Protein AF-A0A662R3I8-F1 (afdb_monomer_lite)

Radius of gyration: 35.74 Å; chains: 1; bounding box: 79×70×101 Å

Foldseek 3Di:
DFLLVQLVVVPAPLVVVQWDWDADPVRHTPFTHHVPGPDGPSVVSHQLLVQQPDDPALVSVCSRCVLLLVLQLLACLLPQWDAFCFAPPRHRHIDGQQQAADQQQGHCQQVLQVLLQLRQFQCSVVVDSHSRGGNPLLFFFPPWGDTSHGTDPVDRVSVRSSRGDHGFQLSNLSRVQCPSNGGQAPALLRGNQLRDPAHDLLQFVCSNVVDGPCVQFPADSNHTADDWQQGGDGSDPDYRACQPPVHQHLQNDPPPDVVSVLSQAAGPQNFFQQWGQAPHWYWQEAELVDALDPPRTDTDHGDGFAKEKALPHKHADTQPAWFDDDPQEGERMDHDDAPPRSSIHIATKGKHKHKAFDDNTGGQRFNPVCCNVPVDRQVRSCVRPVDGDPPTDITMYMYIITHDTSGHDPLRTDDLCVCQPVNVHPLVNRPFDFDADPVRHTPFTHRVPGPDTSNPPPPPPPFDPAQKAKDDDQEDAAQDKDKIKIFGHPQPQKKKKKKAFFPQKDWDFKPDDPVQWDDPPNRIIIGIDRPDRMIMTIMTDHNDFDKTFIWIWMQGPVRDIGIHHHDGIYTHDHQQQKEFPDKDFDQEDEAQDKGKIKTKMFGQDQAWAKKKKKKKWAAPPPRHMKIWIWMDIDGHGDIDITITIIHRHNPHDFAKIKIKIFMDGPVCPPPDDTSYIGDIDIHTYD

Sequence (686 aa):
MTCNDCHKDHKLDYEALGYDVTKDASGNLTSATKPGSTLNLLDFGGRHNLFIDEYKGAETCLVCHKEYGEDFATSIHNTWLGIATNITGKEGTATGKRVGVNEFCVAITSNEGMCGKCHAGYGLPEGNISVAKIDCLICHAPNYKKTATGPDPSINATAAAKNVTLPTREMCLRCHATAGGGDNRKRGDLELAMGASSVSEDLDVHMSADMTCQDCHTFEDHHVSGRGMDLRVDDTTTVVSCDDAECHGSEPHPEGSLYNLHADKLYCTACHITSYGKVEPVEVARNWELPFLPGMLTKESNPAPIHVWWNRTSEIMDLADPVVLDDGVVAMAKPGGGINDPESRIYAARLHRGRQPWNGTYMLPFNVPTAKATHNITQAILETTGVIYDPVQYVNATRYMGLFHGVSPKEDALTCIDCHKDHKLDYEALGYDVEKDASGNVISATKPGIAWNLATLAAGSGEEAEVAIRDLPTAVSETEIFTATISASGYGASAQVNETLPSGFTYITSSLDVSNVTSLGGNVVRFDLTGETSFTYTVEASGTPGIYDFSGTITDESGDVADIGGDTSITVGAAPNAEINDWTLPSKGTPGTPISATVTIENTGTETTWFAVSISGTQTTTGCPIVGVGTVRLNAGESTDVPVVITVPGSADTGSYTLTPAVYKQEDYPAGNPQAIGSGKSVTIS

Structure (mmCIF, N/CA/C/O backbone):
data_AF-A0A662R3I8-F1
#
_entry.id   AF-A0A662R3I8-F1
#
loop_
_atom_site.group_PDB
_atom_site.id
_atom_site.type_symbol
_atom_site.label_atom_id
_atom_site.label_alt_id
_atom_site.label_comp_id
_atom_site.label_asym_id
_atom_site.label_entity_id
_atom_site.label_seq_id
_atom_site.pdbx_PDB_ins_code
_atom_site.Cartn_x
_atom_site.Cartn_y
_atom_site.Cartn_z
_atom_site.occupancy
_atom_site.B_iso_or_equiv
_atom_site.auth_seq_id
_atom_site.auth_comp_id
_atom_site.auth_asym_id
_atom_site.auth_atom_id
_atom_site.pdbx_PDB_model_num
ATOM 1 N N . MET A 1 1 ? 21.064 -15.473 -3.950 1.00 43.03 1 MET A N 1
ATOM 2 C CA . MET A 1 1 ? 22.354 -16.156 -4.203 1.00 43.03 1 MET A CA 1
ATOM 3 C C . MET A 1 1 ? 23.497 -15.179 -4.067 1.00 43.03 1 MET A C 1
ATOM 5 O O . MET A 1 1 ? 23.363 -14.028 -4.474 1.00 43.03 1 MET A O 1
ATOM 9 N N . THR A 1 2 ? 24.596 -15.618 -3.463 1.00 45.00 2 THR A N 1
ATOM 10 C CA . THR A 1 2 ? 25.831 -14.830 -3.419 1.00 45.00 2 THR A CA 1
ATOM 11 C C . THR A 1 2 ? 26.634 -15.105 -4.682 1.00 45.00 2 THR A C 1
ATOM 13 O O . THR A 1 2 ? 26.499 -16.159 -5.300 1.00 45.00 2 THR A O 1
ATOM 16 N N . CYS A 1 3 ? 27.512 -14.186 -5.077 1.00 48.03 3 CYS A N 1
ATOM 17 C CA . CYS A 1 3 ? 28.339 -14.404 -6.262 1.00 48.03 3 CYS A CA 1
ATOM 18 C C . CYS A 1 3 ? 29.243 -15.656 -6.154 1.00 48.03 3 CYS A C 1
ATOM 20 O O . CYS A 1 3 ? 29.635 -16.240 -7.161 1.00 48.03 3 CYS A O 1
ATOM 22 N N . ASN A 1 4 ? 29.490 -16.147 -4.934 1.00 47.31 4 ASN A N 1
ATOM 23 C CA . ASN A 1 4 ? 30.217 -17.393 -4.694 1.00 47.31 4 ASN A CA 1
ATOM 24 C C . ASN A 1 4 ? 29.518 -18.643 -5.253 1.00 47.31 4 ASN A C 1
ATOM 26 O O . ASN A 1 4 ? 30.219 -19.593 -5.599 1.00 47.31 4 ASN A O 1
ATOM 30 N N . ASP A 1 5 ? 28.189 -18.638 -5.383 1.00 49.91 5 ASP A N 1
ATOM 31 C CA . ASP A 1 5 ? 27.411 -19.814 -5.802 1.00 49.91 5 ASP A CA 1
ATOM 32 C C . ASP A 1 5 ? 27.621 -20.119 -7.304 1.00 49.91 5 ASP A C 1
ATOM 34 O O . ASP A 1 5 ? 27.623 -21.269 -7.730 1.00 49.91 5 ASP A O 1
ATOM 38 N N . CYS A 1 6 ? 27.919 -19.097 -8.119 1.00 49.34 6 CYS A N 1
ATOM 39 C CA . CYS A 1 6 ? 28.188 -19.247 -9.556 1.00 49.34 6 CYS A CA 1
ATOM 40 C C . CYS A 1 6 ? 29.611 -19.769 -9.852 1.00 49.34 6 CYS A C 1
ATOM 42 O O . CYS A 1 6 ? 29.826 -20.539 -10.791 1.00 49.34 6 CYS A O 1
ATOM 44 N N . HIS A 1 7 ? 30.594 -19.372 -9.035 1.00 55.84 7 HIS A N 1
ATOM 45 C CA . HIS A 1 7 ? 32.005 -19.704 -9.258 1.00 55.84 7 HIS A CA 1
ATOM 46 C C . HIS A 1 7 ? 32.439 -21.020 -8.593 1.00 55.84 7 HIS A C 1
ATOM 48 O O . HIS A 1 7 ? 33.321 -21.689 -9.134 1.00 55.84 7 HIS A O 1
ATOM 54 N N . LYS A 1 8 ? 31.826 -21.416 -7.464 1.00 50.41 8 LYS A N 1
ATOM 55 C CA . LYS A 1 8 ? 32.142 -22.685 -6.780 1.00 50.41 8 LYS A CA 1
ATOM 56 C C . LYS A 1 8 ? 31.553 -23.918 -7.463 1.00 50.41 8 LYS A C 1
ATOM 58 O O . LYS A 1 8 ? 32.202 -24.956 -7.450 1.00 50.41 8 LYS A O 1
ATOM 63 N N . ASP A 1 9 ? 30.392 -23.794 -8.103 1.00 52.28 9 ASP A N 1
ATOM 64 C CA . ASP A 1 9 ? 29.689 -24.941 -8.697 1.00 52.28 9 ASP A CA 1
ATOM 65 C C . ASP A 1 9 ? 30.018 -25.162 -10.186 1.00 52.28 9 ASP A C 1
ATOM 67 O O . ASP A 1 9 ? 29.364 -25.953 -10.863 1.00 52.28 9 ASP A O 1
ATOM 71 N N . HIS A 1 10 ? 31.033 -24.465 -10.718 1.00 55.38 10 HIS A N 1
ATOM 72 C CA . HIS A 1 10 ? 31.553 -24.627 -12.085 1.00 55.38 10 HIS A CA 1
ATOM 73 C C . HIS A 1 10 ? 30.496 -24.552 -13.209 1.00 55.38 10 HIS A C 1
ATOM 75 O O . HIS A 1 10 ? 30.690 -25.123 -14.280 1.00 55.38 10 HIS A O 1
ATOM 81 N N . LYS A 1 11 ? 29.391 -23.821 -13.007 1.00 54.81 11 LYS A N 1
ATOM 82 C CA . LYS A 1 11 ? 28.293 -23.721 -13.990 1.00 54.81 11 LYS A CA 1
ATOM 83 C C . LYS A 1 11 ? 28.618 -22.864 -15.227 1.00 54.81 11 LYS A C 1
ATOM 85 O O . LYS A 1 11 ? 27.813 -22.804 -16.152 1.00 54.81 11 LYS A O 1
ATOM 90 N N . LEU A 1 12 ? 29.779 -22.206 -15.250 1.00 58.75 12 LEU A N 1
ATOM 91 C CA . LEU A 1 12 ? 30.251 -21.366 -16.354 1.00 58.75 12 LEU A CA 1
ATOM 92 C C . LEU A 1 12 ? 31.256 -22.107 -17.241 1.00 58.75 12 LEU A C 1
ATOM 94 O O . LEU A 1 12 ? 32.267 -22.617 -16.756 1.00 58.75 12 LEU A O 1
ATOM 98 N N . ASP A 1 13 ? 31.029 -22.075 -18.554 1.00 69.00 13 ASP A N 1
ATOM 99 C CA . ASP A 1 13 ? 32.013 -22.499 -19.552 1.00 69.00 13 ASP A CA 1
ATOM 100 C C . ASP A 1 13 ? 32.991 -21.347 -19.846 1.00 69.00 13 ASP A C 1
ATOM 102 O O . ASP A 1 13 ? 32.855 -20.595 -20.810 1.00 69.00 13 ASP A O 1
ATOM 106 N N . TYR A 1 14 ? 33.976 -21.174 -18.963 1.00 71.12 14 TYR A N 1
ATOM 107 C CA . TYR A 1 14 ? 35.011 -20.139 -19.094 1.00 71.12 14 TYR A CA 1
ATOM 108 C C . TYR A 1 14 ? 35.812 -20.255 -20.398 1.00 71.12 14 TYR A C 1
ATOM 110 O O . TYR A 1 14 ? 36.275 -19.247 -20.928 1.00 71.12 14 TYR A O 1
ATOM 118 N N . GLU A 1 15 ? 35.937 -21.469 -20.931 1.00 73.00 15 GLU A N 1
ATOM 119 C CA . GLU A 1 15 ? 36.597 -21.755 -22.204 1.00 73.00 15 GLU A CA 1
ATOM 120 C C . GLU A 1 15 ? 35.808 -21.121 -23.360 1.00 73.00 15 GLU A C 1
ATOM 122 O O . GLU A 1 15 ? 36.374 -20.383 -24.171 1.00 73.00 15 GLU A O 1
ATOM 127 N N . ALA A 1 16 ? 34.484 -21.308 -23.386 1.00 70.31 16 ALA A N 1
ATOM 128 C CA . ALA A 1 16 ? 33.595 -20.666 -24.360 1.00 70.31 16 ALA A CA 1
ATOM 129 C C . ALA A 1 16 ? 33.571 -19.131 -24.242 1.00 70.31 16 ALA A C 1
ATOM 131 O O . ALA A 1 16 ? 33.324 -18.434 -25.227 1.00 70.31 16 ALA A O 1
ATOM 132 N N . LEU A 1 17 ? 33.865 -18.599 -23.054 1.00 65.62 17 LEU A N 1
ATOM 133 C CA . LEU A 1 17 ? 33.976 -17.162 -22.791 1.00 65.62 17 LEU A CA 1
ATOM 134 C C . LEU A 1 17 ? 35.364 -16.582 -23.109 1.00 65.62 17 LEU A C 1
ATOM 136 O O . LEU A 1 17 ? 35.587 -15.387 -22.908 1.00 65.62 17 LEU A O 1
ATOM 140 N N . GLY A 1 18 ? 36.286 -17.397 -23.631 1.00 71.31 18 GLY A N 1
ATOM 141 C CA . GLY A 1 18 ? 37.610 -16.957 -24.070 1.00 71.31 18 GLY A CA 1
ATOM 142 C C . GLY A 1 18 ? 38.624 -16.776 -22.939 1.00 71.31 18 GLY A C 1
ATOM 143 O O . GLY A 1 18 ? 39.583 -16.022 -23.107 1.00 71.31 18 GLY A O 1
ATOM 144 N N . TYR A 1 19 ? 38.418 -17.430 -21.795 1.00 75.06 19 TYR A N 1
ATOM 145 C CA . TYR A 1 19 ? 39.386 -17.474 -20.701 1.00 75.06 19 TYR A CA 1
ATOM 146 C C . TYR A 1 19 ? 40.349 -18.652 -20.872 1.00 75.06 19 TYR A C 1
ATOM 148 O O . TYR A 1 19 ? 39.974 -19.724 -21.344 1.00 75.06 19 TYR A O 1
ATOM 156 N N . ASP A 1 20 ? 41.585 -18.462 -20.419 1.00 81.12 20 ASP A N 1
ATOM 157 C CA . ASP A 1 20 ? 42.553 -19.539 -20.266 1.00 81.12 20 ASP A CA 1
ATOM 158 C C . ASP A 1 20 ? 42.163 -20.362 -19.031 1.00 81.12 20 ASP A C 1
ATOM 160 O O . ASP A 1 20 ? 42.145 -19.849 -17.906 1.00 81.12 20 ASP A O 1
ATOM 164 N N . VAL A 1 21 ? 41.823 -21.636 -19.229 1.00 84.38 21 VAL A N 1
ATOM 165 C CA . VAL A 1 21 ? 41.373 -22.522 -18.150 1.00 84.38 21 VAL A CA 1
ATOM 166 C C . VAL A 1 21 ? 42.387 -23.615 -17.845 1.00 84.38 21 VAL A C 1
ATOM 168 O O . VAL A 1 21 ? 43.027 -24.162 -18.742 1.00 84.38 21 VAL A O 1
ATOM 171 N N . THR A 1 22 ? 42.479 -23.991 -16.572 1.00 83.69 22 THR A N 1
ATOM 172 C CA . THR A 1 22 ? 43.175 -25.210 -16.143 1.00 83.69 22 THR A CA 1
ATOM 173 C C . THR A 1 22 ? 42.168 -26.123 -15.465 1.00 83.69 22 THR A C 1
ATOM 175 O O . THR A 1 22 ? 41.338 -25.658 -14.683 1.00 83.69 22 THR A O 1
ATOM 178 N N . LYS A 1 23 ? 42.228 -27.422 -15.770 1.00 84.00 23 LYS A N 1
ATOM 179 C CA . LYS A 1 23 ? 41.403 -28.461 -15.144 1.00 84.00 23 LYS A CA 1
ATOM 180 C C . LYS A 1 23 ? 42.307 -29.480 -14.447 1.00 84.00 23 LYS A C 1
ATOM 182 O O . LYS A 1 23 ? 43.431 -29.716 -14.892 1.00 84.00 23 LYS A O 1
ATOM 187 N N . ASP A 1 24 ? 41.848 -30.059 -13.343 1.00 82.81 24 ASP A N 1
ATOM 188 C CA . ASP A 1 24 ? 42.528 -31.182 -12.698 1.00 82.81 24 ASP A CA 1
ATOM 189 C C . ASP A 1 24 ? 42.372 -32.484 -13.507 1.00 82.81 24 ASP A C 1
ATOM 191 O O . ASP A 1 24 ? 41.681 -32.549 -14.525 1.00 82.81 24 ASP A O 1
ATOM 195 N N . ALA A 1 25 ? 43.022 -33.553 -13.041 1.00 79.31 25 ALA A N 1
ATOM 196 C CA . ALA A 1 25 ? 42.972 -34.865 -13.688 1.00 79.31 25 ALA A CA 1
ATOM 197 C C . ALA A 1 25 ? 41.570 -35.511 -13.694 1.00 79.31 25 ALA A C 1
ATOM 199 O O . ALA A 1 25 ? 41.348 -36.459 -14.446 1.00 79.31 25 ALA A O 1
ATOM 200 N N . SER A 1 26 ? 40.640 -35.012 -12.875 1.00 77.25 26 SER A N 1
ATOM 201 C CA . SER A 1 26 ? 39.242 -35.452 -12.823 1.00 77.25 26 SER A CA 1
ATOM 202 C C . SER A 1 26 ? 38.335 -34.608 -13.728 1.00 77.25 26 SER A C 1
ATOM 204 O O . SER A 1 26 ? 37.147 -34.898 -13.837 1.00 77.25 26 SER A O 1
ATOM 206 N N . GLY A 1 27 ? 38.887 -33.587 -14.395 1.00 72.50 27 GLY A N 1
ATOM 207 C CA . GLY A 1 27 ? 38.161 -32.670 -15.269 1.00 72.50 27 GLY A CA 1
ATOM 208 C C . GLY A 1 27 ? 37.546 -31.466 -14.554 1.00 72.50 27 GLY A C 1
ATOM 209 O O . GLY A 1 27 ? 36.873 -30.674 -15.214 1.00 72.50 27 GLY A O 1
ATOM 210 N N . ASN A 1 28 ? 37.786 -31.284 -13.251 1.00 73.69 28 ASN A N 1
ATOM 211 C CA . ASN A 1 28 ? 37.262 -30.135 -12.513 1.00 73.69 28 ASN A CA 1
ATOM 212 C C . ASN A 1 28 ? 38.098 -28.894 -12.804 1.00 73.69 28 ASN A C 1
ATOM 214 O O . ASN A 1 28 ? 39.326 -28.959 -12.852 1.00 73.69 28 ASN A O 1
ATOM 218 N N . LEU A 1 29 ? 37.444 -27.750 -12.964 1.00 72.38 29 LEU A N 1
ATOM 219 C CA . LEU A 1 29 ? 38.114 -26.485 -13.232 1.00 72.38 29 LEU A CA 1
ATOM 220 C C . LEU A 1 29 ? 38.899 -26.008 -11.996 1.00 72.38 29 LEU A C 1
ATOM 222 O O . LEU A 1 29 ? 38.322 -25.774 -10.940 1.00 72.38 29 LEU A O 1
ATOM 226 N N . THR A 1 30 ? 40.211 -25.827 -12.135 1.00 77.56 30 THR A N 1
ATOM 227 C CA . THR A 1 30 ? 41.119 -25.379 -11.064 1.00 77.56 30 THR A CA 1
ATOM 228 C C . THR A 1 30 ? 41.660 -23.970 -11.270 1.00 77.56 30 THR A C 1
ATOM 230 O O . THR A 1 30 ? 42.090 -23.339 -10.305 1.00 77.56 30 THR A O 1
ATOM 233 N N . SER A 1 31 ? 41.603 -23.434 -12.492 1.00 77.62 31 SER A N 1
ATOM 234 C CA . SER A 1 31 ? 41.829 -22.010 -12.741 1.00 77.62 31 SER A CA 1
ATOM 235 C C . SER A 1 31 ? 41.024 -21.507 -13.931 1.00 77.62 31 SER A C 1
ATOM 237 O O . SER A 1 31 ? 40.828 -22.233 -14.904 1.00 77.62 31 SER A O 1
ATOM 239 N N . ALA A 1 32 ? 40.640 -20.237 -13.883 1.00 76.62 32 ALA A N 1
ATOM 240 C CA . ALA A 1 32 ? 40.164 -19.487 -15.039 1.00 76.62 32 ALA A CA 1
ATOM 241 C C . ALA A 1 32 ? 40.820 -18.103 -15.015 1.00 76.62 32 ALA A C 1
ATOM 243 O O . ALA A 1 32 ? 40.627 -17.336 -14.071 1.00 76.62 32 ALA A O 1
ATOM 244 N N . THR A 1 33 ? 41.626 -17.785 -16.023 1.00 74.88 33 THR A N 1
ATOM 245 C CA . THR A 1 33 ? 42.374 -16.525 -16.128 1.00 74.88 33 THR A CA 1
ATOM 246 C C . THR A 1 33 ? 42.055 -15.846 -17.447 1.00 74.88 33 THR A C 1
ATOM 248 O O . THR A 1 33 ? 41.975 -16.491 -18.487 1.00 74.88 33 THR A O 1
ATOM 251 N N . LYS A 1 34 ? 41.863 -14.527 -17.434 1.00 72.25 34 LYS A N 1
ATOM 252 C CA . LYS A 1 34 ? 41.698 -13.776 -18.684 1.00 72.25 34 LYS A CA 1
ATOM 253 C C . LYS A 1 34 ? 43.012 -13.826 -19.484 1.00 72.25 34 LYS A C 1
ATOM 255 O O . LYS A 1 34 ? 44.060 -13.693 -18.847 1.00 72.25 34 LYS A O 1
ATOM 260 N N . PRO A 1 35 ? 42.991 -13.920 -20.827 1.00 73.75 35 PRO A N 1
ATOM 261 C CA . PRO A 1 35 ? 44.213 -13.915 -21.622 1.00 73.75 35 PRO A CA 1
ATOM 262 C C . PRO A 1 35 ? 45.113 -12.721 -21.290 1.00 73.75 35 PRO A C 1
ATOM 264 O O . PRO A 1 35 ? 44.697 -11.563 -21.376 1.00 73.75 35 PRO A O 1
ATOM 267 N N . GLY A 1 36 ? 46.346 -13.009 -20.866 1.00 70.44 36 GLY A N 1
ATOM 268 C CA . GLY A 1 36 ? 47.329 -12.001 -20.444 1.00 70.44 36 GLY A CA 1
ATOM 269 C C . GLY A 1 36 ? 47.209 -11.515 -18.991 1.00 70.44 36 GLY A C 1
ATOM 270 O O . GLY A 1 36 ? 47.940 -10.606 -18.602 1.00 70.44 36 GLY A O 1
ATOM 271 N N . SER A 1 37 ? 46.329 -12.108 -18.180 1.00 69.19 37 SER A N 1
ATOM 272 C CA . SER A 1 37 ? 46.193 -11.841 -16.744 1.00 69.19 37 SER A CA 1
ATOM 273 C C . SER A 1 37 ? 46.742 -13.001 -15.914 1.00 69.19 37 SER A C 1
ATOM 275 O O . SER A 1 37 ? 46.528 -14.163 -16.240 1.00 69.19 37 SER A O 1
ATOM 277 N N . THR A 1 38 ? 47.400 -12.697 -14.795 1.00 70.31 38 THR A N 1
ATOM 278 C CA . THR A 1 38 ? 47.784 -13.698 -13.781 1.00 70.31 38 THR A CA 1
ATOM 279 C C . THR A 1 38 ? 46.713 -13.883 -12.701 1.00 70.31 38 THR A C 1
ATOM 281 O O . THR A 1 38 ? 46.906 -14.651 -11.761 1.00 70.31 38 THR A O 1
ATOM 284 N N . LEU A 1 39 ? 45.595 -13.159 -12.807 1.00 66.50 39 LEU A N 1
ATOM 285 C CA . LEU A 1 39 ? 44.512 -13.166 -11.833 1.00 66.50 39 LEU A CA 1
ATOM 286 C C . LEU A 1 39 ? 43.595 -14.372 -12.065 1.00 66.50 39 LEU A C 1
ATOM 288 O O . LEU A 1 39 ? 42.836 -14.387 -13.036 1.00 66.50 39 LEU A O 1
ATOM 292 N N . ASN A 1 40 ? 43.653 -15.363 -11.175 1.00 70.56 40 ASN A N 1
ATOM 293 C CA . ASN A 1 40 ? 42.763 -16.519 -11.216 1.00 70.56 40 ASN A CA 1
ATOM 294 C C . ASN A 1 40 ? 41.396 -16.164 -10.628 1.00 70.56 40 ASN A C 1
ATOM 296 O O . ASN A 1 40 ? 41.256 -15.892 -9.441 1.00 70.56 40 ASN A O 1
ATOM 300 N N . LEU A 1 41 ? 40.376 -16.177 -11.473 1.00 64.12 41 LEU A N 1
ATOM 301 C CA . LEU A 1 41 ? 39.038 -15.670 -11.178 1.00 64.12 41 LEU A CA 1
ATOM 302 C C . LEU A 1 41 ? 38.271 -16.537 -10.176 1.00 64.12 41 LEU A C 1
ATOM 304 O O . LEU A 1 41 ? 37.382 -16.031 -9.489 1.00 64.12 41 LEU A O 1
ATOM 308 N N . LEU A 1 42 ? 38.661 -17.806 -10.039 1.00 66.94 42 LEU A N 1
ATOM 309 C CA . LEU A 1 42 ? 38.113 -18.719 -9.034 1.00 66.94 42 LEU A CA 1
ATOM 310 C C . LEU A 1 42 ? 38.488 -18.305 -7.602 1.00 66.94 42 LEU A C 1
ATOM 312 O O . LEU A 1 42 ? 37.762 -18.631 -6.667 1.00 66.94 42 LEU A O 1
ATOM 316 N N . ASP A 1 43 ? 39.557 -17.519 -7.433 1.00 63.53 43 ASP A N 1
ATOM 317 C CA . ASP A 1 43 ? 40.050 -17.085 -6.121 1.00 63.53 43 ASP A CA 1
ATOM 318 C C . ASP A 1 43 ? 39.325 -15.831 -5.589 1.00 63.53 43 ASP A C 1
ATOM 320 O O . ASP A 1 43 ? 39.451 -15.491 -4.412 1.00 63.53 43 ASP A O 1
ATOM 324 N N . PHE A 1 44 ? 38.556 -15.126 -6.432 1.00 57.66 44 PHE A N 1
ATOM 325 C CA . PHE A 1 44 ? 37.977 -13.812 -6.097 1.00 57.66 44 PHE A CA 1
ATOM 326 C C . PHE A 1 44 ? 36.470 -13.812 -5.831 1.00 57.66 44 PHE A C 1
ATOM 328 O O . PHE A 1 44 ? 35.931 -12.752 -5.502 1.00 57.66 44 PHE A O 1
ATOM 335 N N . GLY A 1 45 ? 35.789 -14.956 -5.947 1.00 54.44 45 GLY A N 1
ATOM 336 C CA . GLY A 1 45 ? 34.376 -15.078 -5.569 1.00 54.44 45 GLY A CA 1
ATOM 337 C C . GLY A 1 45 ? 33.424 -14.155 -6.345 1.00 54.44 45 GLY A C 1
ATOM 338 O O . GLY A 1 45 ? 32.492 -13.612 -5.760 1.00 54.44 45 GLY A O 1
ATOM 339 N N . GLY A 1 46 ? 33.683 -13.929 -7.640 1.00 56.25 46 GLY A N 1
ATOM 340 C CA . GLY A 1 46 ? 32.732 -13.284 -8.556 1.00 56.25 46 GLY A CA 1
ATOM 341 C C . GLY A 1 46 ? 32.562 -11.761 -8.464 1.00 56.25 46 GLY A C 1
ATOM 342 O O . GLY A 1 46 ? 31.486 -11.205 -8.650 1.00 56.25 46 GLY A O 1
ATOM 343 N N . ARG A 1 47 ? 33.629 -11.002 -8.219 1.00 67.06 47 ARG A N 1
ATOM 344 C CA . ARG A 1 47 ? 33.506 -9.532 -8.232 1.00 67.06 47 ARG A CA 1
ATOM 345 C C . ARG A 1 47 ? 33.294 -8.987 -9.652 1.00 67.06 47 ARG A C 1
ATOM 347 O O . ARG A 1 47 ? 34.237 -8.965 -10.441 1.00 67.06 47 ARG A O 1
ATOM 354 N N . HIS A 1 48 ? 32.102 -8.462 -9.953 1.00 75.44 48 HIS A N 1
ATOM 355 C CA . HIS A 1 48 ? 31.738 -7.885 -11.263 1.00 75.44 48 HIS A CA 1
ATOM 356 C C . HIS A 1 48 ? 32.763 -6.882 -11.825 1.00 75.44 48 HIS A C 1
ATOM 358 O O . HIS A 1 48 ? 32.998 -6.836 -13.034 1.00 75.44 48 HIS A O 1
ATOM 364 N N . ASN A 1 49 ? 33.430 -6.112 -10.958 1.00 73.06 49 ASN A N 1
ATOM 365 C CA . ASN A 1 49 ? 34.447 -5.133 -11.347 1.00 73.06 49 ASN A CA 1
ATOM 366 C C . ASN A 1 49 ? 35.672 -5.718 -12.077 1.00 73.06 49 ASN A C 1
ATOM 368 O O . ASN A 1 49 ? 36.346 -4.966 -12.789 1.00 73.06 49 ASN A O 1
ATOM 372 N N . LEU A 1 50 ? 35.934 -7.021 -11.928 1.00 68.31 50 LEU A N 1
ATOM 373 C CA . LEU A 1 50 ? 37.036 -7.746 -12.568 1.00 68.31 50 LEU A CA 1
ATOM 374 C C . LEU A 1 50 ? 36.649 -8.405 -13.903 1.00 68.31 50 LEU A C 1
ATOM 376 O O . LEU A 1 50 ? 37.538 -8.677 -14.706 1.00 68.31 50 LEU A O 1
ATOM 380 N N . PHE A 1 51 ? 35.358 -8.662 -14.143 1.00 70.06 51 PHE A N 1
ATOM 381 C CA . PHE A 1 51 ? 34.885 -9.415 -15.317 1.00 70.06 51 PHE A CA 1
ATOM 382 C C . PHE A 1 51 ? 34.230 -8.540 -16.383 1.00 70.06 51 PHE A C 1
ATOM 384 O O . PHE A 1 51 ? 34.300 -8.855 -17.568 1.00 70.06 51 PHE A O 1
ATOM 391 N N . ILE A 1 52 ? 33.596 -7.437 -15.985 1.00 80.62 52 ILE A N 1
ATOM 392 C CA . ILE A 1 52 ? 32.890 -6.569 -16.926 1.00 80.62 52 ILE A CA 1
ATOM 393 C C . ILE A 1 52 ? 33.887 -5.566 -17.505 1.00 80.62 52 ILE A C 1
ATOM 395 O O . ILE A 1 52 ? 34.167 -4.545 -16.891 1.00 80.62 52 ILE A O 1
ATOM 399 N N . ASP A 1 53 ? 34.449 -5.811 -18.683 1.00 81.88 53 ASP A N 1
ATOM 400 C CA . ASP A 1 53 ? 35.274 -4.786 -19.345 1.00 81.88 53 ASP A CA 1
ATOM 401 C C . ASP A 1 53 ? 34.417 -3.653 -19.916 1.00 81.88 53 ASP A C 1
ATOM 403 O O . ASP A 1 53 ? 34.753 -2.476 -19.792 1.00 81.88 53 ASP A O 1
ATOM 407 N N . GLU A 1 54 ? 33.292 -4.031 -20.516 1.00 90.19 54 GLU A N 1
ATOM 408 C CA . GLU A 1 54 ? 32.344 -3.161 -21.196 1.00 90.19 54 GLU A CA 1
ATOM 409 C C . GLU A 1 54 ? 30.931 -3.702 -20.967 1.00 90.19 54 GLU A C 1
ATOM 411 O O . GLU A 1 54 ? 30.692 -4.903 -21.101 1.00 90.19 54 GLU A O 1
ATOM 416 N N . TYR A 1 55 ? 29.995 -2.817 -20.624 1.00 92.44 55 TYR A N 1
ATOM 417 C CA . TYR A 1 55 ? 28.581 -3.163 -20.551 1.00 92.44 55 TYR A CA 1
ATOM 418 C C . TYR A 1 55 ? 27.923 -3.038 -21.928 1.00 92.44 55 TYR A C 1
ATOM 420 O O . TYR A 1 55 ? 27.941 -1.966 -22.532 1.00 92.44 55 TYR A O 1
ATOM 428 N N . LYS A 1 56 ? 27.307 -4.125 -22.394 1.00 91.62 56 LYS A N 1
ATOM 429 C CA . LYS A 1 56 ? 26.662 -4.245 -23.712 1.00 91.62 56 LYS A CA 1
ATOM 430 C C . LYS A 1 56 ? 25.158 -4.530 -23.618 1.00 91.62 56 LYS A C 1
ATOM 432 O O . LYS A 1 56 ? 24.536 -4.961 -24.581 1.00 91.62 56 LYS A O 1
ATOM 437 N N . GLY A 1 57 ? 24.559 -4.267 -22.457 1.00 92.44 57 GLY A N 1
ATOM 438 C CA . GLY A 1 57 ? 23.172 -4.622 -22.157 1.00 92.44 57 GLY A CA 1
ATOM 439 C C . GLY A 1 57 ? 23.070 -5.959 -21.426 1.00 92.44 57 GLY A C 1
ATOM 440 O O . GLY A 1 57 ? 24.048 -6.430 -20.841 1.00 92.44 57 GLY A O 1
ATOM 441 N N . ALA A 1 58 ? 21.887 -6.579 -21.473 1.00 93.88 58 ALA A N 1
ATOM 442 C CA . ALA A 1 58 ? 21.607 -7.825 -20.761 1.00 93.88 58 ALA A CA 1
ATOM 443 C C . ALA A 1 58 ? 22.627 -8.931 -21.069 1.00 93.88 58 ALA A C 1
ATOM 445 O O . ALA A 1 58 ? 22.984 -9.685 -20.172 1.00 93.88 58 ALA A O 1
ATOM 446 N N . GLU A 1 59 ? 23.154 -9.002 -22.299 1.00 91.81 59 GLU A N 1
ATOM 447 C CA . GLU A 1 59 ? 24.142 -10.016 -22.697 1.00 91.81 59 GLU A CA 1
ATOM 448 C C . GLU A 1 59 ? 25.380 -10.051 -21.792 1.00 91.81 59 GLU A C 1
ATOM 450 O O . GLU A 1 59 ? 25.927 -11.123 -21.554 1.00 91.81 59 GLU A O 1
ATOM 455 N N . THR A 1 60 ? 25.780 -8.914 -21.214 1.00 88.75 60 THR A N 1
ATOM 456 C CA . THR A 1 60 ? 26.881 -8.858 -20.246 1.00 88.75 60 THR A CA 1
ATOM 457 C C . THR A 1 60 ? 26.571 -9.669 -18.986 1.00 88.75 60 THR A C 1
ATOM 459 O O . THR A 1 60 ? 27.466 -10.286 -18.417 1.00 88.75 60 THR A O 1
ATOM 462 N N . CYS A 1 61 ? 25.312 -9.676 -18.551 1.00 87.75 61 CYS A N 1
ATOM 463 C CA . CYS A 1 61 ? 24.851 -10.362 -17.346 1.00 87.75 61 CYS A CA 1
ATOM 464 C C . CYS A 1 61 ? 24.450 -11.815 -17.639 1.00 87.75 61 CYS A C 1
ATOM 466 O O . CYS A 1 61 ? 24.762 -12.717 -16.865 1.00 87.75 61 CYS A O 1
ATOM 468 N N . LEU A 1 62 ? 23.772 -12.046 -18.766 1.00 85.69 62 LEU A N 1
ATOM 469 C CA . LEU A 1 62 ? 23.171 -13.331 -19.142 1.00 85.69 62 LEU A CA 1
ATOM 470 C C . LEU A 1 62 ? 24.195 -14.435 -19.398 1.00 85.69 62 LEU A C 1
ATOM 472 O O . LEU A 1 62 ? 23.842 -15.606 -19.345 1.00 85.69 62 LEU A O 1
ATOM 476 N N . VAL A 1 63 ? 25.460 -14.084 -19.627 1.00 79.31 63 VAL A N 1
ATOM 477 C CA . VAL A 1 63 ? 26.565 -15.050 -19.649 1.00 79.31 63 VAL A CA 1
ATOM 478 C C . VAL A 1 63 ? 26.602 -15.894 -18.367 1.00 79.31 63 VAL A C 1
ATOM 480 O O . VAL A 1 63 ? 26.887 -17.086 -18.439 1.00 79.31 63 VAL A O 1
ATOM 483 N N . CYS A 1 64 ? 26.263 -15.294 -17.219 1.00 73.94 64 CYS A N 1
ATOM 484 C CA . CYS A 1 64 ? 26.236 -15.972 -15.920 1.00 73.94 64 CYS A CA 1
ATOM 485 C C . CYS A 1 64 ? 24.835 -16.103 -15.318 1.00 73.94 64 CYS A C 1
ATOM 487 O O . CYS A 1 64 ? 24.573 -17.035 -14.563 1.00 73.94 64 CYS A O 1
ATOM 489 N N . HIS A 1 65 ? 23.934 -15.181 -15.649 1.00 81.50 65 HIS A N 1
ATOM 490 C CA . HIS A 1 65 ? 22.605 -15.051 -15.052 1.00 81.50 65 HIS A CA 1
ATOM 491 C C . HIS A 1 65 ? 21.493 -15.386 -16.046 1.00 81.50 65 HIS A C 1
ATOM 493 O O . HIS A 1 65 ? 20.445 -14.747 -16.042 1.00 81.50 65 HIS A O 1
ATOM 499 N N . LYS A 1 66 ? 21.738 -16.355 -16.938 1.00 85.94 66 LYS A N 1
ATOM 500 C CA . LYS A 1 66 ? 20.781 -16.728 -17.982 1.00 85.94 66 LYS A CA 1
ATOM 501 C C . LYS A 1 66 ? 19.429 -17.144 -17.402 1.00 85.94 66 LYS A C 1
ATOM 503 O O . LYS A 1 66 ? 18.427 -16.604 -17.842 1.00 85.94 66 LYS A O 1
ATOM 508 N N . GLU A 1 67 ? 19.438 -18.040 -16.416 1.00 87.00 67 GLU A N 1
ATOM 509 C CA . GLU A 1 67 ? 18.234 -18.557 -15.745 1.00 87.00 67 GLU A CA 1
ATOM 510 C C . GLU A 1 67 ? 17.408 -17.411 -15.145 1.00 87.00 67 GLU A C 1
ATOM 512 O O . GLU A 1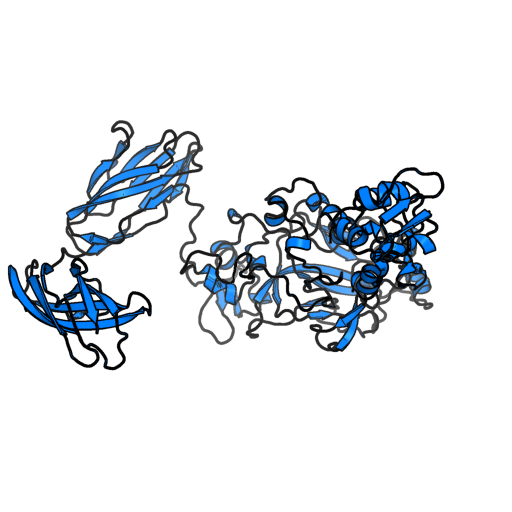 67 ? 16.289 -17.188 -15.575 1.00 87.00 67 GLU A O 1
ATOM 517 N N . TYR A 1 68 ? 18.018 -16.546 -14.327 1.00 88.75 68 TYR A N 1
ATOM 518 C CA . TYR A 1 68 ? 17.335 -15.361 -13.786 1.00 88.75 68 TYR A CA 1
ATOM 519 C C . TYR A 1 68 ? 16.798 -14.408 -14.853 1.00 88.75 68 TYR A C 1
ATOM 521 O O . TYR A 1 68 ? 15.773 -13.762 -14.657 1.00 88.75 68 TYR A O 1
ATOM 529 N N . GLY A 1 69 ? 17.513 -14.268 -15.971 1.00 93.88 69 GLY A N 1
ATOM 530 C CA . GLY A 1 69 ? 17.037 -13.484 -17.102 1.00 93.88 69 GLY A CA 1
ATOM 531 C C . GLY A 1 69 ? 15.829 -14.123 -17.786 1.00 93.88 69 GLY A C 1
ATOM 532 O O . GLY A 1 69 ? 14.954 -13.402 -18.258 1.00 93.88 69 GLY A O 1
ATOM 533 N N . GLU A 1 70 ? 15.777 -15.452 -17.847 1.00 94.56 70 GLU A N 1
ATOM 534 C CA . GLU A 1 70 ? 14.640 -16.219 -18.362 1.00 94.56 70 GLU A CA 1
ATOM 535 C C . GLU A 1 70 ? 13.441 -16.138 -17.406 1.00 94.56 70 GLU A C 1
ATOM 537 O O . GLU A 1 70 ? 12.341 -15.858 -17.883 1.00 94.56 70 GLU A O 1
ATOM 542 N N . ASP A 1 71 ? 13.658 -16.238 -16.092 1.00 94.81 71 ASP A N 1
ATOM 543 C CA . ASP A 1 71 ? 12.607 -16.076 -15.078 1.00 94.81 71 ASP A CA 1
ATOM 544 C C . ASP A 1 71 ? 12.042 -14.644 -15.086 1.00 94.81 71 ASP A C 1
ATOM 546 O O . ASP A 1 71 ? 10.840 -14.405 -15.226 1.00 94.81 71 ASP A O 1
ATOM 550 N N . PHE A 1 72 ? 12.920 -13.634 -15.065 1.00 97.06 72 PHE A N 1
ATOM 551 C CA . PHE A 1 72 ? 12.493 -12.238 -15.134 1.00 97.06 72 PHE A CA 1
ATOM 552 C C . PHE A 1 72 ? 11.742 -11.923 -16.433 1.00 97.06 72 PHE A C 1
ATOM 554 O O . PHE A 1 72 ? 10.841 -11.077 -16.438 1.00 97.06 72 PHE A O 1
ATOM 561 N N . ALA A 1 73 ? 12.081 -12.583 -17.544 1.00 96.31 73 ALA A N 1
ATOM 562 C CA . ALA A 1 73 ? 11.419 -12.336 -18.818 1.00 96.31 73 ALA A CA 1
ATOM 563 C C . ALA A 1 73 ? 9.921 -12.667 -18.792 1.00 96.31 73 ALA A C 1
ATOM 565 O O . ALA A 1 73 ? 9.179 -12.073 -19.586 1.00 96.31 73 ALA A O 1
ATOM 566 N N . THR A 1 74 ? 9.474 -13.549 -17.894 1.00 95.44 74 THR A N 1
ATOM 567 C CA . THR A 1 74 ? 8.058 -13.887 -17.705 1.00 95.44 74 THR A CA 1
ATOM 568 C C . THR A 1 74 ? 7.352 -13.034 -16.652 1.00 95.44 74 THR A C 1
ATOM 570 O O . THR A 1 74 ? 6.124 -12.969 -16.680 1.00 95.44 74 THR A O 1
ATOM 573 N N . SER A 1 75 ? 8.091 -12.325 -15.793 1.00 96.94 75 SER A N 1
ATOM 574 C CA . SER A 1 75 ? 7.531 -11.431 -14.767 1.00 96.94 75 SER A CA 1
ATOM 575 C C . SER A 1 75 ? 6.672 -10.304 -15.340 1.00 96.94 75 SER A C 1
ATOM 577 O O . SER A 1 75 ? 6.923 -9.788 -16.444 1.00 96.94 75 SER A O 1
ATOM 579 N N . ILE A 1 76 ? 5.706 -9.817 -14.552 1.00 95.75 76 ILE A N 1
ATOM 580 C CA . ILE A 1 76 ? 4.929 -8.629 -14.937 1.00 95.75 76 ILE A CA 1
ATOM 581 C C . ILE A 1 76 ? 5.805 -7.386 -15.091 1.00 95.75 76 ILE A C 1
ATOM 583 O O . ILE A 1 76 ? 5.418 -6.473 -15.819 1.00 95.75 76 ILE A O 1
ATOM 587 N N . HIS A 1 77 ? 6.977 -7.322 -14.452 1.00 96.12 77 HIS A N 1
ATOM 588 C CA . HIS A 1 77 ? 7.908 -6.200 -14.587 1.00 96.12 77 HIS A CA 1
ATOM 589 C C . HIS A 1 77 ? 8.517 -6.100 -15.992 1.00 96.12 77 HIS A C 1
ATOM 591 O O . HIS A 1 77 ? 8.729 -4.982 -16.480 1.00 96.12 77 HIS A O 1
ATOM 597 N N . ASN A 1 78 ? 8.736 -7.235 -16.666 1.00 96.56 78 ASN A N 1
ATOM 598 C CA . ASN A 1 78 ? 9.173 -7.265 -18.062 1.00 96.56 78 ASN A CA 1
ATOM 599 C C . ASN A 1 78 ? 7.997 -7.230 -19.045 1.00 96.56 78 ASN A C 1
ATOM 601 O O . ASN A 1 78 ? 7.998 -6.465 -20.011 1.00 96.56 78 ASN A O 1
ATOM 605 N N . THR A 1 79 ? 6.970 -8.046 -18.835 1.00 95.19 79 THR A N 1
ATOM 606 C CA . THR A 1 79 ? 5.894 -8.204 -19.826 1.00 95.19 79 THR A CA 1
ATOM 607 C C . THR A 1 79 ? 4.888 -7.053 -19.787 1.00 95.19 79 THR A C 1
ATOM 609 O O . THR A 1 79 ? 4.259 -6.745 -20.809 1.00 95.19 79 THR A O 1
ATOM 612 N N . TRP A 1 80 ? 4.726 -6.414 -18.618 1.00 95.94 80 TRP A N 1
ATOM 613 C CA . TRP A 1 80 ? 3.635 -5.486 -18.300 1.00 95.94 80 TRP A CA 1
ATOM 614 C C . TRP A 1 80 ? 2.243 -6.064 -18.610 1.00 95.94 80 TRP A C 1
ATOM 616 O O . TRP A 1 80 ? 1.291 -5.315 -18.872 1.00 95.94 80 TRP A O 1
ATOM 626 N N . LEU A 1 81 ? 2.146 -7.393 -18.594 1.00 95.00 81 LEU A N 1
ATOM 627 C CA . LEU A 1 81 ? 0.969 -8.191 -18.892 1.00 95.00 81 LEU A CA 1
ATOM 628 C C . LEU A 1 81 ? 0.955 -9.434 -18.005 1.00 95.00 81 LEU A C 1
ATOM 630 O O . LEU A 1 81 ? 1.990 -9.948 -17.610 1.00 95.00 81 LEU A O 1
ATOM 634 N N . GLY A 1 82 ? -0.225 -9.965 -17.764 1.00 94.94 82 GLY A N 1
ATOM 635 C CA . GLY A 1 82 ? -0.402 -11.278 -17.171 1.00 94.94 82 GLY A CA 1
ATOM 636 C C . GLY A 1 82 ? -1.876 -11.624 -17.130 1.00 94.94 82 GLY A C 1
ATOM 637 O O . GLY A 1 82 ? -2.700 -10.927 -17.727 1.00 94.94 82 GLY A O 1
ATOM 638 N N . ILE A 1 83 ? -2.203 -12.725 -16.472 1.00 95.06 83 ILE A N 1
ATOM 639 C CA . ILE A 1 83 ? -3.576 -13.210 -16.410 1.00 95.06 83 ILE A CA 1
ATOM 640 C C . ILE A 1 83 ? -4.283 -12.547 -15.230 1.00 95.06 83 ILE A C 1
ATOM 642 O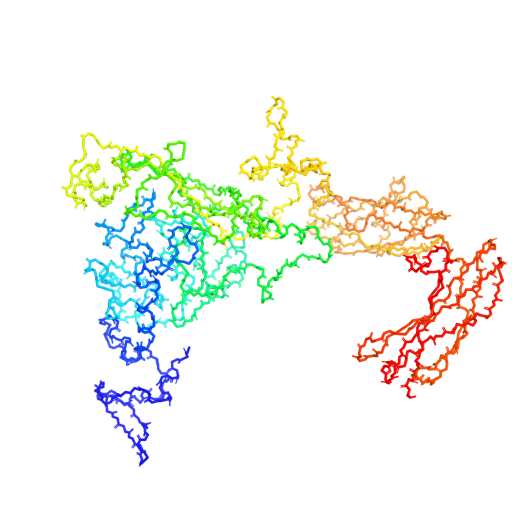 O . ILE A 1 83 ? -3.799 -12.609 -14.104 1.00 95.06 83 ILE A O 1
ATOM 646 N N . ALA A 1 84 ? -5.420 -11.904 -15.488 1.00 94.75 84 ALA A N 1
ATOM 647 C CA . ALA A 1 84 ? -6.267 -11.385 -14.425 1.00 94.75 84 ALA A CA 1
ATOM 648 C C . ALA A 1 84 ? -6.838 -12.540 -13.595 1.00 94.75 84 ALA A C 1
ATOM 650 O O . ALA A 1 84 ? -7.440 -13.476 -14.119 1.00 94.75 84 ALA A O 1
ATOM 651 N N . THR A 1 85 ? -6.664 -12.433 -12.289 1.00 91.50 85 THR A N 1
ATOM 652 C CA . THR A 1 85 ? -7.133 -13.368 -11.256 1.00 91.50 85 THR A CA 1
ATOM 653 C C . THR A 1 85 ? -8.310 -12.775 -10.492 1.00 91.50 85 THR A C 1
ATOM 655 O O . THR A 1 85 ? -9.318 -13.436 -10.290 1.00 91.50 85 THR A O 1
ATOM 658 N N . ASN A 1 86 ? -8.184 -11.500 -10.122 1.00 94.62 86 ASN A N 1
ATOM 659 C CA . ASN A 1 86 ? -9.066 -10.798 -9.194 1.00 94.62 86 ASN A CA 1
ATOM 660 C C . ASN A 1 86 ? -9.639 -9.511 -9.819 1.00 94.62 86 ASN A C 1
ATOM 662 O O . ASN A 1 86 ? -9.757 -8.476 -9.147 1.00 94.62 86 ASN A O 1
ATOM 666 N N . ILE A 1 87 ? -9.914 -9.557 -11.129 1.00 96.44 87 ILE A N 1
ATOM 667 C CA . ILE A 1 87 ? -10.545 -8.471 -11.886 1.00 96.44 87 ILE A CA 1
ATOM 668 C C . ILE A 1 87 ? -11.894 -8.939 -12.412 1.00 96.44 87 ILE A C 1
ATOM 670 O O . ILE A 1 87 ? -11.937 -9.744 -13.343 1.00 96.44 87 ILE A O 1
ATOM 674 N N . THR A 1 88 ? -12.963 -8.382 -11.847 1.00 94.75 88 THR A N 1
ATOM 675 C CA . THR A 1 88 ? -14.344 -8.785 -12.116 1.00 94.75 88 THR A CA 1
ATOM 676 C C . THR A 1 88 ? -14.659 -8.721 -13.607 1.00 94.75 88 THR A C 1
ATOM 678 O O . THR A 1 88 ? -14.548 -7.665 -14.236 1.00 94.75 88 THR A O 1
ATOM 681 N N . GLY A 1 89 ? -15.069 -9.854 -14.176 1.00 93.56 89 GLY A N 1
ATOM 682 C CA . GLY A 1 89 ? -15.455 -9.971 -15.585 1.00 93.56 89 GLY A CA 1
ATOM 683 C C . GLY A 1 89 ? -14.279 -10.143 -16.549 1.00 93.56 89 GLY A C 1
ATOM 684 O O . GLY A 1 89 ? -14.486 -10.148 -17.764 1.00 93.56 89 GLY A O 1
ATOM 685 N N . LYS A 1 90 ? -13.055 -10.286 -16.031 1.00 94.94 90 LYS A N 1
ATOM 686 C CA . LYS A 1 90 ? -11.818 -10.469 -16.806 1.00 94.94 90 LYS A CA 1
ATOM 687 C C . LYS A 1 90 ? -10.962 -11.627 -16.307 1.00 94.94 90 LYS A C 1
ATOM 689 O O . LYS A 1 90 ? -9.839 -11.799 -16.785 1.00 94.94 90 LYS A O 1
ATOM 694 N N . GLU A 1 91 ? -11.459 -12.426 -15.376 1.00 95.00 91 GLU A N 1
ATOM 695 C CA . GLU A 1 91 ? -10.745 -13.573 -14.836 1.00 95.00 91 GLU A CA 1
ATOM 696 C C . GLU A 1 91 ? -10.311 -14.525 -15.960 1.00 95.00 91 GLU A C 1
ATOM 698 O O . GLU A 1 91 ? -11.075 -14.855 -16.870 1.00 95.00 91 GLU A O 1
ATOM 703 N N . GLY A 1 92 ? -9.045 -14.938 -15.935 1.00 94.56 92 GLY A N 1
ATOM 704 C CA . GLY A 1 92 ? -8.459 -15.786 -16.972 1.00 94.56 92 GLY A CA 1
ATOM 705 C C . GLY A 1 92 ? -8.086 -15.058 -18.270 1.00 94.56 92 GLY A C 1
ATOM 706 O O . GLY A 1 92 ? -7.554 -15.693 -19.182 1.00 94.56 92 GLY A O 1
ATOM 707 N N . THR A 1 93 ? -8.316 -13.746 -18.380 1.00 94.69 93 THR A N 1
ATOM 708 C CA . THR A 1 93 ? -7.934 -12.958 -19.564 1.00 94.69 93 THR A CA 1
ATOM 709 C C . THR A 1 93 ? -6.606 -12.233 -19.364 1.00 94.69 93 THR A C 1
ATOM 711 O O . THR A 1 93 ? -6.236 -11.861 -18.251 1.00 94.69 93 THR A O 1
ATOM 714 N N . ALA A 1 94 ? -5.864 -12.033 -20.456 1.00 95.25 94 ALA A N 1
ATOM 715 C CA . ALA A 1 94 ? -4.611 -11.294 -20.413 1.00 95.25 94 ALA A CA 1
ATOM 716 C C . ALA A 1 94 ? -4.880 -9.788 -20.298 1.00 95.25 94 ALA A C 1
ATOM 718 O O . ALA A 1 94 ? -5.504 -9.191 -21.175 1.00 95.25 94 ALA A O 1
ATOM 719 N N . THR A 1 95 ? -4.361 -9.163 -19.249 1.00 95.81 95 THR A N 1
ATOM 720 C CA . THR A 1 95 ? -4.463 -7.722 -19.007 1.00 95.81 95 THR A CA 1
ATOM 721 C C . THR A 1 95 ? -3.164 -7.194 -18.394 1.00 95.81 95 THR A C 1
ATOM 723 O O . THR A 1 95 ? -2.210 -7.938 -18.181 1.00 95.81 95 THR A O 1
ATOM 726 N N . GLY A 1 96 ? -3.068 -5.891 -18.157 1.00 95.19 96 GLY A N 1
ATOM 727 C CA . GLY A 1 96 ? -1.896 -5.259 -17.560 1.00 95.19 96 GLY A CA 1
ATOM 728 C C . GLY A 1 96 ? -1.678 -3.847 -18.075 1.00 95.19 96 GLY A C 1
ATOM 729 O O . GLY A 1 96 ? -2.534 -3.249 -18.726 1.00 95.19 96 GLY A O 1
ATOM 730 N N . LYS A 1 97 ? -0.504 -3.282 -17.796 1.00 95.31 97 LYS A N 1
ATOM 731 C CA . LYS A 1 97 ? -0.198 -1.894 -18.163 1.00 95.31 97 LYS A CA 1
ATOM 732 C C . LYS A 1 97 ? -0.203 -1.679 -19.682 1.00 95.31 97 LYS A C 1
ATOM 734 O O . LYS A 1 97 ? -0.565 -0.589 -20.111 1.00 95.31 97 LYS A O 1
ATOM 739 N N . ARG A 1 98 ? 0.164 -2.690 -20.491 1.00 93.50 98 ARG A N 1
ATOM 740 C CA . ARG A 1 98 ? 0.218 -2.582 -21.970 1.00 93.50 98 ARG A CA 1
ATOM 741 C C . ARG A 1 98 ? -1.136 -2.363 -22.635 1.00 93.50 98 ARG A C 1
ATOM 743 O O . ARG A 1 98 ? -1.177 -1.700 -23.665 1.00 93.50 98 ARG A O 1
ATOM 750 N N . VAL A 1 99 ? -2.201 -2.921 -22.068 1.00 94.62 99 VAL A N 1
ATOM 751 C CA . VAL A 1 99 ? -3.572 -2.794 -22.596 1.00 94.62 99 VAL A CA 1
ATOM 752 C C . VAL A 1 99 ? -4.440 -1.862 -21.753 1.00 94.62 99 VAL A C 1
ATOM 754 O O . VAL A 1 99 ? -5.519 -1.467 -22.180 1.00 94.62 99 VAL A O 1
ATOM 757 N N . GLY A 1 100 ? -3.964 -1.492 -20.564 1.00 94.75 100 GLY A N 1
ATOM 758 C CA . GLY A 1 100 ? -4.692 -0.662 -19.625 1.00 94.75 100 GLY A CA 1
ATOM 759 C C . GLY A 1 100 ? -4.864 0.784 -20.078 1.00 94.75 100 GLY A C 1
ATOM 760 O O . GLY A 1 100 ? -3.991 1.373 -20.719 1.00 94.75 100 GLY A O 1
ATOM 761 N N . VAL A 1 101 ? -5.976 1.372 -19.643 1.00 95.56 101 VAL A N 1
ATOM 762 C CA . VAL A 1 101 ? -6.224 2.812 -19.682 1.00 95.56 101 VAL A CA 1
ATOM 763 C C . VAL A 1 101 ? -6.208 3.388 -18.261 1.00 95.56 101 VAL A C 1
ATOM 765 O O . VAL A 1 101 ? -6.461 2.687 -17.272 1.00 95.56 101 VAL A O 1
ATOM 768 N N . ASN A 1 102 ? -5.821 4.654 -18.141 1.00 94.69 102 ASN A N 1
ATOM 769 C CA . ASN A 1 102 ? -5.971 5.451 -16.930 1.00 94.69 102 ASN A CA 1
ATOM 770 C C . ASN A 1 102 ? -6.289 6.908 -17.274 1.00 94.69 102 ASN A C 1
ATOM 772 O O . ASN A 1 102 ? -6.431 7.298 -18.427 1.00 94.69 102 ASN A O 1
ATOM 776 N N . GLU A 1 103 ? -6.387 7.710 -16.240 1.00 94.62 103 GLU A N 1
ATOM 777 C CA . GLU A 1 103 ? -6.789 9.105 -16.258 1.00 94.62 103 GLU A CA 1
ATOM 778 C C . GLU A 1 103 ? -5.621 10.072 -15.994 1.00 94.62 103 GLU A C 1
ATOM 780 O O . GLU A 1 103 ? -5.787 11.289 -15.929 1.00 94.62 103 GLU A O 1
ATOM 785 N N . PHE A 1 104 ? -4.403 9.523 -15.944 1.00 94.94 104 PHE A N 1
ATOM 786 C CA . PHE A 1 104 ? -3.148 10.262 -15.919 1.00 94.94 104 PHE A CA 1
ATOM 787 C C . PHE A 1 104 ? -2.642 10.483 -17.347 1.00 94.94 104 PHE A C 1
ATOM 789 O O . PHE A 1 104 ? -2.937 11.500 -17.969 1.00 94.94 104 PHE A O 1
ATOM 796 N N . CYS A 1 105 ? -1.838 9.556 -17.871 1.00 92.75 105 CYS A N 1
ATOM 797 C CA . CYS A 1 105 ? -1.234 9.637 -19.207 1.00 92.75 105 CYS A CA 1
ATOM 798 C C . CYS A 1 105 ? -2.007 8.807 -20.246 1.00 92.75 105 CYS A C 1
ATOM 800 O O . CYS A 1 105 ? -1.508 8.574 -21.341 1.00 92.75 105 CYS A O 1
ATOM 802 N N . VAL A 1 106 ? -3.210 8.356 -19.888 1.00 94.19 106 VAL A N 1
ATOM 803 C CA . VAL A 1 106 ? -4.137 7.587 -20.720 1.00 94.19 106 VAL A CA 1
ATOM 804 C C . VAL A 1 106 ? -3.664 6.184 -21.055 1.00 94.19 106 VAL A C 1
ATOM 806 O O . VAL A 1 106 ? -4.118 5.245 -20.408 1.00 94.19 106 VAL A O 1
ATOM 809 N N . ALA A 1 107 ? -2.757 6.012 -22.011 1.00 95.25 107 ALA A N 1
ATOM 810 C CA . ALA A 1 107 ? -2.350 4.693 -22.490 1.00 95.25 107 ALA A CA 1
ATOM 811 C C . ALA A 1 107 ? -0.881 4.663 -22.924 1.00 95.25 107 ALA A C 1
ATOM 813 O O . ALA A 1 107 ? -0.292 5.694 -23.255 1.00 95.25 107 ALA A O 1
ATOM 814 N N . ILE A 1 108 ? -0.298 3.460 -22.960 1.00 95.56 108 ILE A N 1
ATOM 815 C CA . ILE A 1 108 ? 1.061 3.255 -23.487 1.00 95.56 108 ILE A CA 1
ATOM 816 C C . ILE A 1 108 ? 1.116 3.469 -24.995 1.00 95.56 108 ILE A C 1
ATOM 818 O O . ILE A 1 108 ? 2.133 3.952 -25.474 1.00 95.56 108 ILE A O 1
ATOM 822 N N . THR A 1 109 ? 0.053 3.125 -25.723 1.00 93.81 109 THR A N 1
ATOM 823 C CA . THR A 1 109 ? -0.016 3.245 -27.182 1.00 93.81 109 THR A CA 1
ATOM 824 C C . THR A 1 109 ? 0.413 4.641 -27.629 1.00 93.81 109 THR A C 1
ATOM 826 O O . THR A 1 109 ? -0.181 5.630 -27.196 1.00 93.81 109 THR A O 1
ATOM 829 N N . SER A 1 110 ? 1.435 4.720 -28.490 1.00 93.88 110 SER A N 1
ATOM 830 C CA . SER A 1 110 ? 2.106 5.947 -28.976 1.00 93.88 110 SER A CA 1
ATOM 831 C C . SER A 1 110 ? 2.933 6.730 -27.946 1.00 93.88 110 SER A C 1
ATOM 833 O O . SER A 1 110 ? 3.503 7.771 -28.270 1.00 93.88 110 SER A O 1
ATOM 835 N N . ASN A 1 111 ? 3.022 6.243 -26.712 1.00 95.75 111 ASN A N 1
ATOM 836 C CA . ASN A 1 111 ? 3.757 6.836 -25.597 1.00 95.75 111 ASN A CA 1
ATOM 837 C C . ASN A 1 111 ? 4.893 5.922 -25.095 1.00 95.75 111 ASN A C 1
ATOM 839 O O . ASN A 1 111 ? 5.457 6.169 -24.026 1.00 95.75 111 ASN A O 1
ATOM 843 N N . GLU A 1 112 ? 5.284 4.892 -25.850 1.00 95.12 112 GLU A N 1
ATOM 844 C CA . GLU A 1 112 ? 6.257 3.867 -25.452 1.00 95.12 112 GLU A CA 1
ATOM 845 C C . GLU A 1 112 ? 7.608 4.477 -25.051 1.00 95.12 112 GLU A C 1
ATOM 847 O O . GLU A 1 112 ? 8.205 4.063 -24.059 1.00 95.12 112 GLU A O 1
ATOM 852 N N . GLY A 1 113 ? 8.066 5.519 -25.753 1.00 92.44 113 GLY A N 1
ATOM 853 C CA . GLY A 1 113 ? 9.307 6.232 -25.425 1.00 92.44 113 GLY A CA 1
ATOM 854 C C . GLY A 1 113 ? 9.247 7.053 -24.127 1.00 92.44 113 GLY A C 1
ATOM 855 O O . GLY A 1 113 ? 10.276 7.316 -23.504 1.00 92.44 113 GLY A O 1
ATOM 856 N N . MET A 1 114 ? 8.054 7.456 -23.683 1.00 92.00 114 MET A N 1
ATOM 857 C CA . MET A 1 114 ? 7.869 8.110 -22.384 1.00 92.00 114 MET A CA 1
ATOM 858 C C . MET A 1 114 ? 7.712 7.067 -21.282 1.00 92.00 114 MET A C 1
ATOM 860 O O . MET A 1 114 ? 8.421 7.117 -20.278 1.00 92.00 114 MET A O 1
ATOM 864 N N . CYS A 1 115 ? 6.797 6.117 -21.475 1.00 93.06 115 CYS A N 1
ATOM 865 C CA . CYS A 1 115 ? 6.476 5.089 -20.493 1.00 93.06 115 CYS A CA 1
ATOM 866 C C . CYS A 1 115 ? 7.660 4.144 -20.256 1.00 93.06 115 CYS A C 1
ATOM 868 O O . CYS A 1 115 ? 7.900 3.741 -19.119 1.00 93.06 115 CYS A O 1
ATOM 870 N N . GLY A 1 116 ? 8.427 3.837 -21.306 1.00 93.56 116 GLY A N 1
ATOM 871 C CA . GLY A 1 116 ? 9.570 2.923 -21.292 1.00 93.56 116 GLY A CA 1
ATOM 872 C C . GLY A 1 116 ? 10.722 3.361 -20.392 1.00 93.56 116 GLY A C 1
ATOM 873 O O . GLY A 1 116 ? 11.531 2.530 -19.997 1.00 93.56 116 GLY A O 1
ATOM 874 N N . LYS A 1 117 ? 10.763 4.631 -19.970 1.00 92.81 117 LYS A N 1
ATOM 875 C CA . LYS A 1 117 ? 11.704 5.090 -18.934 1.00 92.81 117 LYS A CA 1
ATOM 876 C C . LYS A 1 117 ? 11.516 4.366 -17.598 1.00 92.81 117 LYS A C 1
ATOM 878 O O . LYS A 1 117 ? 12.469 4.271 -16.839 1.00 92.81 117 LYS A O 1
ATOM 883 N N . CYS A 1 118 ? 10.313 3.849 -17.340 1.00 94.62 118 CYS A N 1
ATOM 884 C CA . CYS A 1 118 ? 9.989 3.055 -16.156 1.00 94.62 118 CYS A CA 1
ATOM 885 C C . CYS A 1 118 ? 9.791 1.562 -16.473 1.00 94.62 118 CYS A C 1
ATOM 887 O O . CYS A 1 118 ? 9.330 0.814 -15.617 1.00 94.62 118 CYS A O 1
ATOM 889 N N . HIS A 1 119 ? 10.023 1.132 -17.718 1.00 96.44 119 HIS A N 1
ATOM 890 C CA . HIS A 1 119 ? 10.010 -0.287 -18.082 1.00 96.44 119 HIS A CA 1
ATOM 891 C C . HIS A 1 119 ? 11.353 -0.902 -17.701 1.00 96.44 119 HIS A C 1
ATOM 893 O O . HIS A 1 119 ? 12.387 -0.251 -17.852 1.00 96.44 119 HIS A O 1
ATOM 899 N N . ALA A 1 120 ? 11.364 -2.144 -17.230 1.00 96.38 120 ALA A N 1
ATOM 900 C CA . ALA A 1 120 ? 12.587 -2.836 -16.822 1.00 96.38 120 ALA A CA 1
ATOM 901 C C . ALA A 1 120 ? 13.313 -3.520 -18.001 1.00 96.38 120 ALA A C 1
ATOM 903 O O . ALA A 1 120 ? 13.959 -4.557 -17.879 1.00 96.38 120 ALA A O 1
ATOM 904 N N . GLY A 1 121 ? 13.221 -2.890 -19.169 1.00 95.62 121 GLY A N 1
ATOM 905 C CA . GLY A 1 121 ? 13.909 -3.239 -20.398 1.00 95.62 121 GLY A CA 1
ATOM 906 C C . GLY A 1 121 ? 14.074 -2.016 -21.298 1.00 95.62 121 GLY A C 1
ATOM 907 O O . GLY A 1 121 ? 13.667 -0.900 -20.956 1.00 95.62 121 GLY A O 1
ATOM 908 N N . TYR A 1 122 ? 14.711 -2.215 -22.446 1.00 94.62 122 TYR A N 1
ATOM 909 C CA . TYR A 1 122 ? 14.979 -1.161 -23.436 1.00 94.62 122 TYR A CA 1
ATOM 910 C C . TYR A 1 122 ? 14.194 -1.331 -24.738 1.00 94.62 122 TYR A C 1
ATOM 912 O O . TYR A 1 122 ? 14.247 -0.473 -25.616 1.00 94.62 122 TYR A O 1
ATOM 920 N N . GLY A 1 123 ? 13.505 -2.459 -24.905 1.00 91.00 123 GLY A N 1
ATOM 921 C CA . GLY A 1 123 ? 12.865 -2.805 -26.171 1.00 91.00 123 GLY A CA 1
ATOM 922 C C . GLY A 1 123 ? 11.385 -2.435 -26.262 1.00 91.00 123 GLY A C 1
ATOM 923 O O . GLY A 1 123 ? 10.779 -2.693 -27.298 1.00 91.00 123 GLY A O 1
ATOM 924 N N . LEU A 1 124 ? 10.792 -1.799 -25.240 1.00 92.75 124 LEU A N 1
ATOM 925 C CA . LEU A 1 124 ? 9.379 -1.396 -25.274 1.00 92.75 124 LEU A CA 1
ATOM 926 C C . LEU A 1 124 ? 9.026 -0.531 -26.506 1.00 92.75 124 LEU A C 1
ATOM 928 O O . LEU A 1 124 ? 8.035 -0.860 -27.157 1.00 92.75 124 LEU A O 1
ATOM 932 N N . PRO A 1 125 ? 9.810 0.501 -26.897 1.00 90.25 125 PRO A N 1
ATOM 933 C CA . PRO A 1 125 ? 9.523 1.285 -28.107 1.00 90.25 125 PRO A CA 1
ATOM 934 C C . PRO A 1 125 ? 9.579 0.476 -29.410 1.00 90.25 125 PRO A C 1
ATOM 936 O O . PRO A 1 125 ? 8.964 0.858 -30.399 1.00 90.25 125 PRO A O 1
ATOM 939 N N . GLU A 1 126 ? 10.305 -0.642 -29.410 1.00 89.56 126 GLU A N 1
ATOM 940 C CA . GLU A 1 126 ? 10.436 -1.569 -30.541 1.00 89.56 126 GLU A CA 1
ATOM 941 C C . GLU A 1 126 ? 9.416 -2.723 -30.466 1.00 89.56 126 GLU A C 1
ATOM 943 O O . GLU A 1 126 ? 9.411 -3.601 -31.327 1.00 89.56 126 GLU A O 1
ATOM 948 N N . GLY A 1 127 ? 8.584 -2.776 -29.418 1.00 89.31 127 GLY A N 1
ATOM 949 C CA . GLY A 1 127 ? 7.704 -3.913 -29.137 1.00 89.31 127 GLY A CA 1
ATOM 950 C C . GLY A 1 127 ? 8.447 -5.209 -28.782 1.00 89.31 127 GLY A C 1
ATOM 951 O O . GLY A 1 127 ? 7.862 -6.288 -28.861 1.00 89.31 127 GLY A O 1
ATOM 952 N N . ASN A 1 128 ? 9.723 -5.125 -28.396 1.00 92.62 128 ASN A N 1
ATOM 953 C CA . ASN A 1 128 ? 10.592 -6.266 -28.127 1.00 92.62 128 ASN A CA 1
ATOM 954 C C . ASN A 1 128 ? 10.870 -6.413 -26.622 1.00 92.62 128 ASN A C 1
ATOM 956 O O . ASN A 1 128 ? 11.700 -5.706 -26.060 1.00 92.62 128 ASN A O 1
ATOM 960 N N . ILE A 1 129 ? 10.207 -7.372 -25.979 1.00 92.56 129 ILE A N 1
ATOM 961 C CA . ILE A 1 129 ? 10.368 -7.688 -24.546 1.00 92.56 129 ILE A CA 1
ATOM 962 C C . ILE A 1 129 ? 11.197 -8.962 -24.312 1.00 92.56 129 ILE A C 1
ATOM 964 O O . ILE A 1 129 ? 11.040 -9.638 -23.300 1.00 92.56 129 ILE A O 1
ATOM 968 N N . SER A 1 130 ? 12.042 -9.339 -25.276 1.00 94.50 130 SER A N 1
ATOM 969 C CA . SER A 1 130 ? 12.899 -10.524 -25.151 1.00 94.50 130 SER A CA 1
ATOM 970 C C . SER A 1 130 ? 13.945 -10.375 -24.043 1.00 94.50 130 SER A C 1
ATOM 972 O O . SER A 1 130 ? 14.342 -9.265 -23.691 1.00 94.50 130 SER A O 1
ATOM 974 N N . VAL A 1 131 ? 14.461 -11.513 -23.567 1.00 95.31 131 VAL A N 1
ATOM 975 C CA . VAL A 1 131 ? 15.516 -11.604 -22.540 1.00 95.31 131 VAL A CA 1
ATOM 976 C C . VAL A 1 131 ? 16.721 -10.698 -22.862 1.00 95.31 131 VAL A C 1
ATOM 978 O O . VAL A 1 131 ? 17.264 -10.027 -21.991 1.00 95.31 131 VAL A O 1
ATOM 981 N N . ALA A 1 132 ? 17.101 -10.585 -24.140 1.00 93.50 132 ALA A N 1
ATOM 982 C CA . ALA A 1 132 ? 18.220 -9.745 -24.584 1.00 93.50 132 ALA A CA 1
ATOM 983 C C . ALA A 1 132 ? 17.991 -8.229 -24.396 1.00 93.50 132 ALA A C 1
ATOM 985 O O . ALA A 1 132 ? 18.937 -7.445 -24.480 1.00 93.50 132 ALA A O 1
ATOM 986 N N . LYS A 1 133 ? 16.742 -7.802 -24.177 1.00 96.06 133 LYS A N 1
ATOM 987 C CA . LYS A 1 133 ? 16.346 -6.399 -23.992 1.00 96.06 133 LYS A CA 1
ATOM 988 C C . LYS A 1 133 ? 16.092 -6.032 -22.527 1.00 96.06 133 LYS A C 1
ATOM 990 O O . LYS A 1 133 ? 15.717 -4.884 -22.283 1.00 96.06 133 LYS A O 1
ATOM 995 N N . ILE A 1 134 ? 16.297 -6.954 -21.583 1.00 97.25 134 ILE A N 1
ATOM 996 C CA . ILE A 1 134 ? 16.169 -6.701 -20.141 1.00 97.25 134 ILE A CA 1
ATOM 997 C C . ILE A 1 134 ? 17.167 -5.620 -19.697 1.00 97.25 134 ILE A C 1
ATOM 999 O O . ILE A 1 134 ? 18.298 -5.549 -20.177 1.00 97.25 134 ILE A O 1
ATOM 1003 N N . ASP A 1 135 ? 16.744 -4.767 -18.768 1.00 97.56 135 ASP A N 1
ATOM 1004 C CA . ASP A 1 135 ? 17.600 -3.790 -18.099 1.00 97.56 135 ASP A CA 1
ATOM 1005 C C . ASP A 1 135 ? 17.879 -4.258 -16.670 1.00 97.56 135 ASP A C 1
ATOM 1007 O O . ASP A 1 135 ? 17.175 -3.880 -15.739 1.00 97.56 135 ASP A O 1
ATOM 1011 N N . CYS A 1 136 ? 18.919 -5.073 -16.482 1.00 96.81 136 CYS A N 1
ATOM 1012 C CA . CYS A 1 136 ? 19.292 -5.576 -15.155 1.00 96.81 136 CYS A CA 1
ATOM 1013 C C . CYS A 1 136 ? 19.703 -4.442 -14.196 1.00 96.81 136 CYS A C 1
ATOM 1015 O O . CYS A 1 136 ? 19.611 -4.576 -12.977 1.00 96.81 136 CYS A O 1
ATOM 1017 N N . LEU A 1 137 ? 20.182 -3.314 -14.729 1.00 97.31 137 LEU A N 1
ATOM 1018 C CA . LEU A 1 137 ? 20.763 -2.237 -13.930 1.00 97.31 137 LEU A CA 1
ATOM 1019 C C . LEU A 1 137 ? 19.700 -1.368 -13.257 1.00 97.31 137 LEU A C 1
ATOM 1021 O O . LEU A 1 137 ? 19.999 -0.742 -12.241 1.00 97.31 137 LEU A O 1
ATOM 1025 N N . ILE A 1 138 ? 18.467 -1.337 -13.771 1.00 96.94 138 ILE A N 1
ATOM 1026 C CA . ILE A 1 138 ? 17.416 -0.486 -13.198 1.00 96.94 138 ILE A CA 1
ATOM 1027 C C . ILE A 1 138 ? 17.126 -0.820 -11.730 1.00 96.94 138 ILE A C 1
ATOM 1029 O O . ILE A 1 138 ? 16.953 0.101 -10.932 1.00 96.94 138 ILE A O 1
ATOM 1033 N N . CYS A 1 139 ? 17.168 -2.111 -11.385 1.00 97.00 139 CYS A N 1
ATOM 1034 C CA . CYS A 1 139 ? 16.922 -2.628 -10.040 1.00 97.00 139 CYS A CA 1
ATOM 1035 C C . CYS A 1 139 ? 18.202 -2.905 -9.249 1.00 97.00 139 CYS A C 1
ATOM 1037 O O . CYS A 1 139 ? 18.144 -2.917 -8.027 1.00 97.00 139 CYS A O 1
ATOM 1039 N N . HIS A 1 140 ? 19.337 -3.146 -9.915 1.00 95.69 140 HIS A N 1
ATOM 1040 C CA . HIS A 1 140 ? 20.556 -3.597 -9.238 1.00 95.69 140 HIS A CA 1
ATOM 1041 C C . HIS A 1 140 ? 21.676 -2.560 -9.180 1.00 95.69 140 HIS A C 1
ATOM 1043 O O . HIS A 1 140 ? 22.615 -2.742 -8.413 1.00 95.69 140 HIS A O 1
ATOM 1049 N N . ALA A 1 141 ? 21.637 -1.487 -9.974 1.00 95.56 141 ALA A N 1
ATOM 1050 C CA . ALA A 1 141 ? 22.727 -0.517 -10.018 1.00 95.56 141 ALA A CA 1
ATOM 1051 C C . ALA A 1 141 ? 22.408 0.770 -9.226 1.00 95.56 141 ALA A C 1
ATOM 1053 O O . ALA A 1 141 ? 21.425 1.474 -9.521 1.00 95.56 141 ALA A O 1
ATOM 1054 N N . PRO A 1 142 ? 23.263 1.150 -8.257 1.00 92.00 142 PRO A N 1
ATOM 1055 C CA . PRO A 1 142 ? 23.141 2.425 -7.560 1.00 92.00 142 PRO A CA 1
ATOM 1056 C C . PRO A 1 142 ? 23.349 3.605 -8.516 1.00 92.00 142 PRO A C 1
ATOM 1058 O O . PRO A 1 142 ? 24.197 3.551 -9.408 1.00 92.00 142 PRO A O 1
ATOM 1061 N N . ASN A 1 143 ? 22.602 4.692 -8.310 1.00 86.19 143 ASN A N 1
ATOM 1062 C CA . ASN A 1 143 ? 22.650 5.926 -9.109 1.00 86.19 143 ASN A CA 1
ATOM 1063 C C . ASN A 1 143 ? 22.468 5.741 -10.632 1.00 86.19 143 ASN A C 1
ATOM 1065 O O . ASN A 1 143 ? 22.912 6.579 -11.423 1.00 86.19 143 ASN A O 1
ATOM 1069 N N . TYR A 1 144 ? 21.839 4.648 -11.064 1.00 95.06 144 TYR A N 1
ATOM 1070 C CA . TYR A 1 144 ? 21.639 4.356 -12.476 1.00 95.06 144 TYR A CA 1
ATOM 1071 C C . TYR A 1 144 ? 20.487 5.178 -13.066 1.00 95.06 144 TYR A C 1
ATOM 1073 O O . TYR A 1 144 ? 19.429 5.352 -12.462 1.00 95.06 144 TYR A O 1
ATOM 1081 N N . LYS A 1 145 ? 20.709 5.686 -14.279 1.00 94.38 145 LYS A N 1
ATOM 1082 C CA . LYS A 1 145 ? 19.751 6.477 -15.053 1.00 94.38 145 LYS A CA 1
ATOM 1083 C C . LYS A 1 145 ? 19.568 5.837 -16.416 1.00 94.38 145 LYS A C 1
ATOM 1085 O O . LYS A 1 145 ? 20.541 5.403 -17.035 1.00 94.38 145 LYS A O 1
ATOM 1090 N N . LYS A 1 146 ? 18.332 5.842 -16.908 1.00 94.38 146 LYS A N 1
ATOM 1091 C CA . LYS A 1 146 ? 17.986 5.298 -18.220 1.00 94.38 146 LYS A CA 1
ATOM 1092 C C . LYS A 1 146 ? 17.135 6.247 -19.049 1.00 94.38 146 LYS A C 1
ATOM 1094 O O . LYS A 1 146 ? 16.367 7.061 -18.535 1.00 94.38 146 LYS A O 1
ATOM 1099 N N . THR A 1 147 ? 17.228 6.056 -20.354 1.00 93.94 147 THR A N 1
ATOM 1100 C CA . THR A 1 147 ? 16.206 6.445 -21.325 1.00 93.94 147 THR A CA 1
ATOM 1101 C C . THR A 1 147 ? 15.297 5.243 -21.609 1.00 93.94 147 THR A C 1
ATOM 1103 O O . THR A 1 147 ? 15.489 4.161 -21.056 1.00 93.94 147 THR A O 1
ATOM 1106 N N . ALA A 1 148 ? 14.308 5.394 -22.491 1.00 91.75 148 ALA A N 1
ATOM 1107 C CA . ALA A 1 148 ? 13.465 4.264 -22.883 1.00 91.75 148 ALA A CA 1
ATOM 1108 C C . ALA A 1 148 ? 14.190 3.200 -23.727 1.00 91.75 148 ALA A C 1
ATOM 1110 O O . ALA A 1 148 ? 13.672 2.098 -23.854 1.00 91.75 148 ALA A O 1
ATOM 1111 N N . THR A 1 149 ? 15.359 3.514 -24.296 1.00 93.12 149 THR A N 1
ATOM 1112 C CA . THR A 1 149 ? 16.075 2.644 -25.248 1.00 93.12 149 THR A CA 1
ATOM 1113 C C . THR A 1 149 ? 17.478 2.248 -24.784 1.00 93.12 149 THR A C 1
ATOM 1115 O O . THR A 1 149 ? 18.219 1.634 -25.546 1.00 93.12 149 THR A O 1
ATOM 1118 N N . GLY A 1 150 ? 17.879 2.604 -23.563 1.00 94.81 150 GLY A N 1
ATOM 1119 C CA . GLY A 1 150 ? 19.211 2.287 -23.045 1.00 94.81 150 GLY A CA 1
ATOM 1120 C C . GLY A 1 150 ? 19.592 3.105 -21.810 1.00 94.81 150 GLY A C 1
ATOM 1121 O O . GLY A 1 150 ? 18.822 3.986 -21.404 1.00 94.81 150 GLY A O 1
ATOM 1122 N N . PRO A 1 151 ? 20.787 2.867 -21.241 1.00 96.38 151 PRO A N 1
ATOM 1123 C CA . PRO A 1 151 ? 21.375 3.740 -20.230 1.00 96.38 151 PRO A CA 1
ATOM 1124 C C . PRO A 1 151 ? 21.401 5.199 -20.693 1.00 96.38 151 PRO A C 1
ATOM 1126 O O . PRO A 1 151 ? 21.566 5.487 -21.880 1.00 96.38 151 PRO A O 1
ATOM 1129 N N . ASP A 1 152 ? 21.229 6.129 -19.759 1.00 95.56 152 ASP A N 1
ATOM 1130 C CA . ASP A 1 152 ? 21.325 7.549 -20.076 1.00 95.56 152 ASP A CA 1
ATOM 1131 C C . ASP A 1 152 ? 22.766 7.902 -20.503 1.00 95.56 152 ASP A C 1
ATOM 1133 O O . ASP A 1 152 ? 23.709 7.522 -19.805 1.00 95.56 152 ASP A O 1
ATOM 1137 N N . PRO A 1 153 ? 22.982 8.642 -21.610 1.00 94.94 153 PRO A N 1
ATOM 1138 C CA . PRO A 1 153 ? 24.328 9.005 -22.062 1.00 94.94 153 PRO A CA 1
ATOM 1139 C C . PRO A 1 153 ? 25.152 9.804 -21.042 1.00 94.94 153 PRO A C 1
ATOM 1141 O O . PRO A 1 153 ? 26.371 9.898 -21.179 1.00 94.94 153 PRO A O 1
ATOM 1144 N N . SER A 1 154 ? 24.509 10.402 -20.034 1.00 96.12 154 SER A N 1
ATOM 1145 C CA . SER A 1 154 ? 25.183 11.137 -18.959 1.00 96.12 154 SER A CA 1
ATOM 1146 C C . SER A 1 154 ? 25.866 10.247 -17.915 1.00 96.12 154 SER A C 1
ATOM 1148 O O . SER A 1 154 ? 26.617 10.771 -17.090 1.00 96.12 154 SER A O 1
ATOM 1150 N N . ILE A 1 155 ? 25.636 8.929 -17.923 1.00 95.69 155 ILE A N 1
ATOM 1151 C CA . ILE A 1 155 ? 26.222 8.002 -16.948 1.00 95.69 155 ILE A CA 1
ATOM 1152 C C . ILE A 1 155 ? 27.248 7.055 -17.578 1.00 95.69 155 ILE A C 1
ATOM 1154 O O . ILE A 1 155 ? 27.192 6.716 -18.757 1.00 95.69 155 ILE A O 1
ATOM 1158 N N . ASN A 1 156 ? 28.173 6.557 -16.756 1.00 95.69 156 ASN A N 1
ATOM 1159 C CA . ASN A 1 156 ? 29.048 5.453 -17.138 1.00 95.69 156 ASN A CA 1
ATOM 1160 C C . ASN A 1 156 ? 28.357 4.115 -16.820 1.00 95.69 156 ASN A C 1
ATOM 1162 O O . ASN A 1 156 ? 28.445 3.612 -15.699 1.00 95.69 156 ASN A O 1
ATOM 1166 N N . ALA A 1 157 ? 27.671 3.543 -17.812 1.00 95.25 157 ALA A N 1
ATOM 1167 C CA . ALA A 1 157 ? 26.923 2.293 -17.655 1.00 95.25 157 ALA A CA 1
ATOM 1168 C C . ALA A 1 157 ? 27.814 1.096 -17.274 1.00 95.25 157 ALA A C 1
ATOM 1170 O O . ALA A 1 157 ? 27.413 0.266 -16.464 1.00 95.25 157 ALA A O 1
ATOM 1171 N N . THR A 1 158 ? 29.050 1.037 -17.779 1.00 95.12 158 THR A N 1
ATOM 1172 C CA . THR A 1 158 ? 30.021 0.004 -17.386 1.00 95.12 158 THR A CA 1
ATOM 1173 C C . THR A 1 158 ? 30.373 0.114 -15.905 1.00 95.12 158 THR A C 1
ATOM 1175 O O . THR A 1 158 ? 30.403 -0.891 -15.204 1.00 95.12 158 THR A O 1
ATOM 1178 N N . ALA A 1 159 ? 30.602 1.326 -15.394 1.00 94.06 159 ALA A N 1
ATOM 1179 C CA . ALA A 1 159 ? 30.857 1.524 -13.968 1.00 94.06 159 ALA A CA 1
ATOM 1180 C C . ALA A 1 159 ? 29.641 1.143 -13.107 1.00 94.06 159 ALA A C 1
ATOM 1182 O O . ALA A 1 159 ? 29.818 0.544 -12.049 1.00 94.06 159 ALA A O 1
ATOM 1183 N N . ALA A 1 160 ? 28.423 1.432 -13.575 1.00 94.94 160 ALA A N 1
ATOM 1184 C CA . ALA A 1 160 ? 27.192 1.008 -12.912 1.00 94.94 160 ALA A CA 1
ATOM 1185 C C . ALA A 1 160 ? 27.079 -0.528 -12.856 1.00 94.94 160 ALA A C 1
ATOM 1187 O O . ALA A 1 160 ? 26.858 -1.086 -11.784 1.00 94.94 160 ALA A O 1
ATOM 1188 N N . ALA A 1 161 ? 27.334 -1.215 -13.974 1.00 92.94 161 ALA A N 1
ATOM 1189 C CA . ALA A 1 161 ? 27.316 -2.677 -14.053 1.00 92.94 161 ALA A CA 1
ATOM 1190 C C . ALA A 1 161 ? 28.358 -3.347 -13.138 1.00 92.94 161 ALA A C 1
ATOM 1192 O O . ALA A 1 161 ? 28.102 -4.398 -12.559 1.00 92.94 161 ALA A O 1
ATOM 1193 N N . LYS A 1 162 ? 29.526 -2.724 -12.948 1.00 89.00 162 LYS A N 1
ATOM 1194 C CA . LYS A 1 162 ? 30.560 -3.213 -12.018 1.00 89.00 162 LYS A CA 1
ATOM 1195 C C . LYS A 1 162 ? 30.170 -3.112 -10.542 1.00 89.00 162 LYS A C 1
ATOM 1197 O O . LYS A 1 162 ? 30.759 -3.820 -9.728 1.00 89.00 162 LYS A O 1
ATOM 1202 N N . ASN A 1 163 ? 29.222 -2.237 -10.216 1.00 89.81 163 ASN A N 1
ATOM 1203 C CA . ASN A 1 163 ? 28.845 -1.870 -8.852 1.00 89.81 163 ASN A CA 1
ATOM 1204 C C . ASN A 1 163 ? 27.417 -2.314 -8.502 1.00 89.81 163 ASN A C 1
ATOM 1206 O O . ASN A 1 163 ? 26.783 -1.701 -7.647 1.00 89.81 163 ASN A O 1
ATOM 1210 N N . VAL A 1 164 ? 26.897 -3.342 -9.178 1.00 90.31 164 VAL A N 1
ATOM 1211 C CA . VAL A 1 164 ? 25.565 -3.873 -8.878 1.00 90.31 164 VAL A CA 1
ATOM 1212 C C . VAL A 1 164 ? 25.490 -4.465 -7.470 1.00 90.31 164 VAL A C 1
ATOM 1214 O O . VAL A 1 164 ? 26.452 -5.058 -6.973 1.00 90.31 164 VAL A O 1
ATOM 1217 N N . THR A 1 165 ? 24.330 -4.316 -6.842 1.00 89.06 165 THR A N 1
ATOM 1218 C CA . THR A 1 165 ? 24.015 -4.766 -5.485 1.00 89.06 165 THR A CA 1
ATOM 1219 C C . THR A 1 165 ? 22.629 -5.412 -5.441 1.00 89.06 165 THR A C 1
ATOM 1221 O O . THR A 1 165 ? 21.927 -5.503 -6.452 1.00 89.06 165 THR A O 1
ATOM 1224 N N . LEU A 1 166 ? 22.210 -5.851 -4.251 1.00 89.88 166 LEU A N 1
ATOM 1225 C CA . LEU A 1 166 ? 20.789 -6.079 -4.002 1.00 89.88 166 LEU A CA 1
ATOM 1226 C C . LEU A 1 166 ? 20.005 -4.763 -4.175 1.00 89.88 166 LEU A C 1
ATOM 1228 O O . LEU A 1 166 ? 20.584 -3.694 -3.926 1.00 89.88 166 LEU A O 1
ATOM 1232 N N . PRO A 1 167 ? 18.732 -4.831 -4.607 1.00 94.62 167 PRO A N 1
ATOM 1233 C CA . PRO A 1 167 ? 17.894 -3.650 -4.749 1.00 94.62 167 PRO A CA 1
ATOM 1234 C C . PRO A 1 167 ? 17.760 -2.870 -3.440 1.00 94.62 167 PRO A C 1
ATOM 1236 O O . PRO A 1 167 ? 17.621 -3.441 -2.357 1.00 94.62 167 PRO A O 1
ATOM 1239 N N . THR A 1 168 ? 17.790 -1.546 -3.551 1.00 95.69 168 THR A N 1
ATOM 1240 C CA . THR A 1 168 ? 17.488 -0.621 -2.453 1.00 95.69 168 THR A CA 1
ATOM 1241 C C . THR A 1 168 ? 16.143 0.061 -2.696 1.00 95.69 168 THR A C 1
ATOM 1243 O O . THR A 1 168 ? 15.653 0.097 -3.827 1.00 95.69 168 THR A O 1
ATOM 1246 N N . ARG A 1 169 ? 15.575 0.684 -1.653 1.00 97.25 169 ARG A N 1
ATOM 1247 C CA . ARG A 1 169 ? 14.352 1.502 -1.760 1.00 97.25 169 ARG A CA 1
ATOM 1248 C C . ARG A 1 169 ? 14.437 2.527 -2.892 1.00 97.25 169 ARG A C 1
ATOM 1250 O O . ARG A 1 169 ? 13.539 2.615 -3.724 1.00 97.25 169 ARG A O 1
ATOM 1257 N N . GLU A 1 170 ? 15.552 3.255 -2.970 1.00 95.94 170 GLU A N 1
ATOM 1258 C CA . GLU A 1 170 ? 15.792 4.255 -4.016 1.00 95.94 170 GLU A CA 1
ATOM 1259 C C . GLU A 1 170 ? 15.657 3.670 -5.426 1.00 95.94 170 GLU A C 1
ATOM 1261 O O . GLU A 1 170 ? 14.998 4.274 -6.272 1.00 95.94 170 GLU A O 1
ATOM 1266 N N . MET A 1 171 ? 16.205 2.477 -5.676 1.00 97.12 171 MET A N 1
ATOM 1267 C CA . MET A 1 171 ? 16.165 1.844 -6.999 1.00 97.12 171 MET A CA 1
ATOM 1268 C C . MET A 1 171 ? 14.732 1.511 -7.431 1.00 97.12 171 MET A C 1
ATOM 1270 O O . MET A 1 171 ? 14.362 1.786 -8.575 1.00 97.12 171 MET A O 1
ATOM 1274 N N . CYS A 1 172 ? 13.906 1.002 -6.514 1.00 97.19 172 CYS A N 1
ATOM 1275 C CA . CYS A 1 172 ? 12.482 0.747 -6.751 1.00 97.19 172 CYS A CA 1
ATOM 1276 C C . CYS A 1 172 ? 11.721 2.062 -7.016 1.00 97.19 172 CYS A C 1
ATOM 1278 O O . CYS A 1 172 ? 10.950 2.196 -7.977 1.00 97.19 172 CYS A O 1
ATOM 1280 N N . LEU A 1 173 ? 11.975 3.080 -6.190 1.00 97.06 173 LEU A N 1
ATOM 1281 C CA . LEU A 1 173 ? 11.237 4.345 -6.200 1.00 97.06 173 LEU A CA 1
ATOM 1282 C C . LEU A 1 173 ? 11.510 5.208 -7.438 1.00 97.06 173 LEU A C 1
ATOM 1284 O O . LEU A 1 173 ? 10.627 5.976 -7.828 1.00 97.06 173 LEU A O 1
ATOM 1288 N N . ARG A 1 174 ? 12.633 5.014 -8.148 1.00 93.88 174 ARG A N 1
ATOM 1289 C CA . ARG A 1 174 ? 12.899 5.655 -9.459 1.00 93.88 174 ARG A CA 1
ATOM 1290 C C . ARG A 1 174 ? 11.732 5.526 -10.435 1.00 93.88 174 ARG A C 1
ATOM 1292 O O . ARG A 1 174 ? 11.505 6.435 -11.234 1.00 93.88 174 ARG A O 1
ATOM 1299 N N . CYS A 1 175 ? 11.004 4.410 -10.377 1.00 95.75 175 CYS A N 1
ATOM 1300 C CA . CYS A 1 175 ? 9.833 4.154 -11.214 1.00 95.75 175 CYS A CA 1
ATOM 1301 C C . CYS A 1 175 ? 8.520 4.233 -10.429 1.00 95.75 175 CYS A C 1
ATOM 1303 O O . CYS A 1 175 ? 7.529 4.747 -10.950 1.00 95.75 175 CYS A O 1
ATOM 1305 N N . HIS A 1 176 ? 8.495 3.710 -9.200 1.00 96.62 176 HIS A N 1
ATOM 1306 C CA . HIS A 1 176 ? 7.255 3.578 -8.435 1.00 96.62 176 HIS A CA 1
ATOM 1307 C C . HIS A 1 176 ? 6.747 4.920 -7.890 1.00 96.62 176 HIS A C 1
ATOM 1309 O O . HIS A 1 176 ? 5.558 5.205 -8.051 1.00 96.62 176 HIS A O 1
ATOM 1315 N N . ALA A 1 177 ? 7.632 5.772 -7.358 1.00 96.69 177 ALA A N 1
ATOM 1316 C CA . ALA A 1 177 ? 7.265 7.108 -6.878 1.00 96.69 177 ALA A CA 1
ATOM 1317 C C . ALA A 1 177 ? 7.001 8.088 -8.032 1.00 96.69 177 ALA A C 1
ATOM 1319 O O . ALA A 1 177 ? 6.160 8.975 -7.936 1.00 96.69 177 ALA A O 1
ATOM 1320 N N . THR A 1 178 ? 7.673 7.904 -9.175 1.00 94.56 178 THR A N 1
ATOM 1321 C CA . THR A 1 178 ? 7.571 8.823 -10.325 1.00 94.56 178 THR A CA 1
ATOM 1322 C C . THR A 1 178 ? 6.444 8.479 -11.308 1.00 94.56 178 THR A C 1
ATOM 1324 O O . THR A 1 178 ? 6.257 9.145 -12.341 1.00 94.56 178 THR A O 1
ATOM 1327 N N . ALA A 1 179 ? 5.667 7.436 -11.004 1.00 90.31 179 ALA A N 1
ATOM 1328 C CA . ALA A 1 179 ? 4.532 7.014 -11.808 1.00 90.31 179 ALA A CA 1
ATOM 1329 C C . ALA A 1 179 ? 3.538 8.175 -12.003 1.00 90.31 179 ALA A C 1
ATOM 1331 O O . ALA A 1 179 ? 3.179 8.884 -11.068 1.00 90.31 179 ALA A O 1
ATOM 1332 N N . GLY A 1 180 ? 3.072 8.372 -13.241 1.00 86.94 180 GLY A N 1
ATOM 1333 C CA . GLY A 1 180 ? 2.199 9.503 -13.593 1.00 86.94 180 GLY A CA 1
ATOM 1334 C C . GLY A 1 180 ? 2.939 10.771 -14.043 1.00 86.94 180 GLY A C 1
ATOM 1335 O O . GLY A 1 180 ? 2.281 11.756 -14.388 1.00 86.94 180 GLY A O 1
ATOM 1336 N N . GLY A 1 181 ? 4.277 10.729 -14.124 1.00 87.19 181 GLY A N 1
ATOM 1337 C CA . GLY A 1 181 ? 5.104 11.763 -14.761 1.00 87.19 181 GLY A CA 1
ATOM 1338 C C . GLY A 1 181 ? 5.815 12.713 -13.795 1.00 87.19 181 GLY A C 1
ATOM 1339 O O . GLY A 1 181 ? 6.263 13.780 -14.217 1.00 87.19 181 GLY A O 1
ATOM 1340 N N . GLY A 1 182 ? 5.914 12.354 -12.519 1.00 91.75 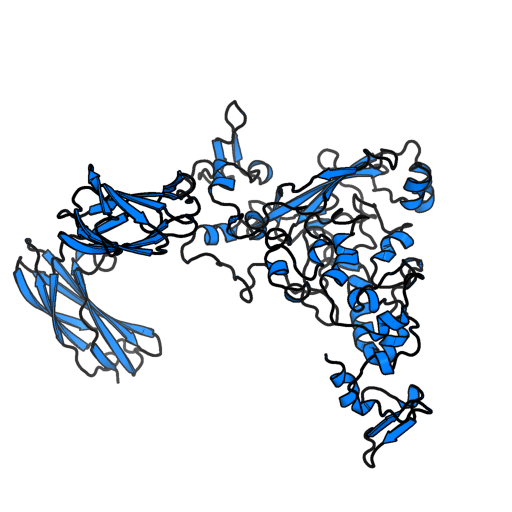182 GLY A N 1
ATOM 1341 C CA . GLY A 1 182 ? 6.607 13.128 -11.493 1.00 91.75 182 GLY A CA 1
ATOM 1342 C C . GLY A 1 182 ? 6.510 12.449 -10.135 1.00 91.75 182 GLY A C 1
ATOM 1343 O O . GLY A 1 182 ? 5.709 11.528 -9.980 1.00 91.75 182 GLY A O 1
ATOM 1344 N N . ASP A 1 183 ? 7.321 12.916 -9.187 1.00 96.25 183 ASP A N 1
ATOM 1345 C CA . ASP A 1 183 ? 7.314 12.411 -7.814 1.00 96.25 183 ASP A CA 1
ATOM 1346 C C . ASP A 1 183 ? 5.921 12.523 -7.188 1.00 96.25 183 ASP A C 1
ATOM 1348 O O . ASP A 1 183 ? 5.195 13.499 -7.418 1.00 96.25 183 ASP A O 1
ATOM 1352 N N . ASN A 1 184 ? 5.550 11.447 -6.505 1.00 94.25 184 ASN A N 1
ATOM 1353 C CA . ASN A 1 184 ? 4.285 11.184 -5.852 1.00 94.25 184 ASN A CA 1
ATOM 1354 C C . ASN A 1 184 ? 3.024 11.596 -6.638 1.00 94.25 184 ASN A C 1
ATOM 1356 O O . ASN A 1 184 ? 1.996 11.946 -6.064 1.00 94.25 184 ASN A O 1
ATOM 1360 N N . ARG A 1 185 ? 3.049 11.588 -7.980 1.00 93.19 185 ARG A N 1
ATOM 1361 C CA . ARG A 1 185 ? 1.876 12.019 -8.771 1.00 93.19 185 ARG A CA 1
ATOM 1362 C C . ARG A 1 185 ? 0.747 11.004 -8.688 1.00 93.19 185 ARG A C 1
ATOM 1364 O O . ARG A 1 185 ? -0.395 11.369 -8.414 1.00 93.19 185 ARG A O 1
ATOM 1371 N N . LYS A 1 186 ? 1.058 9.735 -8.960 1.00 95.00 186 LYS A N 1
ATOM 1372 C CA . LYS A 1 186 ? 0.041 8.688 -9.085 1.00 95.00 186 LYS A CA 1
ATOM 1373 C C . LYS A 1 186 ? -0.301 8.007 -7.764 1.00 95.00 186 LYS A C 1
ATOM 1375 O O . LYS A 1 186 ? -1.479 7.875 -7.462 1.00 95.00 186 LYS A O 1
ATOM 1380 N N . ARG A 1 187 ? 0.691 7.513 -7.025 1.00 94.62 187 ARG A N 1
ATOM 1381 C CA . ARG A 1 187 ? 0.450 6.609 -5.888 1.00 94.62 187 ARG A CA 1
ATOM 1382 C C . ARG A 1 187 ? -0.110 7.343 -4.678 1.00 94.62 187 ARG A C 1
ATOM 1384 O O . ARG A 1 187 ? -1.164 6.964 -4.192 1.00 94.62 187 ARG A O 1
ATOM 1391 N N . GLY A 1 188 ? 0.490 8.470 -4.316 1.00 93.62 188 GLY A N 1
ATOM 1392 C CA . GLY A 1 188 ? 0.092 9.253 -3.151 1.00 93.62 188 GLY A CA 1
ATOM 1393 C C . GLY A 1 188 ? 0.792 8.798 -1.875 1.00 93.62 188 GLY A C 1
ATOM 1394 O O . GLY A 1 188 ? 1.089 9.642 -1.043 1.00 93.62 188 GLY A O 1
ATOM 1395 N N . ASP A 1 189 ? 1.119 7.513 -1.762 1.00 96.75 189 ASP A N 1
ATOM 1396 C CA . ASP A 1 189 ? 1.813 6.891 -0.632 1.00 96.75 189 ASP A CA 1
ATOM 1397 C C . ASP A 1 189 ? 3.252 6.449 -0.954 1.00 96.75 189 ASP A C 1
ATOM 1399 O O . ASP A 1 189 ? 3.893 5.816 -0.129 1.00 96.75 189 ASP A O 1
ATOM 1403 N N . LEU A 1 190 ? 3.786 6.759 -2.140 1.00 97.44 190 LEU A N 1
ATOM 1404 C CA . LEU A 1 190 ? 5.158 6.404 -2.522 1.00 97.44 190 LEU A CA 1
ATOM 1405 C C . LEU A 1 190 ? 5.892 7.626 -3.060 1.00 97.44 190 LEU A C 1
ATOM 1407 O O . LEU A 1 190 ? 5.562 8.145 -4.130 1.00 97.44 190 LEU A O 1
ATOM 1411 N N . GLU A 1 191 ? 6.925 8.038 -2.333 1.00 97.06 191 GLU A N 1
ATOM 1412 C CA . GLU A 1 191 ? 7.644 9.294 -2.554 1.00 97.06 191 GLU A CA 1
ATOM 1413 C C . GLU A 1 191 ? 9.142 9.039 -2.707 1.00 97.06 191 GLU A C 1
ATOM 1415 O O . GLU A 1 191 ? 9.690 8.139 -2.069 1.00 97.06 191 GLU A O 1
ATOM 1420 N N . LEU A 1 192 ? 9.853 9.839 -3.507 1.00 97.44 192 LEU A N 1
ATOM 1421 C CA . LEU A 1 192 ? 11.310 9.679 -3.642 1.00 97.44 192 LEU A CA 1
ATOM 1422 C C . LEU A 1 192 ? 12.048 9.849 -2.305 1.00 97.44 192 LEU A C 1
ATOM 1424 O O . LEU A 1 192 ? 13.099 9.237 -2.112 1.00 97.44 192 LEU A O 1
ATOM 1428 N N . ALA A 1 193 ? 11.488 10.628 -1.373 1.00 97.56 193 ALA A N 1
ATOM 1429 C CA . ALA A 1 193 ? 12.015 10.803 -0.018 1.00 97.56 193 ALA A CA 1
ATOM 1430 C C . ALA A 1 193 ? 12.141 9.476 0.755 1.00 97.56 193 ALA A C 1
ATOM 1432 O O . ALA A 1 193 ? 13.066 9.317 1.549 1.00 97.56 193 ALA A O 1
ATOM 1433 N N . MET A 1 194 ? 11.289 8.490 0.458 1.00 98.19 194 MET A N 1
ATOM 1434 C CA . MET A 1 194 ? 11.343 7.152 1.057 1.00 98.19 194 MET A CA 1
ATOM 1435 C C . MET A 1 194 ? 12.568 6.335 0.605 1.00 98.19 194 MET A C 1
ATOM 1437 O O . MET A 1 194 ? 12.876 5.294 1.178 1.00 98.19 194 MET A O 1
ATOM 1441 N N . GLY A 1 195 ? 13.285 6.794 -0.427 1.00 96.69 195 GLY A N 1
ATOM 1442 C CA . GLY A 1 195 ? 14.522 6.180 -0.909 1.00 96.69 195 GLY A CA 1
ATOM 1443 C C . GLY A 1 195 ? 15.779 6.651 -0.178 1.00 96.69 195 GLY A C 1
ATOM 1444 O O . GLY A 1 195 ? 16.871 6.171 -0.487 1.00 96.69 195 GLY A O 1
ATOM 1445 N N . ALA A 1 196 ? 15.658 7.605 0.748 1.00 95.31 196 ALA A N 1
ATOM 1446 C CA . ALA A 1 196 ? 16.785 8.103 1.523 1.00 95.31 196 ALA A CA 1
ATOM 1447 C C . ALA A 1 196 ? 17.384 7.011 2.427 1.00 95.31 196 ALA A C 1
ATOM 1449 O O . ALA A 1 196 ? 16.718 6.052 2.806 1.00 95.31 196 ALA A O 1
ATOM 1450 N N . SER A 1 197 ? 18.657 7.177 2.804 1.00 91.00 197 SER A N 1
ATOM 1451 C CA . SER A 1 197 ? 19.326 6.275 3.754 1.00 91.00 197 SER A CA 1
ATOM 1452 C C . SER A 1 197 ? 18.731 6.328 5.161 1.00 91.00 197 SER A C 1
ATOM 1454 O O . SER A 1 197 ? 18.969 5.423 5.943 1.00 91.00 197 SER A O 1
ATOM 1456 N N . SER A 1 198 ? 18.010 7.400 5.484 1.00 94.44 198 SER A N 1
ATOM 1457 C CA . SER A 1 198 ? 17.251 7.572 6.719 1.00 94.44 198 SER A CA 1
ATOM 1458 C C . SER A 1 198 ? 15.897 8.163 6.351 1.00 94.44 198 SER A C 1
ATOM 1460 O O . SER A 1 198 ? 15.849 9.204 5.687 1.00 94.44 198 SER A O 1
ATOM 1462 N N . VAL A 1 199 ? 14.820 7.516 6.777 1.00 97.56 199 VAL A N 1
ATOM 1463 C CA . VAL A 1 199 ? 13.443 7.954 6.532 1.00 97.56 199 VAL A CA 1
ATOM 1464 C C . VAL A 1 199 ? 12.824 8.384 7.857 1.00 97.56 199 VAL A C 1
ATOM 1466 O O . VAL A 1 199 ? 13.069 7.755 8.881 1.00 97.56 199 VAL A O 1
ATOM 1469 N N . SER A 1 200 ? 12.076 9.490 7.838 1.00 97.12 200 SER A N 1
ATOM 1470 C CA . SER A 1 200 ? 11.344 9.963 9.018 1.00 97.12 200 SER A CA 1
ATOM 1471 C C . SER A 1 200 ? 10.256 8.966 9.392 1.00 97.12 200 SER A C 1
ATOM 1473 O O . SER A 1 200 ? 9.568 8.468 8.503 1.00 97.12 200 SER A O 1
ATOM 1475 N N . GLU A 1 201 ? 10.057 8.733 10.684 1.00 96.31 201 GLU A N 1
ATOM 1476 C CA . GLU A 1 201 ? 8.969 7.889 11.186 1.00 96.31 201 GLU A CA 1
ATOM 1477 C C . GLU A 1 201 ? 7.593 8.432 10.770 1.00 96.31 201 GLU A C 1
ATOM 1479 O O . GLU A 1 201 ? 6.763 7.678 10.273 1.00 96.31 201 GLU A O 1
ATOM 1484 N N . ASP A 1 202 ? 7.420 9.759 10.798 1.00 96.12 202 ASP A N 1
ATOM 1485 C CA . ASP A 1 202 ? 6.224 10.438 10.280 1.00 96.12 202 ASP A CA 1
ATOM 1486 C C . ASP A 1 202 ? 5.933 10.115 8.806 1.00 96.12 202 ASP A C 1
ATOM 1488 O O . ASP A 1 202 ? 4.773 10.127 8.388 1.00 96.12 202 ASP A O 1
ATOM 1492 N N . LEU A 1 203 ? 6.971 9.854 7.996 1.00 97.81 203 LEU A N 1
ATOM 1493 C CA . LEU A 1 203 ? 6.800 9.517 6.584 1.00 97.81 203 LEU A CA 1
ATOM 1494 C C . LEU A 1 203 ? 6.331 8.072 6.436 1.00 97.81 203 LEU A C 1
ATOM 1496 O O . LEU A 1 203 ? 5.326 7.858 5.768 1.00 97.81 203 LEU A O 1
ATOM 1500 N N . ASP A 1 204 ? 7.039 7.113 7.032 1.00 98.62 204 ASP A N 1
ATOM 1501 C CA . ASP A 1 204 ? 6.641 5.703 7.083 1.00 98.62 204 ASP A CA 1
ATOM 1502 C C . ASP A 1 204 ? 7.421 4.965 8.187 1.00 98.62 204 ASP A C 1
ATOM 1504 O O . ASP A 1 204 ? 8.655 4.924 8.150 1.00 98.62 204 ASP A O 1
ATOM 1508 N N . VAL A 1 205 ? 6.706 4.353 9.138 1.00 98.44 205 VAL A N 1
ATOM 1509 C CA . VAL A 1 205 ? 7.297 3.657 10.302 1.00 98.44 205 VAL A CA 1
ATOM 1510 C C . VAL A 1 205 ? 8.115 2.410 9.945 1.00 98.44 205 VAL A C 1
ATOM 1512 O O . VAL A 1 205 ? 9.068 2.065 10.639 1.00 98.44 205 VAL A O 1
ATOM 1515 N N . HIS A 1 206 ? 7.781 1.716 8.857 1.00 98.19 206 HIS A N 1
ATOM 1516 C CA . HIS A 1 206 ? 8.496 0.500 8.458 1.00 98.19 206 HIS A CA 1
ATOM 1517 C C . HIS A 1 206 ? 9.810 0.875 7.781 1.00 98.19 206 HIS A C 1
ATOM 1519 O O . HIS A 1 206 ? 10.878 0.332 8.068 1.00 98.19 206 HIS A O 1
ATOM 1525 N N . MET A 1 207 ? 9.749 1.861 6.890 1.00 98.12 207 MET A N 1
ATOM 1526 C CA . MET A 1 207 ? 10.925 2.363 6.192 1.00 98.12 207 MET A CA 1
ATOM 1527 C C . MET A 1 207 ? 11.846 3.182 7.110 1.00 98.12 207 MET A C 1
ATOM 1529 O O . MET A 1 207 ? 13.050 3.244 6.839 1.00 98.12 207 MET A O 1
ATOM 1533 N N . SER A 1 208 ? 11.339 3.808 8.177 1.00 97.94 208 SER A N 1
ATOM 1534 C CA . SER A 1 208 ? 12.186 4.428 9.210 1.00 97.94 208 SER A CA 1
ATOM 1535 C C . SER A 1 208 ? 12.954 3.381 10.024 1.00 97.94 208 SER A C 1
ATOM 1537 O O . SER A 1 208 ? 14.102 3.624 10.389 1.00 97.94 208 SER A O 1
ATOM 1539 N N . ALA A 1 209 ? 12.385 2.183 10.196 1.00 96.88 209 ALA A N 1
ATOM 1540 C CA . ALA A 1 209 ? 13.033 1.003 10.774 1.00 96.88 209 ALA A CA 1
ATOM 1541 C C . ALA A 1 209 ? 13.959 0.253 9.786 1.00 96.88 209 ALA A C 1
ATOM 1543 O O . ALA A 1 209 ? 14.224 -0.937 9.945 1.00 96.88 209 ALA A O 1
ATOM 1544 N N . ASP A 1 210 ? 14.455 0.949 8.758 1.00 95.06 210 ASP A N 1
ATOM 1545 C CA . ASP A 1 210 ? 15.373 0.451 7.727 1.00 95.06 210 ASP A CA 1
ATOM 1546 C C . ASP A 1 210 ? 14.856 -0.700 6.844 1.00 95.06 210 ASP A C 1
ATOM 1548 O O . ASP A 1 210 ? 15.629 -1.252 6.052 1.00 95.06 210 ASP A O 1
ATOM 1552 N N . MET A 1 211 ? 13.552 -1.003 6.875 1.00 96.31 211 MET A N 1
ATOM 1553 C CA . MET A 1 211 ? 12.972 -1.992 5.965 1.00 96.31 211 MET A CA 1
ATOM 1554 C C . MET A 1 211 ? 13.107 -1.553 4.504 1.00 96.31 211 MET A C 1
ATOM 1556 O O . MET A 1 211 ? 12.976 -0.383 4.126 1.00 96.31 211 MET A O 1
ATOM 1560 N N . THR A 1 212 ? 13.367 -2.530 3.654 1.00 96.12 212 THR A N 1
ATOM 1561 C CA . THR A 1 212 ? 13.424 -2.437 2.202 1.00 96.12 212 THR A CA 1
ATOM 1562 C C . THR A 1 212 ? 12.142 -2.977 1.578 1.00 96.12 212 THR A C 1
ATOM 1564 O O . THR A 1 212 ? 11.373 -3.693 2.209 1.00 96.12 212 THR A O 1
ATOM 1567 N N . CYS A 1 213 ? 11.891 -2.646 0.308 1.00 97.25 213 CYS A N 1
ATOM 1568 C CA . CYS A 1 213 ? 10.663 -3.067 -0.372 1.00 97.25 213 CYS A CA 1
ATOM 1569 C C . CYS A 1 213 ? 10.493 -4.592 -0.341 1.00 97.25 213 CYS A C 1
ATOM 1571 O O . CYS A 1 213 ? 9.385 -5.079 -0.144 1.00 97.25 213 CYS A O 1
ATOM 1573 N N . GLN A 1 214 ? 11.596 -5.322 -0.522 1.00 95.38 214 GLN A N 1
ATOM 1574 C CA . GLN A 1 214 ? 11.633 -6.779 -0.573 1.00 95.38 214 GLN A CA 1
ATOM 1575 C C . GLN A 1 214 ? 11.408 -7.480 0.772 1.00 95.38 214 GLN A C 1
ATOM 1577 O O . GLN A 1 214 ? 11.201 -8.689 0.769 1.00 95.38 214 GLN A O 1
ATOM 1582 N N . ASP A 1 215 ? 11.439 -6.750 1.891 1.00 95.38 215 ASP A N 1
ATOM 1583 C CA . ASP A 1 215 ? 11.131 -7.331 3.202 1.00 95.38 215 ASP A CA 1
ATOM 1584 C C . ASP A 1 215 ? 9.628 -7.630 3.335 1.00 95.38 215 ASP A C 1
ATOM 1586 O O . ASP A 1 215 ? 9.256 -8.560 4.038 1.00 95.38 215 ASP A O 1
ATOM 1590 N N . CYS A 1 216 ? 8.777 -6.909 2.588 1.00 95.88 216 CYS A N 1
ATOM 1591 C CA . CYS A 1 216 ? 7.348 -7.220 2.448 1.00 95.88 216 CYS A CA 1
ATOM 1592 C C . CYS A 1 216 ? 7.026 -7.832 1.075 1.00 95.88 216 CYS A C 1
ATOM 1594 O O . CYS A 1 216 ? 6.303 -8.818 0.967 1.00 95.88 216 CYS A O 1
ATOM 1596 N N . HIS A 1 217 ? 7.558 -7.243 -0.001 1.00 96.44 217 HIS A N 1
ATOM 1597 C CA . HIS A 1 217 ? 7.369 -7.720 -1.369 1.00 96.44 217 HIS A CA 1
ATOM 1598 C C . HIS A 1 217 ? 8.362 -8.833 -1.690 1.00 96.44 217 HIS A C 1
ATOM 1600 O O . HIS A 1 217 ? 9.401 -8.603 -2.309 1.00 96.44 217 HIS A O 1
ATOM 1606 N N . THR A 1 218 ? 8.035 -10.048 -1.271 1.00 93.62 218 THR A N 1
ATOM 1607 C CA . THR A 1 218 ? 8.818 -11.246 -1.578 1.00 93.62 218 THR A CA 1
ATOM 1608 C C . THR A 1 218 ? 8.977 -11.461 -3.086 1.00 93.62 218 THR A C 1
ATOM 1610 O O . THR A 1 218 ? 8.055 -11.232 -3.874 1.00 93.62 218 THR A O 1
ATOM 1613 N N . PHE A 1 219 ? 10.171 -11.901 -3.488 1.00 93.81 219 PHE A N 1
ATOM 1614 C CA . PHE A 1 219 ? 10.487 -12.244 -4.871 1.00 93.81 219 PHE A CA 1
ATOM 1615 C C . PHE A 1 219 ? 10.772 -13.740 -4.993 1.00 93.81 219 PHE A C 1
ATOM 1617 O O . PHE A 1 219 ? 11.668 -14.257 -4.325 1.00 93.81 219 PHE A O 1
ATOM 1624 N N . GLU A 1 220 ? 10.065 -14.404 -5.900 1.00 93.00 220 GLU A N 1
ATOM 1625 C CA . GLU A 1 220 ? 10.263 -15.808 -6.270 1.00 93.00 220 GLU A CA 1
ATOM 1626 C C . GLU A 1 220 ? 10.567 -15.844 -7.764 1.00 93.00 220 GLU A C 1
ATOM 1628 O O . GLU A 1 220 ? 9.768 -15.361 -8.560 1.00 93.00 220 GLU A O 1
ATOM 1633 N N . ASP A 1 221 ? 11.755 -16.313 -8.153 1.00 93.88 221 ASP A N 1
ATOM 1634 C CA . ASP A 1 221 ? 12.181 -16.350 -9.559 1.00 93.88 221 ASP A CA 1
ATOM 1635 C C . ASP A 1 221 ? 11.977 -14.993 -10.281 1.00 93.88 221 ASP A C 1
ATOM 1637 O O . ASP A 1 221 ? 11.512 -14.894 -11.408 1.00 93.88 221 ASP A O 1
ATOM 1641 N N . HIS A 1 222 ? 12.302 -13.890 -9.593 1.00 95.50 222 HIS A N 1
ATOM 1642 C CA . HIS A 1 222 ? 12.086 -12.502 -10.045 1.00 95.50 222 HIS A CA 1
ATOM 1643 C C . HIS A 1 222 ? 10.625 -12.075 -10.299 1.00 95.50 222 HIS A C 1
ATOM 1645 O O . HIS A 1 222 ? 10.394 -10.944 -10.745 1.00 95.50 222 HIS A O 1
ATOM 1651 N N . HIS A 1 223 ? 9.646 -12.908 -9.961 1.00 96.50 223 HIS A N 1
ATOM 1652 C CA . HIS A 1 223 ? 8.250 -12.512 -9.827 1.00 96.50 223 HIS A CA 1
ATOM 1653 C C . HIS A 1 223 ? 8.007 -11.918 -8.435 1.00 96.50 223 HIS A C 1
ATOM 1655 O O . HIS A 1 223 ? 8.541 -12.421 -7.449 1.00 96.50 223 HIS A O 1
ATOM 1661 N N . VAL A 1 224 ? 7.230 -10.836 -8.347 1.00 96.12 224 VAL A N 1
ATOM 1662 C CA . VAL A 1 224 ? 7.030 -10.079 -7.095 1.00 96.12 224 VAL A CA 1
ATOM 1663 C C . VAL A 1 224 ? 5.654 -10.311 -6.469 1.00 96.12 224 VAL A C 1
ATOM 1665 O O . VAL A 1 224 ? 4.630 -10.287 -7.148 1.00 96.12 224 VAL A O 1
ATOM 1668 N N . SER A 1 225 ? 5.593 -10.468 -5.153 1.00 95.94 225 SER A N 1
ATOM 1669 C CA . SER A 1 225 ? 4.320 -10.538 -4.438 1.00 95.94 225 SER A CA 1
ATOM 1670 C C . SER A 1 225 ? 3.637 -9.180 -4.271 1.00 95.94 225 SER A C 1
ATOM 1672 O O . SER A 1 225 ? 4.250 -8.107 -4.306 1.00 95.94 225 SER A O 1
ATOM 1674 N N . GLY A 1 226 ? 2.324 -9.235 -4.050 1.00 92.69 226 GLY A N 1
ATOM 1675 C CA . GLY A 1 226 ? 1.503 -8.072 -3.735 1.00 92.69 226 GLY A CA 1
ATOM 1676 C C . GLY A 1 226 ? 0.793 -7.447 -4.936 1.00 92.69 226 GLY A C 1
ATOM 1677 O O . GLY A 1 226 ? 1.354 -7.214 -6.007 1.00 92.69 226 GLY A O 1
ATOM 1678 N N . ARG A 1 227 ? -0.475 -7.094 -4.710 1.00 92.56 227 ARG A N 1
ATOM 1679 C CA . ARG A 1 227 ? -1.330 -6.401 -5.674 1.00 92.56 227 ARG A CA 1
ATOM 1680 C C . ARG A 1 227 ? -2.161 -5.339 -4.974 1.00 92.56 227 ARG A C 1
ATOM 1682 O O . ARG A 1 227 ? -2.920 -5.625 -4.054 1.00 92.56 227 ARG A O 1
ATOM 1689 N N . GLY A 1 228 ? -2.035 -4.105 -5.450 1.00 92.38 228 GLY A N 1
ATOM 1690 C CA . GLY A 1 228 ? -2.866 -2.992 -5.008 1.00 92.38 228 GLY A CA 1
ATOM 1691 C C . GLY A 1 228 ? -4.250 -2.994 -5.658 1.00 92.38 228 GLY A C 1
ATOM 1692 O O . GLY A 1 228 ? -4.463 -3.576 -6.721 1.00 92.38 228 GLY A O 1
ATOM 1693 N N . MET A 1 229 ? -5.171 -2.248 -5.054 1.00 95.06 229 MET A N 1
ATOM 1694 C CA . MET A 1 229 ? -6.567 -2.095 -5.487 1.00 95.06 229 MET A CA 1
ATOM 1695 C C . MET A 1 229 ? -6.742 -1.694 -6.964 1.00 95.06 229 MET A C 1
ATOM 1697 O O . MET A 1 229 ? -7.685 -2.141 -7.614 1.00 95.06 229 MET A O 1
ATOM 1701 N N . ASP A 1 230 ? -5.832 -0.883 -7.519 1.00 94.31 230 ASP A N 1
ATOM 1702 C CA . ASP A 1 230 ? -5.886 -0.396 -8.909 1.00 94.31 230 ASP A CA 1
ATOM 1703 C C . ASP A 1 230 ? -5.009 -1.200 -9.892 1.00 94.31 230 ASP A C 1
ATOM 1705 O O . ASP A 1 230 ? -4.825 -0.787 -11.050 1.00 94.31 230 ASP A O 1
ATOM 1709 N N . LEU A 1 231 ? -4.436 -2.321 -9.437 1.00 94.12 231 LEU A N 1
ATOM 1710 C CA . LEU A 1 231 ? -3.549 -3.186 -10.215 1.00 94.12 231 LEU A CA 1
ATOM 1711 C C . LEU A 1 231 ? -4.292 -4.405 -10.771 1.00 94.12 231 LEU A C 1
ATOM 1713 O O . LEU A 1 231 ? -5.201 -4.958 -10.160 1.00 94.12 231 LEU A O 1
ATOM 1717 N N . ARG A 1 232 ? -3.886 -4.819 -11.973 1.00 93.19 232 ARG A N 1
ATOM 1718 C CA . ARG A 1 232 ? -4.637 -5.762 -12.816 1.00 93.19 232 ARG A CA 1
ATOM 1719 C C . ARG A 1 232 ? -4.255 -7.229 -12.628 1.00 93.19 232 ARG A C 1
ATOM 1721 O O . ARG A 1 232 ? -5.068 -8.098 -12.904 1.00 93.19 232 ARG A O 1
ATOM 1728 N N . VAL A 1 233 ? -3.016 -7.487 -12.228 1.00 94.12 233 VAL A N 1
ATOM 1729 C CA . VAL A 1 233 ? -2.398 -8.815 -12.260 1.00 94.12 233 VAL A CA 1
ATOM 1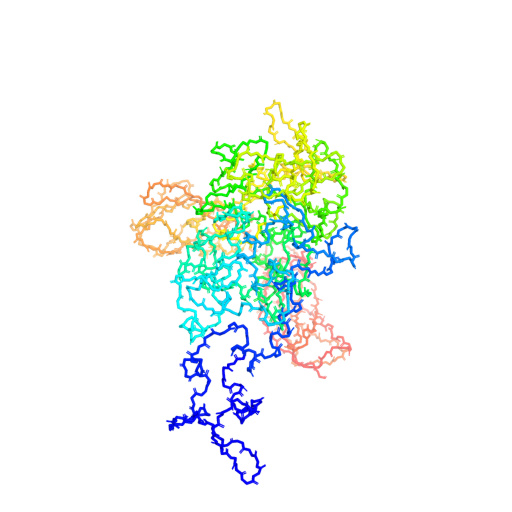730 C C . VAL A 1 233 ? -1.631 -9.019 -10.961 1.00 94.12 233 VAL A C 1
ATOM 1732 O O . VAL A 1 233 ? -0.975 -8.083 -10.501 1.00 94.12 233 VAL A O 1
ATOM 1735 N N . ASP A 1 234 ? -1.735 -10.221 -10.407 1.00 93.81 234 ASP A N 1
ATOM 1736 C CA . ASP A 1 234 ? -0.851 -10.750 -9.371 1.00 93.81 234 ASP A CA 1
ATOM 1737 C C . ASP A 1 234 ? 0.333 -11.453 -10.069 1.00 93.81 234 ASP A C 1
ATOM 1739 O O . ASP A 1 234 ? 0.107 -12.312 -10.923 1.00 93.81 234 ASP A O 1
ATOM 1743 N N . ASP A 1 235 ? 1.582 -11.071 -9.775 1.00 95.38 235 ASP A N 1
ATOM 1744 C CA . ASP A 1 235 ? 2.765 -11.738 -10.365 1.00 95.38 235 ASP A CA 1
ATOM 1745 C C . ASP A 1 235 ? 3.043 -13.089 -9.687 1.00 95.38 235 ASP A C 1
ATOM 1747 O O . ASP A 1 235 ? 3.535 -14.019 -10.321 1.00 95.38 235 ASP A O 1
ATOM 1751 N N . THR A 1 236 ? 2.697 -13.193 -8.400 1.00 94.75 236 THR A N 1
ATOM 1752 C CA . THR A 1 236 ? 2.740 -14.415 -7.591 1.00 94.75 236 THR A CA 1
ATOM 1753 C C . THR A 1 236 ? 1.428 -14.579 -6.824 1.00 94.75 236 THR A C 1
ATOM 1755 O O . THR A 1 236 ? 0.622 -13.655 -6.737 1.00 94.75 236 THR A O 1
ATOM 1758 N N . THR A 1 237 ? 1.193 -15.754 -6.239 1.00 91.19 237 THR A N 1
ATOM 1759 C CA . THR A 1 237 ? 0.019 -15.991 -5.379 1.00 91.19 237 THR A CA 1
ATOM 1760 C C . THR A 1 237 ? 0.179 -15.436 -3.964 1.00 91.19 237 THR A C 1
ATOM 1762 O O . THR A 1 237 ? -0.778 -15.454 -3.193 1.00 91.19 237 THR A O 1
ATOM 1765 N N . THR A 1 238 ? 1.379 -14.978 -3.605 1.00 92.50 238 THR A N 1
ATOM 1766 C CA . THR A 1 238 ? 1.691 -14.494 -2.261 1.00 92.50 238 THR A CA 1
ATOM 1767 C C . THR A 1 238 ? 1.070 -13.121 -2.045 1.00 92.50 238 THR A C 1
ATOM 1769 O O . THR A 1 238 ? 1.271 -12.176 -2.815 1.00 92.50 238 THR A O 1
ATOM 1772 N N . VAL A 1 239 ? 0.291 -13.016 -0.974 1.00 91.38 239 VAL A N 1
ATOM 1773 C CA . VAL A 1 239 ? -0.403 -11.793 -0.596 1.00 91.38 239 VAL A CA 1
ATOM 1774 C C . VAL A 1 239 ? 0.452 -11.031 0.402 1.00 91.38 239 VAL A C 1
ATOM 1776 O O . VAL A 1 239 ? 0.781 -11.554 1.454 1.00 91.38 239 VAL A O 1
ATOM 1779 N N . VAL A 1 240 ? 0.748 -9.770 0.095 1.00 94.38 240 VAL A N 1
ATOM 1780 C CA . VAL A 1 240 ? 1.328 -8.845 1.073 1.00 94.38 240 VAL A CA 1
ATOM 1781 C C . VAL A 1 240 ? 0.196 -8.304 1.946 1.00 94.38 240 VAL A C 1
ATOM 1783 O O . VAL A 1 240 ? -0.780 -7.735 1.426 1.00 94.38 240 VAL A O 1
ATOM 1786 N N . SER A 1 241 ? 0.292 -8.506 3.258 1.00 93.44 241 SER A N 1
ATOM 1787 C CA . SER A 1 241 ? -0.669 -7.982 4.226 1.00 93.44 241 SER A CA 1
ATOM 1788 C C . SER A 1 241 ? -0.022 -7.606 5.559 1.00 93.44 241 SER A C 1
ATOM 1790 O O . SER A 1 241 ? 1.076 -8.037 5.882 1.00 93.44 241 SER A O 1
ATOM 1792 N N . CYS A 1 242 ? -0.707 -6.745 6.312 1.00 94.81 242 CYS A N 1
ATOM 1793 C CA . CYS A 1 242 ? -0.280 -6.298 7.633 1.00 94.81 242 CYS A CA 1
ATOM 1794 C C . CYS A 1 242 ? -0.544 -7.378 8.684 1.00 94.81 242 CYS A C 1
ATOM 1796 O O . CYS A 1 242 ? 0.204 -7.481 9.642 1.00 94.81 242 CYS A O 1
ATOM 1798 N N . ASP A 1 243 ? -1.596 -8.177 8.494 1.00 93.56 243 ASP A N 1
ATOM 1799 C CA . ASP A 1 243 ? -2.046 -9.226 9.411 1.00 93.56 243 ASP A CA 1
ATOM 1800 C C . ASP A 1 243 ? -1.303 -10.563 9.236 1.00 93.56 243 ASP A C 1
ATOM 1802 O O . ASP A 1 243 ? -1.747 -11.594 9.741 1.00 93.56 243 ASP A O 1
ATOM 1806 N N . ASP A 1 244 ? -0.156 -10.548 8.548 1.00 91.56 244 ASP A N 1
ATOM 1807 C CA . ASP A 1 244 ? 0.768 -11.678 8.509 1.00 91.56 244 ASP A CA 1
ATOM 1808 C C . ASP A 1 244 ? 1.325 -11.943 9.918 1.00 91.56 244 ASP A C 1
ATOM 1810 O O . ASP A 1 244 ? 1.827 -11.035 10.589 1.00 91.56 244 ASP A O 1
ATOM 1814 N N . ALA A 1 245 ? 1.225 -13.193 10.376 1.00 89.81 245 ALA A N 1
ATOM 1815 C CA . ALA A 1 245 ? 1.693 -13.628 11.689 1.00 89.81 245 ALA A CA 1
ATOM 1816 C C . ALA A 1 245 ? 3.222 -13.571 11.837 1.00 89.81 245 ALA A C 1
ATOM 1818 O O . ALA A 1 245 ? 3.718 -13.564 12.963 1.00 89.81 245 ALA A O 1
ATOM 1819 N N . GLU A 1 246 ? 3.968 -13.508 10.731 1.00 90.38 246 GLU A N 1
ATOM 1820 C CA . GLU A 1 246 ? 5.411 -13.253 10.751 1.00 90.38 246 GLU A CA 1
ATOM 1821 C C . GLU A 1 246 ? 5.746 -11.800 11.138 1.00 90.38 246 GLU A C 1
ATOM 1823 O O . GLU A 1 246 ? 6.884 -11.517 11.514 1.00 90.38 246 GLU A O 1
ATOM 1828 N N . CYS A 1 247 ? 4.767 -10.885 11.088 1.00 92.31 247 CYS A N 1
ATOM 1829 C CA . CYS A 1 247 ? 4.918 -9.483 11.483 1.00 92.31 247 CYS A CA 1
ATOM 1830 C C . CYS A 1 247 ? 3.987 -9.094 12.644 1.00 92.31 247 CYS A C 1
ATOM 1832 O O . CYS A 1 247 ? 4.449 -8.979 13.777 1.00 92.31 247 CYS A O 1
ATOM 1834 N N . HIS A 1 248 ? 2.692 -8.881 12.382 1.00 94.81 248 HIS A N 1
ATOM 1835 C CA . HIS A 1 248 ? 1.739 -8.361 13.377 1.00 94.81 248 HIS A CA 1
ATOM 1836 C C . HIS A 1 248 ? 0.638 -9.357 13.766 1.00 94.81 248 HIS A C 1
ATOM 1838 O O . HIS A 1 248 ? 0.111 -9.279 14.875 1.00 94.81 248 HIS A O 1
ATOM 1844 N N . GLY A 1 249 ? 0.284 -10.292 12.880 1.00 93.19 249 GLY A N 1
ATOM 1845 C CA . GLY A 1 249 ? -0.866 -11.179 13.050 1.00 93.19 249 GLY A CA 1
ATOM 1846 C C . GLY A 1 249 ? -2.218 -10.457 12.983 1.00 93.19 249 GLY A C 1
ATOM 1847 O O . GLY A 1 249 ? -2.307 -9.257 12.725 1.00 93.19 249 GLY A O 1
ATOM 1848 N N . SER A 1 250 ? -3.301 -11.203 13.213 1.00 89.50 250 SER A N 1
ATOM 1849 C CA . SER A 1 250 ? -4.673 -10.687 13.096 1.00 89.50 250 SER A CA 1
ATOM 1850 C C . SER A 1 250 ? -5.144 -9.847 14.288 1.00 89.50 250 SER A C 1
ATOM 1852 O O . SER A 1 250 ? -6.104 -9.096 14.148 1.00 89.50 250 SER A O 1
ATOM 1854 N N . GLU A 1 251 ? -4.487 -9.967 15.444 1.00 92.00 251 GLU A N 1
ATOM 1855 C CA . GLU A 1 251 ? -4.859 -9.290 16.695 1.00 92.00 251 GLU A CA 1
ATOM 1856 C C . GLU A 1 251 ? -3.638 -8.598 17.332 1.00 92.00 251 GLU A C 1
ATOM 1858 O O . GLU A 1 251 ? -3.156 -9.023 18.380 1.00 92.00 251 GLU A O 1
ATOM 1863 N N . PRO A 1 252 ? -3.080 -7.551 16.695 1.00 90.19 252 PRO A N 1
ATOM 1864 C CA . PRO A 1 252 ? -1.836 -6.930 17.153 1.00 90.19 252 PRO A CA 1
ATOM 1865 C C . PRO A 1 252 ? -1.989 -6.038 18.393 1.00 90.19 252 PRO A C 1
ATOM 1867 O O . PRO A 1 252 ? -0.988 -5.595 18.957 1.00 90.19 252 PRO A O 1
ATOM 1870 N N . HIS A 1 253 ? -3.220 -5.736 18.813 1.00 88.69 253 HIS A N 1
ATOM 1871 C CA . HIS A 1 253 ? -3.495 -4.937 20.010 1.00 88.69 253 HIS A CA 1
ATOM 1872 C C . HIS A 1 253 ? -3.602 -5.841 21.249 1.00 88.69 253 HIS A C 1
ATOM 1874 O O . HIS A 1 253 ? -3.842 -7.041 21.095 1.00 88.69 253 HIS A O 1
ATOM 1880 N N . PRO A 1 254 ? -3.480 -5.295 22.478 1.00 84.81 254 PRO A N 1
ATOM 1881 C CA . PRO A 1 254 ? -3.607 -6.075 23.708 1.00 84.81 254 PRO A CA 1
ATOM 1882 C C . PRO A 1 254 ? -4.858 -6.960 23.741 1.00 84.81 254 PRO A C 1
ATOM 1884 O O . PRO A 1 254 ? -5.905 -6.601 23.194 1.00 84.81 254 PRO A O 1
ATOM 1887 N N . GLU A 1 255 ? -4.749 -8.116 24.395 1.00 79.50 255 GLU A N 1
ATOM 1888 C CA . GLU A 1 255 ? -5.849 -9.076 24.511 1.00 79.50 255 GLU A CA 1
ATOM 1889 C C . GLU A 1 255 ? -7.115 -8.399 25.066 1.00 79.50 255 GLU A C 1
ATOM 1891 O O . GLU A 1 255 ? -7.061 -7.624 26.019 1.00 79.50 255 GLU A O 1
ATOM 1896 N N . GLY A 1 256 ? -8.262 -8.656 24.431 1.00 73.56 256 GLY A N 1
ATOM 1897 C CA . GLY A 1 256 ? -9.538 -8.021 24.781 1.00 73.56 256 GLY A CA 1
ATOM 1898 C C . GLY A 1 256 ? -9.754 -6.614 24.206 1.00 73.56 256 GLY A C 1
ATOM 1899 O O . GLY A 1 256 ? -10.835 -6.054 24.388 1.00 73.56 256 GLY A O 1
ATOM 1900 N N . SER A 1 257 ? -8.786 -6.044 23.477 1.00 80.00 257 SER A N 1
ATOM 1901 C CA . SER A 1 257 ? -8.948 -4.738 22.832 1.00 80.00 257 SER A CA 1
ATOM 1902 C C . SER A 1 257 ? -10.078 -4.735 21.797 1.00 80.00 257 SER A C 1
ATOM 1904 O O . SER A 1 257 ? -10.131 -5.576 20.897 1.00 80.00 257 SER A O 1
ATOM 1906 N N . LEU A 1 258 ? -10.937 -3.712 21.849 1.00 80.38 258 LEU A N 1
ATOM 1907 C CA . LEU A 1 258 ? -11.966 -3.488 20.830 1.00 80.38 258 LEU A CA 1
ATOM 1908 C C . LEU A 1 258 ? -11.365 -3.243 19.438 1.00 80.38 258 LEU A C 1
ATOM 1910 O O . LEU A 1 258 ? -12.041 -3.500 18.444 1.00 80.38 258 LEU A O 1
ATOM 1914 N N . TYR A 1 259 ? -10.116 -2.779 19.330 1.00 85.19 259 TYR A N 1
ATOM 1915 C CA . TYR A 1 259 ? -9.456 -2.601 18.033 1.00 85.19 259 TYR A CA 1
ATOM 1916 C C . TYR A 1 259 ? -9.238 -3.935 17.309 1.00 85.19 259 TYR A C 1
ATOM 1918 O O . TYR A 1 259 ? -9.373 -3.990 16.087 1.00 85.19 259 TYR A O 1
ATOM 1926 N N . ASN A 1 260 ? -9.008 -5.027 18.047 1.00 87.12 260 ASN A N 1
ATOM 1927 C CA . ASN A 1 260 ? -8.934 -6.365 17.458 1.00 87.12 260 ASN A CA 1
ATOM 1928 C C . ASN A 1 260 ? -10.294 -6.795 16.880 1.00 87.12 260 ASN A C 1
ATOM 1930 O O . ASN A 1 260 ? -10.341 -7.342 15.786 1.00 87.12 260 ASN A O 1
ATOM 1934 N N . LEU A 1 261 ? -11.414 -6.438 17.526 1.00 86.12 261 LEU A N 1
ATOM 1935 C CA . LEU A 1 261 ? -12.755 -6.670 16.963 1.00 86.12 261 LEU A CA 1
ATOM 1936 C C . LEU A 1 261 ? -13.023 -5.817 15.715 1.00 86.12 261 LEU A C 1
ATOM 1938 O O . LEU A 1 261 ? -13.712 -6.249 14.793 1.00 86.12 261 LEU A O 1
ATOM 1942 N N . HIS A 1 262 ? -12.481 -4.599 15.658 1.00 89.06 262 HIS A N 1
ATOM 1943 C CA . HIS A 1 262 ? -12.602 -3.753 14.472 1.00 89.06 262 HIS A CA 1
ATOM 1944 C C . HIS A 1 262 ? -11.855 -4.336 13.270 1.00 89.06 262 HIS A C 1
ATOM 1946 O O . HIS A 1 262 ? -12.313 -4.128 12.146 1.00 89.06 262 HIS A O 1
ATOM 1952 N N . ALA A 1 263 ? -10.775 -5.098 13.480 1.00 89.25 263 ALA A N 1
ATOM 1953 C CA . ALA A 1 263 ? -9.988 -5.711 12.407 1.00 89.25 263 ALA A CA 1
ATOM 1954 C C . ALA A 1 263 ? -10.812 -6.657 11.501 1.00 89.25 263 ALA A C 1
ATOM 1956 O O . ALA A 1 263 ? -10.455 -6.881 10.340 1.00 89.25 263 ALA A O 1
ATOM 1957 N N . ASP A 1 264 ? -11.971 -7.134 11.972 1.00 88.06 264 ASP A N 1
ATOM 1958 C CA . ASP A 1 264 ? -12.932 -7.907 11.175 1.00 88.06 264 ASP A CA 1
ATOM 1959 C C . ASP A 1 264 ? -13.520 -7.118 9.997 1.00 88.06 264 ASP A C 1
ATOM 1961 O O . ASP A 1 264 ? -13.905 -7.701 8.975 1.00 88.06 264 ASP A O 1
ATOM 1965 N N . LYS A 1 265 ? -13.641 -5.791 10.138 1.00 91.62 265 LYS A N 1
ATOM 1966 C CA . LYS A 1 265 ? -14.285 -4.915 9.145 1.00 91.62 265 LYS A CA 1
ATOM 1967 C C . LYS A 1 265 ? -13.466 -3.704 8.741 1.00 91.62 265 LYS A C 1
ATOM 1969 O O . LYS A 1 265 ? -13.701 -3.196 7.652 1.00 91.62 265 LYS A O 1
ATOM 1974 N N . LEU A 1 266 ? -12.495 -3.276 9.532 1.00 95.38 266 LEU A N 1
ATOM 1975 C CA . LEU A 1 266 ? -11.503 -2.262 9.192 1.00 95.38 266 LEU A CA 1
ATOM 1976 C C . LEU A 1 266 ? -10.170 -2.962 8.961 1.00 95.38 266 LEU A C 1
ATOM 1978 O O . LEU A 1 266 ? -9.625 -3.589 9.859 1.00 95.38 266 LEU A O 1
ATOM 1982 N N . TYR A 1 267 ? -9.628 -2.859 7.754 1.00 97.75 267 TYR A N 1
ATOM 1983 C CA . TYR A 1 267 ? -8.261 -3.302 7.522 1.00 97.75 267 TYR A CA 1
ATOM 1984 C C . TYR A 1 267 ? -7.278 -2.287 8.116 1.00 97.75 267 TYR A C 1
ATOM 1986 O O . TYR A 1 267 ? -7.556 -1.090 8.108 1.00 97.75 267 TYR A O 1
ATOM 1994 N N . CYS A 1 268 ? -6.103 -2.742 8.557 1.00 97.88 268 CYS A N 1
ATOM 1995 C CA . CYS A 1 268 ? -5.113 -1.955 9.308 1.00 97.88 268 CYS A CA 1
ATOM 1996 C C . CYS A 1 268 ? -4.832 -0.569 8.694 1.00 97.88 268 CYS A C 1
ATOM 1998 O O . CYS A 1 268 ? -4.775 0.433 9.402 1.00 97.88 268 CYS A O 1
ATOM 2000 N N . THR A 1 269 ? -4.742 -0.487 7.359 1.00 98.00 269 THR A N 1
ATOM 2001 C CA . THR A 1 269 ? -4.507 0.778 6.632 1.00 98.00 269 THR A CA 1
ATOM 2002 C C . THR A 1 269 ? -5.555 1.855 6.908 1.00 98.00 269 THR A C 1
ATOM 2004 O O . THR A 1 269 ? -5.223 3.030 6.859 1.00 98.00 269 THR A O 1
ATOM 2007 N N . ALA A 1 270 ? -6.807 1.478 7.196 1.00 98.06 270 ALA A N 1
ATOM 2008 C CA . ALA A 1 270 ? -7.888 2.424 7.455 1.00 98.06 270 ALA A CA 1
ATOM 2009 C C . ALA A 1 270 ? -7.619 3.283 8.697 1.00 98.06 270 ALA A C 1
ATOM 2011 O O . ALA A 1 270 ? -8.005 4.450 8.700 1.00 98.06 270 ALA A O 1
ATOM 2012 N N . CYS A 1 271 ? -6.948 2.712 9.704 1.00 97.50 271 CYS A N 1
ATOM 2013 C CA . CYS A 1 271 ? -6.593 3.399 10.945 1.00 97.50 271 CYS A CA 1
ATOM 2014 C C . CYS A 1 271 ? -5.159 3.939 10.920 1.00 97.50 271 CYS A C 1
ATOM 2016 O O . CYS A 1 271 ? -4.912 5.026 11.430 1.00 97.50 271 CYS A O 1
ATOM 2018 N N . HIS A 1 272 ? -4.220 3.195 10.328 1.00 98.31 272 HIS A N 1
ATOM 2019 C CA . HIS A 1 272 ? -2.788 3.496 10.430 1.00 98.31 272 HIS A CA 1
ATOM 2020 C C . HIS A 1 272 ? -2.212 4.323 9.273 1.00 98.31 272 HIS A C 1
ATOM 2022 O O . HIS A 1 272 ? -1.059 4.735 9.339 1.00 98.31 272 HIS A O 1
ATOM 2028 N N . ILE A 1 273 ? -2.978 4.598 8.215 1.00 98.50 273 ILE A N 1
ATOM 2029 C CA . ILE A 1 273 ? -2.603 5.595 7.205 1.00 98.50 273 ILE A CA 1
ATOM 2030 C C . ILE A 1 273 ? -3.544 6.776 7.391 1.00 98.50 273 ILE A C 1
ATOM 2032 O O . ILE A 1 273 ? -4.694 6.731 6.966 1.00 98.50 273 ILE A O 1
ATOM 2036 N N . THR A 1 274 ? -3.071 7.823 8.060 1.00 96.88 274 THR A N 1
ATOM 2037 C CA . THR A 1 274 ? -3.905 8.981 8.429 1.00 96.88 274 THR A CA 1
ATOM 2038 C C . THR A 1 274 ? -3.815 10.140 7.445 1.00 96.88 274 THR A C 1
ATOM 2040 O O . THR A 1 274 ? -4.720 10.972 7.369 1.00 96.88 274 THR A O 1
ATOM 2043 N N . SER A 1 275 ? -2.770 10.152 6.623 1.00 97.81 275 SER A N 1
ATOM 2044 C CA . SER A 1 275 ? -2.595 11.065 5.501 1.00 97.81 275 SER A CA 1
ATOM 2045 C C . SER A 1 275 ? -1.684 10.448 4.440 1.00 97.81 275 SER A C 1
ATOM 2047 O O . SER A 1 275 ? -0.962 9.484 4.694 1.00 97.81 275 SER A O 1
ATOM 2049 N N . TYR A 1 276 ? -1.719 11.002 3.232 1.00 98.31 276 TYR A N 1
ATOM 2050 C CA . TYR A 1 276 ? -0.817 10.643 2.135 1.00 98.31 276 TYR A CA 1
ATOM 2051 C C . TYR A 1 276 ? -0.292 11.912 1.457 1.00 98.31 276 TYR A C 1
ATOM 2053 O O . TYR A 1 276 ? -0.831 12.991 1.673 1.00 98.31 276 TYR A O 1
ATOM 2061 N N . GLY A 1 277 ? 0.764 11.830 0.646 1.00 97.38 277 GLY A N 1
ATOM 2062 C CA . GLY A 1 277 ? 1.439 13.028 0.129 1.00 97.38 277 GLY A CA 1
ATOM 2063 C C . GLY A 1 277 ? 2.083 13.850 1.236 1.00 97.38 277 GLY A C 1
ATOM 2064 O O . GLY A 1 277 ? 1.887 15.067 1.295 1.00 97.38 277 GLY A O 1
ATOM 2065 N N . LYS A 1 278 ? 2.798 13.156 2.126 1.00 97.25 278 LYS A N 1
ATOM 2066 C CA . LYS A 1 278 ? 3.366 13.692 3.364 1.00 97.25 278 LYS A CA 1
ATOM 2067 C C . LYS A 1 278 ? 4.567 14.604 3.092 1.00 97.25 278 LYS A C 1
ATOM 2069 O O . LYS A 1 278 ? 4.764 15.563 3.834 1.00 97.25 278 LYS A O 1
ATOM 2074 N N . VAL A 1 279 ? 5.337 14.364 2.021 1.00 97.06 279 VAL A N 1
ATOM 2075 C CA . VAL A 1 279 ? 6.482 15.219 1.635 1.00 97.06 279 VAL A CA 1
ATOM 2076 C C . VAL A 1 279 ? 6.228 15.980 0.325 1.00 97.06 279 VAL A C 1
ATOM 2078 O O . VAL A 1 279 ? 6.350 17.206 0.292 1.00 97.06 279 VAL A O 1
ATOM 2081 N N . GLU A 1 280 ? 5.858 15.294 -0.754 1.00 97.06 280 GLU A N 1
ATOM 2082 C CA . GLU A 1 280 ? 5.570 15.851 -2.078 1.00 97.06 280 GLU A CA 1
ATOM 2083 C C . GLU A 1 280 ? 4.051 15.892 -2.334 1.00 97.06 280 GLU A C 1
ATOM 2085 O O . GLU A 1 280 ? 3.366 14.869 -2.198 1.00 97.06 280 GLU A O 1
ATOM 2090 N N . PRO A 1 281 ? 3.513 17.041 -2.799 1.00 96.12 281 PRO A N 1
ATOM 2091 C CA . PRO A 1 281 ? 2.103 17.167 -3.133 1.00 96.12 281 PRO A CA 1
ATOM 2092 C C . PRO A 1 281 ? 1.660 16.184 -4.219 1.00 96.12 281 PRO A C 1
ATOM 2094 O O . PRO A 1 281 ? 2.194 16.138 -5.338 1.00 96.12 281 PRO A O 1
ATOM 2097 N N . VAL A 1 282 ? 0.592 15.465 -3.916 1.00 97.12 282 VAL A N 1
ATOM 2098 C CA . VAL A 1 282 ? 0.017 14.426 -4.761 1.00 97.12 282 VAL A CA 1
ATOM 2099 C C . VAL A 1 282 ? -0.969 15.019 -5.764 1.00 97.12 282 VAL A C 1
ATOM 2101 O O . VAL A 1 282 ? -1.726 15.934 -5.456 1.00 97.12 282 VAL A O 1
ATOM 2104 N N . GLU A 1 283 ? -0.981 14.513 -6.999 1.00 97.06 283 GLU A N 1
ATOM 2105 C CA . GLU A 1 283 ? -1.960 14.935 -8.007 1.00 97.06 283 GLU A CA 1
ATOM 2106 C C . GLU A 1 283 ? -3.308 14.266 -7.752 1.00 97.06 283 GLU A C 1
ATOM 2108 O O . GLU A 1 283 ? -3.403 13.049 -7.866 1.00 97.06 283 GLU A O 1
ATOM 2113 N N . VAL A 1 284 ? -4.348 15.043 -7.450 1.00 97.38 284 VAL A N 1
ATOM 2114 C CA . VAL A 1 284 ? -5.713 14.555 -7.166 1.00 97.38 284 VAL A CA 1
ATOM 2115 C C . VAL A 1 284 ? -6.659 14.692 -8.356 1.00 97.38 284 VAL A C 1
ATOM 2117 O O . VAL A 1 284 ? -7.672 13.993 -8.423 1.00 97.38 284 VAL A O 1
ATOM 2120 N N . ALA A 1 285 ? -6.333 15.569 -9.311 1.00 97.31 285 ALA A N 1
ATOM 2121 C CA . ALA A 1 285 ? -7.100 15.688 -10.539 1.00 97.31 285 ALA A CA 1
ATOM 2122 C C . ALA A 1 285 ? -6.271 16.138 -11.745 1.00 97.31 285 ALA A C 1
ATOM 2124 O O . ALA A 1 285 ? -5.303 16.892 -11.608 1.00 97.31 285 ALA A O 1
ATOM 2125 N N . ARG A 1 286 ? -6.700 15.717 -12.939 1.00 96.62 286 ARG A N 1
ATOM 2126 C CA . ARG A 1 286 ? -6.109 16.103 -14.228 1.00 96.62 286 ARG A CA 1
ATOM 2127 C C . ARG A 1 286 ? -7.180 16.332 -15.287 1.00 96.62 286 ARG A C 1
ATOM 2129 O O . ARG A 1 286 ? -7.990 15.450 -15.550 1.00 96.62 286 ARG A O 1
ATOM 2136 N N . ASN A 1 287 ? -7.149 17.491 -15.940 1.00 97.00 287 ASN A N 1
ATOM 2137 C CA . ASN A 1 287 ? -8.114 17.864 -16.972 1.00 97.00 287 ASN A CA 1
ATOM 2138 C C . ASN A 1 287 ? -7.451 18.100 -18.338 1.00 97.00 287 ASN A C 1
ATOM 2140 O O . ASN A 1 287 ? -6.982 19.197 -18.617 1.00 97.00 287 ASN A O 1
ATOM 2144 N N . TRP A 1 288 ? -7.484 17.097 -19.215 1.00 95.50 288 TRP A N 1
ATOM 2145 C CA . TRP A 1 288 ? -6.950 17.155 -20.583 1.00 95.50 288 TRP A CA 1
ATOM 2146 C C . TRP A 1 288 ? -7.784 17.989 -21.569 1.00 95.50 288 TRP A C 1
ATOM 2148 O O . TRP A 1 288 ? -7.394 18.125 -22.730 1.00 95.50 288 TRP A O 1
ATOM 2158 N N . GLU A 1 289 ? -8.928 18.535 -21.148 1.00 95.06 289 GLU A N 1
ATOM 2159 C CA . GLU A 1 289 ? -9.636 19.573 -21.914 1.00 95.06 289 GLU A CA 1
ATOM 2160 C C . GLU A 1 289 ? -8.909 20.919 -21.831 1.00 95.06 289 GLU A C 1
ATOM 2162 O O . GLU A 1 289 ? -9.034 21.758 -22.722 1.00 95.06 289 GLU A O 1
ATOM 2167 N N . LEU A 1 290 ? -8.105 21.121 -20.784 1.00 94.19 290 LEU A N 1
ATOM 2168 C CA . LEU A 1 290 ? -7.274 22.305 -20.640 1.00 94.19 290 LEU A CA 1
ATOM 2169 C C . LEU A 1 290 ? -5.937 22.125 -21.377 1.00 94.19 290 LEU A C 1
ATOM 2171 O O . LEU A 1 290 ? -5.396 21.017 -21.437 1.00 94.19 290 LEU A O 1
ATOM 2175 N N . PRO A 1 291 ? -5.356 23.215 -21.914 1.00 86.00 291 PRO A N 1
ATOM 2176 C CA . PRO A 1 291 ? -4.013 23.170 -22.481 1.00 86.00 291 PRO A CA 1
ATOM 2177 C C . PRO A 1 291 ? -2.993 22.754 -21.415 1.00 86.00 291 PRO A C 1
ATOM 2179 O O . PRO A 1 291 ? -3.195 22.995 -20.226 1.00 86.00 291 PRO A O 1
ATOM 2182 N N . PHE A 1 292 ? -1.864 22.182 -21.852 1.00 85.19 292 PHE A N 1
ATOM 2183 C CA . PHE A 1 292 ? -0.745 21.784 -20.984 1.00 85.19 292 PHE A CA 1
ATOM 2184 C C . PHE A 1 292 ? -0.046 23.002 -20.341 1.00 85.19 292 PHE A C 1
ATOM 2186 O O . PHE A 1 292 ? 1.062 23.390 -20.708 1.00 85.19 292 PHE A O 1
ATOM 2193 N N . LEU A 1 293 ? -0.731 23.632 -19.395 1.00 83.44 293 LEU A N 1
ATOM 2194 C CA . LEU A 1 293 ? -0.382 24.853 -18.682 1.00 83.44 293 LEU A CA 1
ATOM 2195 C C . LEU A 1 293 ? -0.782 24.695 -17.203 1.00 83.44 293 LEU A C 1
ATOM 2197 O O . LEU A 1 293 ? -1.539 23.777 -16.858 1.00 83.44 293 LEU A O 1
ATOM 2201 N N . PRO A 1 294 ? -0.290 25.571 -16.304 1.00 84.62 294 PRO A N 1
ATOM 2202 C CA . PRO A 1 294 ? -0.801 25.636 -14.938 1.00 84.62 294 PRO A CA 1
ATOM 2203 C C . PRO A 1 294 ? -2.337 25.711 -14.924 1.00 84.62 294 PRO A C 1
ATOM 2205 O O . PRO A 1 294 ? -2.923 26.478 -15.683 1.00 84.62 294 PRO A O 1
ATOM 2208 N N . GLY A 1 295 ? -2.978 24.892 -14.086 1.00 85.62 295 GLY A N 1
ATOM 2209 C CA . GLY A 1 295 ? -4.440 24.735 -14.035 1.00 85.62 295 GLY A CA 1
ATOM 2210 C C . GLY A 1 295 ? -4.965 23.420 -14.624 1.00 85.62 295 GLY A C 1
ATOM 2211 O O . GLY A 1 295 ? -6.065 23.009 -14.279 1.00 85.62 295 GLY A O 1
ATOM 2212 N N . MET A 1 296 ? -4.173 22.711 -15.441 1.00 93.19 296 MET A N 1
ATOM 2213 C CA . MET A 1 296 ? -4.523 21.363 -15.925 1.00 93.19 296 MET A CA 1
ATOM 2214 C C . MET A 1 296 ? -4.498 20.303 -14.807 1.00 93.19 296 MET A C 1
ATOM 2216 O O . MET A 1 296 ? -5.222 19.314 -14.880 1.00 93.19 296 MET A O 1
ATOM 2220 N N . LEU A 1 297 ? -3.638 20.488 -13.799 1.00 94.06 297 LEU A N 1
ATOM 2221 C CA . LEU A 1 297 ? -3.437 19.561 -12.683 1.00 94.06 297 LEU A CA 1
ATOM 2222 C C . LEU A 1 297 ? -3.852 20.220 -11.370 1.00 94.06 297 LEU A C 1
ATOM 2224 O O . LEU A 1 297 ? -3.402 21.332 -11.085 1.00 94.06 297 LEU A O 1
ATOM 2228 N N . THR A 1 298 ? -4.602 19.492 -10.549 1.00 96.06 298 THR A N 1
ATOM 2229 C CA . THR A 1 298 ? -4.846 19.836 -9.144 1.00 96.06 298 THR A CA 1
ATOM 2230 C C . THR A 1 298 ? -3.989 18.940 -8.268 1.00 96.06 298 THR A C 1
ATOM 2232 O O . THR A 1 298 ? -3.942 17.723 -8.474 1.00 96.06 298 THR A O 1
ATOM 2235 N N . LYS A 1 299 ? -3.307 19.542 -7.296 1.00 95.69 299 LYS A N 1
ATOM 2236 C CA . LYS A 1 299 ? -2.493 18.826 -6.318 1.00 95.69 299 LYS A CA 1
ATOM 2237 C C . LYS A 1 299 ? -2.863 19.244 -4.913 1.00 95.69 299 LYS A C 1
ATOM 2239 O O . LYS A 1 299 ? -3.233 20.397 -4.704 1.00 95.69 299 LYS A O 1
ATOM 2244 N N . GLU A 1 300 ? -2.687 18.323 -3.985 1.00 96.94 300 GLU A N 1
ATOM 2245 C CA . GLU A 1 300 ? -2.930 18.531 -2.564 1.00 96.94 300 GLU A CA 1
ATOM 2246 C C . GLU A 1 300 ? -1.710 18.069 -1.770 1.00 96.94 300 GLU A C 1
ATOM 2248 O O . GLU A 1 300 ? -0.992 17.162 -2.192 1.00 96.94 300 GLU A O 1
ATOM 2253 N N . SER A 1 301 ? -1.453 18.726 -0.644 1.00 96.69 301 SER A N 1
ATOM 2254 C CA . SER A 1 301 ? -0.396 18.345 0.294 1.00 96.69 301 SER A CA 1
ATOM 2255 C C . SER A 1 301 ? -1.035 17.712 1.512 1.00 96.69 301 SER A C 1
ATOM 2257 O O . SER A 1 301 ? -1.990 18.276 2.047 1.00 96.69 301 SER A O 1
ATOM 2259 N N . ASN A 1 302 ? -0.496 16.578 1.947 1.00 96.56 302 ASN A N 1
ATOM 2260 C CA . ASN A 1 302 ? -0.957 15.847 3.119 1.00 96.56 302 ASN A CA 1
ATOM 2261 C C . ASN A 1 302 ? -2.488 15.588 3.194 1.00 96.56 302 ASN A C 1
ATOM 2263 O O . ASN A 1 302 ? -3.057 15.741 4.279 1.00 96.56 302 ASN A O 1
ATOM 2267 N N . PRO A 1 303 ? -3.207 15.269 2.091 1.00 97.81 303 PRO A N 1
ATOM 2268 C CA . PRO A 1 303 ? -4.633 14.950 2.167 1.00 97.81 303 PRO A CA 1
ATOM 2269 C C . PRO A 1 303 ? -4.931 13.741 3.064 1.00 97.81 303 PRO A C 1
ATOM 2271 O O . PRO A 1 303 ? -4.169 12.773 3.116 1.00 97.81 303 PRO A O 1
ATOM 2274 N N . ALA A 1 304 ? -6.102 13.775 3.704 1.00 96.88 304 ALA A N 1
ATOM 2275 C CA . ALA A 1 304 ? -6.668 12.620 4.390 1.00 96.88 304 ALA A CA 1
ATOM 2276 C C . ALA A 1 304 ? -7.139 11.558 3.372 1.00 96.88 304 ALA A C 1
ATOM 2278 O O . ALA A 1 304 ? -7.634 11.918 2.293 1.00 96.88 304 ALA A O 1
ATOM 2279 N N . PRO A 1 305 ? -7.014 10.255 3.680 1.00 97.81 305 PRO A N 1
ATOM 2280 C CA . PRO A 1 305 ? -7.587 9.196 2.862 1.00 97.81 305 PRO A CA 1
ATOM 2281 C C . PRO A 1 305 ? -9.110 9.248 2.820 1.00 97.81 305 PRO A C 1
ATOM 2283 O O . PRO A 1 305 ? -9.764 9.755 3.727 1.00 97.81 305 PRO A O 1
ATOM 2286 N N . ILE A 1 306 ? -9.666 8.638 1.780 1.00 97.81 306 ILE A N 1
ATOM 2287 C CA . ILE A 1 306 ? -11.038 8.137 1.819 1.00 97.81 306 ILE A CA 1
ATOM 2288 C C . ILE A 1 306 ? -11.029 6.687 2.304 1.00 97.81 306 ILE A C 1
ATOM 2290 O O . ILE A 1 306 ? -10.035 5.975 2.144 1.00 97.81 306 ILE A O 1
ATOM 2294 N N . HIS A 1 307 ? -12.162 6.221 2.815 1.00 97.94 307 HIS A N 1
ATOM 2295 C CA . HIS A 1 307 ? -12.341 4.843 3.262 1.00 97.94 307 HIS A CA 1
ATOM 2296 C C . HIS A 1 307 ? -13.320 4.116 2.351 1.00 97.94 307 HIS A C 1
ATOM 2298 O O . HIS A 1 307 ? -14.410 4.616 2.076 1.00 97.94 307 HIS A O 1
ATOM 2304 N N . VAL A 1 308 ? -12.929 2.943 1.854 1.00 98.00 308 VAL A N 1
ATOM 2305 C CA . VAL A 1 308 ? -13.743 2.160 0.910 1.00 98.00 308 VAL A CA 1
ATOM 2306 C C . VAL A 1 308 ? -13.732 0.682 1.264 1.00 98.00 308 VAL A C 1
ATOM 2308 O O . VAL A 1 308 ? -12.711 0.150 1.696 1.00 98.00 308 VAL A O 1
ATOM 2311 N N . TRP A 1 309 ? -14.856 0.004 1.040 1.00 98.25 309 TRP A N 1
ATOM 2312 C CA . TRP A 1 309 ? -14.902 -1.455 1.083 1.00 98.25 309 TRP A CA 1
ATOM 2313 C C . TRP A 1 309 ? -14.044 -2.051 -0.029 1.00 98.25 309 TRP A C 1
ATOM 2315 O O . TRP A 1 309 ? -14.111 -1.602 -1.173 1.00 98.25 309 TRP A O 1
ATOM 2325 N N . TRP A 1 310 ? -13.269 -3.078 0.307 1.00 98.00 310 TRP A N 1
ATOM 2326 C CA . TRP A 1 310 ? -12.531 -3.877 -0.656 1.00 98.00 310 TRP A CA 1
ATOM 2327 C C . TRP A 1 310 ? -12.460 -5.336 -0.200 1.00 98.00 310 TRP A C 1
ATOM 2329 O O . TRP A 1 310 ? -12.013 -5.629 0.906 1.00 98.00 310 TRP A O 1
ATOM 2339 N N . ASN A 1 311 ? -12.875 -6.259 -1.066 1.00 96.62 311 ASN A N 1
ATOM 2340 C CA . ASN A 1 311 ? -12.752 -7.713 -0.864 1.00 96.62 311 ASN A CA 1
ATOM 2341 C C . ASN A 1 311 ? -11.568 -8.313 -1.637 1.00 96.62 311 ASN A C 1
ATOM 2343 O O . ASN A 1 311 ? -11.599 -9.470 -2.051 1.00 96.62 311 ASN A O 1
ATOM 2347 N N . ARG A 1 312 ? -10.552 -7.494 -1.931 1.00 94.88 312 ARG A N 1
ATOM 2348 C CA . ARG A 1 312 ? -9.423 -7.856 -2.797 1.00 94.88 312 ARG A CA 1
ATOM 2349 C C . ARG A 1 312 ? -9.796 -8.200 -4.242 1.00 94.88 312 ARG A C 1
ATOM 2351 O O . ARG A 1 312 ? -8.927 -8.687 -4.954 1.00 94.88 312 ARG A O 1
ATOM 2358 N N . THR A 1 313 ? -10.997 -7.878 -4.729 1.00 96.81 313 THR A N 1
ATOM 2359 C CA . THR A 1 313 ? -11.342 -7.866 -6.168 1.00 96.81 313 THR A CA 1
ATOM 2360 C C . THR A 1 313 ? -11.506 -6.436 -6.680 1.00 96.81 313 THR A C 1
ATOM 2362 O O . THR A 1 313 ? -11.711 -5.512 -5.892 1.00 96.81 313 THR A O 1
ATOM 2365 N N . SER A 1 314 ? -11.377 -6.214 -7.989 1.00 96.81 314 SER A N 1
ATOM 2366 C CA . SER A 1 314 ? -11.523 -4.874 -8.575 1.00 96.81 314 SER A CA 1
ATOM 2367 C C . SER A 1 314 ? -12.206 -4.920 -9.936 1.00 96.81 314 SER A C 1
ATOM 2369 O O . SER A 1 314 ? -11.997 -5.842 -10.715 1.00 96.81 314 SER A O 1
ATOM 2371 N N . GLU A 1 315 ? -12.940 -3.872 -10.282 1.00 95.81 315 GLU A N 1
ATOM 2372 C CA . GLU A 1 315 ? -13.367 -3.608 -11.656 1.00 95.81 315 GLU A CA 1
ATOM 2373 C C . GLU A 1 315 ? -12.359 -2.650 -12.290 1.00 95.81 315 GLU A C 1
ATOM 2375 O O . GLU A 1 315 ? -12.112 -1.568 -11.753 1.00 95.81 315 GLU A O 1
ATOM 2380 N N . ILE A 1 316 ? -11.729 -3.039 -13.404 1.00 96.06 316 ILE A N 1
ATOM 2381 C CA . ILE A 1 316 ? -10.702 -2.219 -14.062 1.00 96.06 316 ILE A CA 1
ATOM 2382 C C . ILE A 1 316 ? -10.902 -2.201 -15.574 1.00 96.06 316 ILE A C 1
ATOM 2384 O O . ILE A 1 316 ? -10.888 -3.241 -16.238 1.00 96.06 316 ILE A O 1
ATOM 2388 N N . MET A 1 317 ? -10.986 -0.991 -16.124 1.00 94.81 317 MET A N 1
ATOM 2389 C CA . MET A 1 317 ? -11.117 -0.753 -17.556 1.00 94.81 317 MET A CA 1
ATOM 2390 C C . MET A 1 317 ? -9.773 -0.919 -18.283 1.00 94.81 317 MET A C 1
ATOM 2392 O O . MET A 1 317 ? -8.733 -0.398 -17.858 1.00 94.81 317 MET A O 1
ATOM 2396 N N . ASP A 1 318 ? -9.792 -1.606 -19.419 1.00 96.00 318 ASP A N 1
ATOM 2397 C CA . ASP A 1 318 ? -8.721 -1.605 -20.415 1.00 96.00 318 ASP A CA 1
ATOM 2398 C C . ASP A 1 318 ? -9.118 -0.751 -21.618 1.00 96.00 318 ASP A C 1
ATOM 2400 O O . ASP A 1 318 ? -10.285 -0.443 -21.838 1.00 96.00 318 ASP A O 1
ATOM 2404 N N . LEU A 1 319 ? -8.132 -0.334 -22.409 1.00 96.38 319 LEU A N 1
ATOM 2405 C CA . LEU A 1 319 ? -8.338 0.615 -23.504 1.00 96.38 319 LEU A CA 1
ATOM 2406 C C . LEU A 1 319 ? -9.342 0.117 -24.557 1.00 96.38 319 LEU A C 1
ATOM 2408 O O . LEU A 1 319 ? -10.019 0.921 -25.190 1.00 96.38 319 LEU A O 1
ATOM 2412 N N . ALA A 1 320 ? -9.412 -1.201 -24.752 1.00 95.75 320 ALA A N 1
ATOM 2413 C CA . ALA A 1 320 ? -10.300 -1.838 -25.718 1.00 95.75 320 ALA A CA 1
ATOM 2414 C C . ALA A 1 320 ? -11.732 -2.042 -25.195 1.00 95.75 320 ALA A C 1
ATOM 2416 O O . ALA A 1 320 ? -12.603 -2.423 -25.978 1.00 95.75 320 ALA A O 1
ATOM 2417 N N . ASP A 1 321 ? -11.982 -1.811 -23.905 1.00 96.12 321 ASP A N 1
ATOM 2418 C CA . ASP A 1 321 ? -13.312 -1.987 -23.336 1.00 96.12 321 ASP A CA 1
ATOM 2419 C C . ASP A 1 321 ? -14.212 -0.806 -23.701 1.00 96.12 321 ASP A C 1
ATOM 2421 O O . ASP A 1 321 ? -13.754 0.343 -23.714 1.00 96.12 321 ASP A O 1
ATOM 2425 N N . PRO A 1 322 ? -15.507 -1.045 -23.961 1.00 96.38 322 PRO A N 1
ATOM 2426 C CA . PRO A 1 322 ? -16.461 0.043 -24.027 1.00 96.38 322 PRO A CA 1
ATOM 2427 C C . PRO A 1 322 ? -16.585 0.716 -22.655 1.00 96.38 322 PRO A C 1
ATOM 2429 O O . PRO A 1 322 ? -16.589 0.067 -21.609 1.00 96.38 322 PRO A O 1
ATOM 2432 N N . VAL A 1 323 ? -16.716 2.036 -22.674 1.00 95.19 323 VAL A N 1
ATOM 2433 C CA . VAL A 1 323 ? -16.977 2.856 -21.497 1.00 95.19 323 VAL A CA 1
ATOM 2434 C C . VAL A 1 323 ? -18.323 2.477 -20.886 1.00 95.19 323 VAL A C 1
ATOM 2436 O O . VAL A 1 323 ? -19.344 2.446 -21.574 1.00 95.19 323 VAL A O 1
ATOM 2439 N N . VAL A 1 324 ? -18.326 2.284 -19.570 1.00 92.00 324 VAL A N 1
ATOM 2440 C CA . VAL A 1 324 ? -19.535 2.224 -18.748 1.00 92.00 324 VAL A CA 1
ATOM 2441 C C . VAL A 1 324 ? -19.598 3.507 -17.927 1.00 92.00 324 VAL A C 1
ATOM 2443 O O . VAL A 1 324 ? -18.629 3.863 -17.258 1.00 92.00 324 VAL A O 1
ATOM 2446 N N . LEU A 1 325 ? -20.718 4.224 -18.032 1.00 93.06 325 LEU A N 1
ATOM 2447 C CA . LEU A 1 325 ? -20.954 5.459 -17.288 1.00 93.06 325 LEU A CA 1
ATOM 2448 C C . LEU A 1 325 ? -21.759 5.164 -16.028 1.00 93.06 325 LEU A C 1
ATOM 2450 O O . LEU A 1 325 ? -22.814 4.535 -16.107 1.00 93.06 325 LEU A O 1
ATOM 2454 N N . ASP A 1 326 ? -21.296 5.706 -14.911 1.00 88.94 326 ASP A N 1
ATOM 2455 C CA . ASP A 1 326 ? -22.026 5.809 -13.652 1.00 88.94 326 ASP A CA 1
ATOM 2456 C C . ASP A 1 326 ? -22.165 7.299 -13.320 1.00 88.94 326 ASP A C 1
ATOM 2458 O O . ASP A 1 326 ? -21.164 8.006 -13.216 1.00 88.94 326 ASP A O 1
ATOM 2462 N N . ASP A 1 327 ? -23.398 7.808 -13.317 1.00 90.81 327 ASP A N 1
ATOM 2463 C CA . ASP A 1 327 ? -23.721 9.244 -13.217 1.00 90.81 327 ASP A CA 1
ATOM 2464 C C . ASP A 1 327 ? -22.865 10.159 -14.132 1.00 90.81 327 ASP A C 1
ATOM 2466 O O . ASP A 1 327 ? -22.372 11.224 -13.761 1.00 90.81 327 ASP A O 1
ATOM 2470 N N . GLY A 1 328 ? -22.629 9.709 -15.371 1.00 93.19 328 GLY A N 1
ATOM 2471 C CA . GLY A 1 328 ? -21.834 10.447 -16.363 1.00 93.19 328 GLY A CA 1
ATOM 2472 C C . GLY A 1 328 ? -20.313 10.406 -16.149 1.00 93.19 328 GLY A C 1
ATOM 2473 O O . GLY A 1 328 ? -19.585 11.120 -16.846 1.00 93.19 328 GLY A O 1
ATOM 2474 N N . VAL A 1 329 ? -19.824 9.570 -15.230 1.00 96.75 329 VAL A N 1
ATOM 2475 C CA . VAL A 1 329 ? -18.402 9.373 -14.920 1.00 96.75 329 VAL A CA 1
ATOM 2476 C C . VAL A 1 329 ? -17.963 7.957 -15.300 1.00 96.75 329 VAL A C 1
ATOM 2478 O O . VAL A 1 329 ? -18.689 6.989 -15.097 1.00 96.75 329 VAL A O 1
ATOM 2481 N N . VAL A 1 330 ? -16.755 7.826 -15.850 1.00 96.50 330 VAL A N 1
ATOM 2482 C CA . VAL A 1 330 ? -16.123 6.531 -16.143 1.00 96.50 330 VAL A CA 1
ATOM 2483 C C . VAL A 1 330 ? -15.282 6.076 -14.955 1.00 96.50 330 VAL A C 1
ATOM 2485 O O . VAL A 1 330 ? -14.306 6.739 -14.602 1.00 96.50 330 VAL A O 1
ATOM 2488 N N . ALA A 1 331 ? -15.580 4.912 -14.386 1.00 94.38 331 ALA A N 1
ATOM 2489 C CA . ALA A 1 331 ? -14.701 4.290 -13.401 1.00 94.38 331 ALA A CA 1
ATOM 2490 C C . ALA A 1 331 ? -13.538 3.562 -14.103 1.00 94.38 331 ALA A C 1
ATOM 2492 O O . ALA A 1 331 ? -13.720 2.528 -14.741 1.00 94.38 331 ALA A O 1
ATOM 2493 N N . MET A 1 332 ? -12.321 4.093 -13.986 1.00 95.75 332 MET A N 1
ATOM 2494 C CA . MET A 1 332 ? -11.103 3.490 -14.547 1.00 95.75 332 MET A CA 1
ATOM 2495 C C . MET A 1 332 ? -10.609 2.308 -13.713 1.00 95.75 332 MET A C 1
ATOM 2497 O O . MET A 1 332 ? -10.068 1.343 -14.257 1.00 95.75 332 MET A O 1
ATOM 2501 N N . ALA A 1 333 ? -10.746 2.415 -12.392 1.00 96.12 333 ALA A N 1
ATOM 2502 C CA . ALA A 1 333 ? -10.598 1.313 -11.452 1.00 96.12 333 ALA A CA 1
ATOM 2503 C C . ALA A 1 333 ? -11.480 1.568 -10.226 1.00 96.12 333 ALA A C 1
ATOM 2505 O O . ALA A 1 333 ? -11.467 2.680 -9.685 1.00 96.12 333 ALA A O 1
ATOM 2506 N N . LYS A 1 334 ? -12.207 0.542 -9.788 1.00 95.50 334 LYS A N 1
ATOM 2507 C CA . LYS A 1 334 ? -13.110 0.570 -8.635 1.00 95.50 334 LYS A CA 1
ATOM 2508 C C . LYS A 1 334 ? -12.882 -0.680 -7.773 1.00 95.50 334 LYS A C 1
ATOM 2510 O O . LYS A 1 334 ? -12.735 -1.763 -8.345 1.00 95.50 334 LYS A O 1
ATOM 2515 N N . PRO A 1 335 ? -12.826 -0.564 -6.435 1.00 97.12 335 PRO A N 1
ATOM 2516 C CA . PRO A 1 335 ? -12.775 -1.736 -5.571 1.00 97.12 335 PRO A CA 1
ATOM 2517 C C . PRO A 1 335 ? -14.088 -2.520 -5.658 1.00 97.12 335 PRO A C 1
ATOM 2519 O O . PRO A 1 335 ? -15.169 -1.929 -5.695 1.00 97.12 335 PRO A O 1
ATOM 2522 N N . GLY A 1 336 ? -13.989 -3.845 -5.690 1.00 95.81 336 GLY A N 1
ATOM 2523 C CA . GLY A 1 336 ? -15.121 -4.737 -5.460 1.00 95.81 336 GLY A CA 1
ATOM 2524 C C . GLY A 1 336 ? -15.405 -4.912 -3.968 1.00 95.81 336 GLY A C 1
ATOM 2525 O O . GLY A 1 336 ? -14.582 -4.559 -3.124 1.00 95.81 336 GLY A O 1
ATOM 2526 N N . GLY A 1 337 ? -16.562 -5.490 -3.647 1.00 94.81 337 GLY A N 1
ATOM 2527 C CA . GLY A 1 337 ? -17.003 -5.718 -2.271 1.00 94.81 337 GLY A CA 1
ATOM 2528 C C . GLY A 1 337 ? -18.047 -4.712 -1.787 1.00 94.81 337 GLY A C 1
ATOM 2529 O O . GLY A 1 337 ? -18.600 -3.933 -2.566 1.00 94.81 337 GLY A O 1
ATOM 2530 N N . GLY A 1 338 ? -18.360 -4.752 -0.494 1.00 94.12 338 GLY A N 1
ATOM 2531 C CA . GLY A 1 338 ? -19.349 -3.869 0.121 1.00 94.12 338 GLY A CA 1
ATOM 2532 C C . GLY A 1 338 ? -19.734 -4.278 1.541 1.00 94.12 338 GLY A C 1
ATOM 2533 O O . GLY A 1 338 ? -19.330 -5.323 2.039 1.00 94.12 338 GLY A O 1
ATOM 2534 N N . ILE A 1 339 ? -20.593 -3.481 2.178 1.00 91.81 339 ILE A N 1
ATOM 2535 C CA . ILE A 1 339 ? -21.010 -3.648 3.585 1.00 91.81 339 ILE A CA 1
ATOM 2536 C C . ILE A 1 339 ? -21.626 -5.019 3.929 1.00 91.81 339 ILE A C 1
ATOM 2538 O O . ILE A 1 339 ? -21.604 -5.454 5.086 1.00 91.81 339 ILE A O 1
ATOM 2542 N N . ASN A 1 340 ? -22.199 -5.700 2.934 1.00 88.94 340 ASN A N 1
ATOM 2543 C CA . ASN A 1 340 ? -22.849 -7.006 3.081 1.00 88.94 340 ASN A CA 1
ATOM 2544 C C . ASN A 1 340 ? -21.983 -8.178 2.609 1.00 88.94 340 ASN A C 1
ATOM 2546 O O . ASN A 1 340 ? -22.410 -9.324 2.725 1.00 88.94 340 ASN A O 1
ATOM 2550 N N . ASP A 1 341 ? -20.792 -7.905 2.087 1.00 92.88 341 ASP A N 1
ATOM 2551 C CA . ASP A 1 341 ? -19.851 -8.934 1.675 1.00 92.88 341 ASP A CA 1
ATOM 2552 C C . ASP A 1 341 ? -18.994 -9.352 2.887 1.00 92.88 341 ASP A C 1
ATOM 2554 O O . ASP A 1 341 ? -18.313 -8.508 3.482 1.00 92.88 341 ASP A O 1
ATOM 2558 N N . PRO A 1 342 ? -19.045 -10.628 3.315 1.00 91.06 342 PRO A N 1
ATOM 2559 C CA . PRO A 1 342 ? -18.285 -11.093 4.470 1.00 91.06 342 PRO A CA 1
ATOM 2560 C C . PRO A 1 342 ? -16.768 -10.971 4.279 1.00 91.06 342 PRO A C 1
ATOM 2562 O O . PRO A 1 342 ? -16.089 -10.701 5.268 1.00 91.06 342 PRO A O 1
ATOM 2565 N N . GLU A 1 343 ? -16.273 -11.079 3.041 1.00 92.00 343 GLU A N 1
ATOM 2566 C CA . GLU A 1 343 ? -14.848 -10.992 2.682 1.00 92.00 343 GLU A CA 1
ATOM 2567 C C . GLU A 1 343 ? -14.353 -9.539 2.578 1.00 92.00 343 GLU A C 1
ATOM 2569 O O . GLU A 1 343 ? -13.158 -9.277 2.441 1.00 92.00 343 GLU A O 1
ATOM 2574 N N . SER A 1 344 ? -15.268 -8.564 2.619 1.00 96.19 344 SER A N 1
ATOM 2575 C CA . SER A 1 344 ? -14.916 -7.149 2.549 1.00 96.19 344 SER A CA 1
ATOM 2576 C C . SER A 1 344 ? -14.448 -6.607 3.897 1.00 96.19 344 SER A C 1
ATOM 2578 O O . SER A 1 344 ? -15.118 -6.763 4.925 1.00 96.19 344 SER A O 1
ATOM 2580 N N . ARG A 1 345 ? -13.345 -5.858 3.846 1.00 97.25 345 ARG A N 1
ATOM 2581 C CA . ARG A 1 345 ? -12.907 -4.923 4.891 1.00 97.25 345 ARG A CA 1
ATOM 2582 C C . ARG A 1 345 ? -12.821 -3.509 4.311 1.00 97.25 345 ARG A C 1
ATOM 2584 O O . ARG A 1 345 ? -12.790 -3.331 3.094 1.00 97.25 345 ARG A O 1
ATOM 2591 N N . ILE A 1 346 ? -12.816 -2.500 5.167 1.00 98.31 346 ILE A N 1
ATOM 2592 C CA . ILE A 1 346 ? -12.654 -1.091 4.816 1.00 98.31 346 ILE A CA 1
ATOM 2593 C C . ILE A 1 346 ? -11.157 -0.778 4.780 1.00 98.31 346 ILE A C 1
ATOM 2595 O O . ILE A 1 346 ? -10.446 -1.051 5.743 1.00 98.31 346 ILE A O 1
ATOM 2599 N N . TYR A 1 347 ? -10.683 -0.197 3.683 1.00 98.50 347 TYR A N 1
ATOM 2600 C CA . TYR A 1 347 ? -9.285 0.178 3.462 1.00 98.50 347 TYR A CA 1
ATOM 2601 C C . TYR A 1 347 ? -9.144 1.692 3.335 1.00 98.50 347 TYR A C 1
ATOM 2603 O O . TYR A 1 347 ? -10.066 2.362 2.860 1.00 98.50 347 TYR A O 1
ATOM 2611 N N . ALA A 1 348 ? -7.963 2.214 3.676 1.00 98.38 348 ALA A N 1
ATOM 2612 C CA . ALA A 1 348 ? -7.578 3.555 3.257 1.00 98.38 348 ALA A CA 1
ATOM 2613 C C . ALA A 1 348 ? -7.301 3.562 1.749 1.00 98.38 348 ALA A C 1
ATOM 2615 O O . ALA A 1 348 ? -6.603 2.706 1.196 1.00 98.38 348 ALA A O 1
ATOM 2616 N N . ALA A 1 349 ? -7.861 4.549 1.069 1.00 98.31 349 ALA A N 1
ATOM 2617 C CA . ALA A 1 349 ? -7.701 4.743 -0.354 1.00 98.31 349 ALA A CA 1
ATOM 2618 C C . ALA A 1 349 ? -7.636 6.232 -0.681 1.00 98.31 349 ALA A C 1
ATOM 2620 O O . ALA A 1 349 ? -7.929 7.112 0.125 1.00 98.31 349 ALA A O 1
ATOM 2621 N N . ARG A 1 350 ? -7.286 6.519 -1.925 1.00 97.12 350 ARG A N 1
ATOM 2622 C CA . ARG A 1 350 ? -7.405 7.839 -2.523 1.00 97.12 350 ARG A CA 1
ATOM 2623 C C . ARG A 1 350 ? -8.214 7.764 -3.808 1.00 97.12 350 ARG A C 1
ATOM 2625 O O . ARG A 1 350 ? -8.198 6.755 -4.514 1.00 97.12 350 ARG A O 1
ATOM 2632 N N . LEU A 1 351 ? -8.877 8.868 -4.133 1.00 97.31 351 LEU A N 1
ATOM 2633 C CA . LEU A 1 351 ? -9.634 9.033 -5.367 1.00 97.31 351 LEU A CA 1
ATOM 2634 C C . LEU A 1 351 ? -8.927 10.040 -6.273 1.00 97.31 351 LEU A C 1
ATOM 2636 O O . LEU A 1 351 ? -8.738 11.195 -5.891 1.00 97.31 351 LEU A O 1
ATOM 2640 N N . HIS A 1 352 ? -8.566 9.622 -7.483 1.00 98.00 352 HIS A N 1
ATOM 2641 C CA . HIS A 1 352 ? -8.131 10.541 -8.538 1.00 98.00 352 HIS A CA 1
ATOM 2642 C C . HIS A 1 352 ? -9.283 10.828 -9.500 1.00 98.00 352 HIS A C 1
ATOM 2644 O O . HIS A 1 352 ? -10.086 9.937 -9.796 1.00 98.00 352 HIS A O 1
ATOM 2650 N N . ARG A 1 353 ? -9.372 12.080 -9.965 1.00 97.69 353 ARG A N 1
ATOM 2651 C CA . ARG A 1 353 ? -10.370 12.541 -10.938 1.00 97.69 353 ARG A CA 1
ATOM 2652 C C . ARG A 1 353 ? -9.710 12.981 -12.243 1.00 97.69 353 ARG A C 1
ATOM 2654 O O . ARG A 1 353 ? -8.879 13.886 -12.277 1.00 97.69 353 ARG A O 1
ATOM 2661 N N . GLY A 1 354 ? -10.141 12.397 -13.346 1.00 97.06 354 GLY A N 1
ATOM 2662 C CA . GLY A 1 354 ? -9.728 12.769 -14.688 1.00 97.06 354 GLY A CA 1
ATOM 2663 C C . GLY A 1 354 ? -10.819 13.479 -15.465 1.00 97.06 354 GLY A C 1
ATOM 2664 O O . GLY A 1 354 ? -12.009 13.281 -15.232 1.00 97.06 354 GLY A O 1
ATOM 2665 N N . ARG A 1 355 ? -10.405 14.239 -16.471 1.00 97.44 355 ARG A N 1
ATOM 2666 C CA . ARG A 1 355 ? -11.252 14.619 -17.597 1.00 97.44 355 ARG A CA 1
ATOM 2667 C C . ARG A 1 355 ? -10.461 14.430 -18.875 1.00 97.44 355 ARG A C 1
ATOM 2669 O O . ARG A 1 355 ? -9.422 15.065 -19.048 1.00 97.44 355 ARG A O 1
ATOM 2676 N N . GLN A 1 356 ? -10.893 13.504 -19.724 1.00 95.88 356 GLN A N 1
ATOM 2677 C CA . GLN A 1 356 ? -10.058 13.016 -20.822 1.00 95.88 356 GLN A CA 1
ATOM 2678 C C . GLN A 1 356 ? -10.858 12.691 -22.092 1.00 95.88 356 GLN A C 1
ATOM 2680 O O . GLN A 1 356 ? -12.074 12.499 -22.010 1.00 95.88 356 GLN A O 1
ATOM 2685 N N . PRO A 1 357 ? -10.193 12.646 -23.262 1.00 97.19 357 PRO A N 1
ATOM 2686 C CA . PRO A 1 357 ? -10.849 12.409 -24.539 1.00 97.19 357 PRO A CA 1
ATOM 2687 C C . PRO A 1 357 ? -11.540 11.045 -24.641 1.00 97.19 357 PRO A C 1
ATOM 2689 O O . PRO A 1 357 ? -11.007 10.017 -24.214 1.00 97.19 357 PRO A O 1
ATOM 2692 N N . TRP A 1 358 ? -12.707 11.036 -25.277 1.00 97.75 358 TRP A N 1
ATOM 2693 C CA . TRP A 1 358 ? -13.486 9.837 -25.598 1.00 97.75 358 TRP A CA 1
ATOM 2694 C C . TRP A 1 358 ? -14.312 10.065 -26.874 1.00 97.75 358 TRP A C 1
ATOM 2696 O O . TRP A 1 358 ? -14.399 11.193 -27.362 1.00 97.75 358 TRP A O 1
ATOM 2706 N N . ASN A 1 359 ? -14.921 9.011 -27.420 1.00 96.56 359 ASN A N 1
ATOM 2707 C CA . ASN A 1 359 ? -15.799 9.098 -28.602 1.00 96.56 359 ASN A CA 1
ATOM 2708 C C . ASN A 1 359 ? -17.261 8.694 -28.330 1.00 96.56 359 ASN A C 1
ATOM 2710 O O . ASN A 1 359 ? -17.998 8.378 -29.262 1.00 96.56 359 ASN A O 1
ATOM 2714 N N . GLY A 1 360 ? -17.664 8.646 -27.058 1.00 95.50 360 GLY A N 1
ATOM 2715 C CA . GLY A 1 360 ? -18.986 8.179 -26.631 1.00 95.50 360 GLY A CA 1
ATOM 2716 C C . GLY A 1 360 ? -19.110 6.659 -26.472 1.00 95.50 360 GLY A C 1
ATOM 2717 O O . GLY A 1 360 ? -20.095 6.194 -25.910 1.00 95.50 360 GLY A O 1
ATOM 2718 N N . THR A 1 361 ? -18.132 5.871 -26.933 1.00 96.06 361 THR A N 1
ATOM 2719 C CA . THR A 1 361 ? -18.087 4.411 -26.716 1.00 96.06 361 THR A CA 1
ATOM 2720 C C . THR A 1 361 ? -16.773 3.958 -26.093 1.00 96.06 361 THR A C 1
ATOM 2722 O O . THR A 1 361 ? -16.791 3.095 -25.231 1.00 96.06 361 THR A O 1
ATOM 2725 N N . TYR A 1 362 ? -15.643 4.546 -26.480 1.00 97.12 362 TYR A N 1
ATOM 2726 C CA . TYR A 1 362 ? -14.305 4.177 -26.023 1.00 97.12 362 TYR A CA 1
ATOM 2727 C C . TYR A 1 362 ? -13.529 5.404 -25.549 1.00 97.12 362 TYR A C 1
ATOM 2729 O O . TYR A 1 362 ? -13.710 6.516 -26.063 1.00 97.12 362 TYR A O 1
ATOM 2737 N N . MET A 1 363 ? -12.615 5.183 -24.605 1.00 97.62 363 MET A N 1
ATOM 2738 C CA . MET A 1 363 ? -11.597 6.169 -24.249 1.00 97.62 363 MET A CA 1
ATOM 2739 C C . MET A 1 363 ? -10.609 6.329 -25.404 1.00 97.62 363 MET A C 1
ATOM 2741 O O . MET A 1 363 ? -10.204 5.343 -26.018 1.00 97.62 363 MET A O 1
ATOM 2745 N N . LEU A 1 364 ? -10.202 7.564 -25.702 1.00 97.31 364 LEU A N 1
ATOM 2746 C CA . LEU A 1 364 ? -9.292 7.834 -26.814 1.00 97.31 364 LEU A CA 1
ATOM 2747 C C . LEU A 1 364 ? -7.849 7.978 -26.308 1.00 97.31 364 LEU A C 1
ATOM 2749 O O . LEU A 1 364 ? -7.568 8.898 -25.534 1.00 97.31 364 LEU A O 1
ATOM 2753 N N . PRO A 1 365 ? -6.914 7.112 -26.743 1.00 97.19 365 PRO A N 1
ATOM 2754 C CA . PRO A 1 365 ? -5.498 7.300 -26.463 1.00 97.19 365 PRO A CA 1
ATOM 2755 C C . PRO A 1 365 ? -4.949 8.457 -27.312 1.00 97.19 365 PRO A C 1
ATOM 2757 O O . PRO A 1 365 ? -5.425 8.715 -28.419 1.00 97.19 365 PRO A O 1
ATOM 2760 N N . PHE A 1 366 ? -3.927 9.146 -26.808 1.00 96.94 366 PHE A N 1
ATOM 2761 C CA . PHE A 1 366 ? -3.260 10.229 -27.530 1.00 96.94 366 PHE A CA 1
ATOM 2762 C C . PHE A 1 366 ? -1.776 10.318 -27.166 1.00 96.94 366 PHE A C 1
ATOM 2764 O O . PHE A 1 366 ? -1.352 9.878 -26.091 1.00 96.94 366 PHE A O 1
ATOM 2771 N N . ASN A 1 367 ? -0.989 10.928 -28.050 1.00 96.88 367 ASN A N 1
ATOM 2772 C CA . ASN A 1 367 ? 0.432 11.160 -27.834 1.00 96.88 367 ASN A CA 1
ATOM 2773 C C . ASN A 1 367 ? 0.642 12.325 -26.849 1.00 96.88 367 ASN A C 1
ATOM 2775 O O . ASN A 1 367 ? 0.434 13.498 -27.174 1.00 96.88 367 ASN A O 1
ATOM 2779 N N . VAL A 1 368 ? 1.056 12.012 -25.621 1.00 94.88 368 VAL A N 1
ATOM 2780 C CA . VAL A 1 368 ? 1.257 13.004 -24.554 1.00 94.88 368 VAL A CA 1
ATOM 2781 C C . VAL A 1 368 ? 2.358 14.022 -24.902 1.00 94.88 368 VAL A C 1
ATOM 2783 O O . VAL A 1 368 ? 2.134 15.216 -24.676 1.00 94.88 368 VAL A O 1
ATOM 2786 N N . PRO A 1 369 ? 3.532 13.630 -25.449 1.00 94.62 369 PRO A N 1
ATOM 2787 C CA . PRO A 1 369 ? 4.535 14.589 -25.917 1.00 94.62 369 PRO A CA 1
ATOM 2788 C C . PRO A 1 369 ? 3.989 15.621 -26.909 1.00 94.62 369 PRO A C 1
ATOM 2790 O O . PRO A 1 369 ? 4.247 16.812 -26.735 1.00 94.62 369 PRO A O 1
ATOM 2793 N N . THR A 1 370 ? 3.205 15.193 -27.899 1.00 95.69 370 THR A N 1
ATOM 2794 C CA . THR A 1 370 ? 2.591 16.077 -28.894 1.00 95.69 370 THR A CA 1
ATOM 2795 C C . THR A 1 370 ? 1.562 16.992 -28.252 1.00 95.69 370 THR A C 1
ATOM 2797 O O . THR A 1 370 ? 1.629 18.206 -28.461 1.00 95.69 370 THR A O 1
ATOM 2800 N N . ALA A 1 371 ? 0.670 16.464 -27.407 1.00 94.12 371 ALA A N 1
ATOM 2801 C CA . ALA A 1 371 ? -0.299 17.282 -26.673 1.00 94.12 371 ALA A CA 1
ATOM 2802 C C . ALA A 1 371 ? 0.401 18.378 -25.848 1.00 94.12 371 ALA A C 1
ATOM 2804 O O . ALA A 1 371 ? -0.028 19.532 -25.837 1.00 94.12 371 ALA A O 1
ATOM 2805 N N . LYS A 1 372 ? 1.530 18.043 -25.211 1.00 92.81 372 LYS A N 1
ATOM 2806 C CA . LYS A 1 372 ? 2.353 18.987 -24.446 1.00 92.81 372 LYS A CA 1
ATOM 2807 C C . LYS A 1 372 ? 3.061 20.021 -25.323 1.00 92.81 372 LYS A C 1
ATOM 2809 O O . LYS A 1 372 ? 3.112 21.185 -24.944 1.00 92.81 372 LYS A O 1
ATOM 2814 N N . ALA A 1 373 ? 3.642 19.605 -26.446 1.00 94.75 373 ALA A N 1
ATOM 2815 C CA . ALA A 1 373 ? 4.454 20.474 -27.299 1.00 94.75 373 ALA A CA 1
ATOM 2816 C C . ALA A 1 373 ? 3.615 21.431 -28.157 1.00 94.75 373 ALA A C 1
ATOM 2818 O O . ALA A 1 373 ? 4.056 22.537 -28.457 1.00 94.75 373 ALA A O 1
ATOM 2819 N N . THR A 1 374 ? 2.425 20.996 -28.567 1.00 94.38 374 THR A N 1
ATOM 2820 C CA . THR A 1 374 ? 1.579 21.719 -29.530 1.00 94.38 374 THR A CA 1
ATOM 2821 C C . THR A 1 374 ? 0.352 22.359 -28.893 1.00 94.38 374 THR A C 1
ATOM 2823 O O . THR A 1 374 ? -0.273 23.214 -29.514 1.00 94.38 374 THR A O 1
ATOM 2826 N N . HIS A 1 375 ? -0.014 21.937 -27.677 1.00 91.88 375 HIS A N 1
ATOM 2827 C CA . HIS A 1 375 ? -1.289 22.266 -27.033 1.00 91.88 375 HIS A CA 1
ATOM 2828 C C . HIS A 1 375 ? -2.519 21.896 -27.885 1.00 91.88 375 HIS A C 1
ATOM 2830 O O . HIS A 1 375 ? -3.587 22.479 -27.716 1.00 91.88 375 HIS A O 1
ATOM 2836 N N . ASN A 1 376 ? -2.378 20.925 -28.795 1.00 93.12 376 ASN A N 1
ATOM 2837 C CA . ASN A 1 376 ? -3.431 20.482 -29.700 1.00 93.12 376 ASN A CA 1
ATOM 2838 C C . ASN A 1 376 ? -3.759 19.002 -29.460 1.00 93.12 376 ASN A C 1
ATOM 2840 O O . ASN A 1 376 ? -3.045 18.098 -29.902 1.00 93.12 376 ASN A O 1
ATOM 2844 N N . ILE A 1 377 ? -4.867 18.754 -28.762 1.00 95.50 377 ILE A N 1
ATOM 2845 C CA . ILE A 1 377 ? -5.305 17.396 -28.432 1.00 95.50 377 ILE A CA 1
ATOM 2846 C C . ILE A 1 377 ? -5.846 16.639 -29.656 1.00 95.50 377 ILE A C 1
ATOM 2848 O O . ILE A 1 377 ? -5.630 15.437 -29.762 1.00 95.50 377 ILE A O 1
ATOM 2852 N N . THR A 1 378 ? -6.451 17.329 -30.631 1.00 96.81 378 THR A N 1
ATOM 2853 C CA . THR A 1 378 ? -6.897 16.730 -31.899 1.00 96.81 378 THR A CA 1
ATOM 2854 C C . THR A 1 378 ? -5.713 16.159 -32.667 1.00 96.81 378 THR A C 1
ATOM 2856 O O . THR A 1 378 ? -5.780 15.027 -33.142 1.00 96.81 378 THR A O 1
ATOM 2859 N N . GLN A 1 379 ? -4.605 16.905 -32.746 1.00 96.69 379 GLN A N 1
ATOM 2860 C CA . GLN A 1 379 ? -3.370 16.417 -33.361 1.00 96.69 379 GLN A CA 1
ATOM 2861 C C . GLN A 1 379 ? -2.827 15.194 -32.611 1.00 96.69 379 GLN A C 1
ATOM 2863 O O . GLN A 1 379 ? -2.491 14.191 -33.235 1.00 96.69 379 GLN A O 1
ATOM 2868 N N . ALA A 1 380 ? -2.778 15.254 -31.279 1.00 97.38 380 ALA A N 1
ATOM 2869 C CA . ALA A 1 380 ? -2.267 14.157 -30.464 1.00 97.38 380 ALA A CA 1
ATOM 2870 C C . ALA A 1 380 ? -3.102 12.869 -30.596 1.00 97.38 380 ALA A C 1
ATOM 2872 O O . ALA A 1 380 ? -2.533 11.780 -30.609 1.00 97.38 380 ALA A O 1
ATOM 2873 N N . ILE A 1 381 ? -4.431 12.975 -30.715 1.00 97.94 381 ILE A N 1
ATOM 2874 C CA . ILE A 1 381 ? -5.321 11.829 -30.964 1.00 97.94 381 ILE A CA 1
ATOM 2875 C C . ILE A 1 381 ? -5.134 11.298 -32.390 1.00 97.94 381 ILE A C 1
ATOM 2877 O O . ILE A 1 381 ? -5.099 10.083 -32.586 1.00 97.94 381 ILE A O 1
ATOM 2881 N N . LEU A 1 382 ? -4.996 12.181 -33.384 1.00 97.81 382 LEU A N 1
ATOM 2882 C CA . LEU A 1 382 ? -4.766 11.792 -34.778 1.00 97.81 382 LEU A CA 1
ATOM 2883 C C . LEU A 1 382 ? -3.482 10.968 -34.926 1.00 97.81 382 LEU A C 1
ATOM 2885 O O . LEU A 1 382 ? -3.497 9.936 -35.591 1.00 97.81 382 LEU A O 1
ATOM 2889 N N . GLU A 1 383 ? -2.391 11.389 -34.287 1.00 96.56 383 GLU A N 1
ATOM 2890 C CA . GLU A 1 383 ? -1.105 10.679 -34.331 1.00 96.56 383 GLU A CA 1
ATOM 2891 C C . GLU A 1 383 ? -1.182 9.267 -33.735 1.00 96.56 383 GLU A C 1
ATOM 2893 O O . GLU A 1 383 ? -0.481 8.366 -34.192 1.00 96.56 383 GLU A O 1
ATOM 2898 N N . THR A 1 384 ? -2.049 9.057 -32.744 1.00 96.69 384 THR A N 1
ATOM 2899 C CA . THR A 1 384 ? -2.208 7.761 -32.073 1.00 96.69 384 THR A CA 1
ATOM 2900 C C . THR A 1 384 ? -3.239 6.860 -32.745 1.00 96.69 384 THR A C 1
ATOM 2902 O O . THR A 1 384 ? -3.029 5.655 -32.852 1.00 96.69 384 THR A O 1
ATOM 2905 N N . THR A 1 385 ? -4.374 7.421 -33.165 1.00 96.38 385 THR A N 1
ATOM 2906 C CA . THR A 1 385 ? -5.546 6.654 -33.626 1.00 96.38 385 THR A CA 1
ATOM 2907 C C . THR A 1 385 ? -5.707 6.641 -35.144 1.00 96.38 385 THR A C 1
ATOM 2909 O O . THR A 1 385 ? -6.450 5.817 -35.672 1.00 96.38 385 THR A O 1
ATOM 2912 N N . GLY A 1 386 ? -5.057 7.565 -35.858 1.00 97.25 386 GLY A N 1
ATOM 2913 C CA . GLY A 1 386 ? -5.274 7.795 -37.288 1.00 97.25 386 GLY A CA 1
ATOM 2914 C C . GLY A 1 386 ? -6.612 8.467 -37.622 1.00 97.25 386 GLY A C 1
ATOM 2915 O O . GLY A 1 386 ? -6.935 8.612 -38.801 1.00 97.25 386 GLY A O 1
ATOM 2916 N N . VAL A 1 387 ? -7.392 8.884 -36.618 1.00 96.75 387 VAL A N 1
ATOM 2917 C CA . VAL A 1 387 ? -8.729 9.470 -36.783 1.00 96.75 387 VAL A CA 1
ATOM 2918 C C . VAL A 1 387 ? -8.755 10.895 -36.233 1.00 96.75 387 VAL A C 1
ATOM 2920 O O . VAL A 1 387 ? -8.237 11.173 -35.153 1.00 96.75 387 VAL A O 1
ATOM 2923 N N . ILE A 1 388 ? -9.375 11.809 -36.984 1.00 96.69 388 ILE A N 1
ATOM 2924 C CA . ILE A 1 388 ? -9.581 13.197 -36.558 1.00 96.69 388 ILE A CA 1
ATOM 2925 C C . ILE A 1 388 ? -10.857 13.285 -35.722 1.00 96.69 388 ILE A C 1
ATOM 2927 O O . ILE A 1 388 ? -11.931 12.899 -36.183 1.00 96.69 388 ILE A O 1
ATOM 2931 N N . TYR A 1 389 ? -10.733 13.866 -34.530 1.00 95.88 389 TYR A N 1
ATOM 2932 C CA . TYR A 1 389 ? -11.850 14.258 -33.676 1.00 95.88 389 TYR A CA 1
ATOM 2933 C C . TYR A 1 389 ? -11.807 15.777 -33.472 1.00 95.88 389 TYR A C 1
ATOM 2935 O O . TYR A 1 389 ? -10.867 16.295 -32.866 1.00 95.88 389 TYR A O 1
ATOM 2943 N N . ASP A 1 390 ? -12.795 16.487 -34.016 1.00 94.88 390 ASP A N 1
ATOM 2944 C CA . ASP A 1 390 ? -12.931 17.942 -33.899 1.00 94.88 390 ASP A CA 1
ATOM 2945 C C . ASP A 1 390 ? -14.423 18.351 -33.995 1.00 94.88 390 ASP A C 1
ATOM 2947 O O . ASP A 1 390 ? -15.046 18.108 -35.034 1.00 94.88 390 ASP A O 1
ATOM 2951 N N . PRO A 1 391 ? -15.032 18.917 -32.934 1.00 94.75 391 PRO A N 1
ATOM 2952 C CA . PRO A 1 391 ? -14.437 19.127 -31.614 1.00 94.75 391 PRO A CA 1
ATOM 2953 C C . PRO A 1 391 ? -14.164 17.798 -30.893 1.00 94.75 391 PRO A C 1
ATOM 2955 O O . PRO A 1 391 ? -14.886 16.814 -31.068 1.00 94.75 391 PRO A O 1
ATOM 2958 N N . VAL A 1 392 ? -13.126 17.770 -30.053 1.00 97.19 392 VAL A N 1
ATOM 2959 C CA . VAL A 1 392 ? -12.862 16.628 -29.164 1.00 97.19 392 VAL A CA 1
ATOM 2960 C C . VAL A 1 392 ? -13.915 16.597 -28.061 1.00 97.19 392 VAL A C 1
ATOM 2962 O O . VAL A 1 392 ? -14.205 17.615 -27.435 1.00 97.19 392 VAL A O 1
ATOM 2965 N N . GLN A 1 393 ? -14.487 15.419 -27.819 1.00 97.50 393 GLN A N 1
ATOM 2966 C CA . GLN A 1 393 ? -15.373 15.189 -26.685 1.00 97.50 393 GLN A CA 1
ATOM 2967 C C . GLN A 1 393 ? -14.570 14.708 -25.480 1.00 97.50 393 GLN A C 1
ATOM 2969 O O . GLN A 1 393 ? -13.597 13.967 -25.626 1.00 97.50 393 GLN A O 1
ATOM 2974 N N . TYR A 1 394 ? -15.027 15.078 -24.285 1.00 97.81 394 TYR A N 1
ATOM 2975 C CA . TYR A 1 394 ? -14.399 14.719 -23.016 1.00 97.81 394 TYR A CA 1
ATOM 2976 C C . TYR A 1 394 ? -15.404 14.080 -22.072 1.00 97.81 394 TYR A C 1
ATOM 2978 O O . TYR A 1 394 ? -16.587 14.428 -22.086 1.00 97.81 394 TYR A O 1
ATOM 2986 N N . VAL A 1 395 ? -14.911 13.184 -21.226 1.00 98.12 395 VAL A N 1
ATOM 2987 C CA . VAL A 1 395 ? -15.684 12.558 -20.154 1.00 98.12 395 VAL A CA 1
ATOM 2988 C C . VAL A 1 395 ? -14.908 12.634 -18.851 1.00 98.12 395 VAL A C 1
ATOM 2990 O O . VAL A 1 395 ? -13.672 12.636 -18.849 1.00 98.12 395 VAL A O 1
ATOM 2993 N N . ASN A 1 396 ? -15.643 12.741 -17.748 1.00 98.31 396 ASN A N 1
ATOM 2994 C CA . ASN A 1 396 ? -15.060 12.655 -16.421 1.00 98.31 396 ASN A CA 1
ATOM 2995 C C . ASN A 1 396 ? -14.713 11.195 -16.121 1.00 98.31 396 ASN A C 1
ATOM 2997 O O . ASN A 1 396 ? -15.452 10.286 -16.489 1.00 98.31 396 ASN A O 1
ATOM 3001 N N . ALA A 1 397 ? -13.598 10.980 -15.442 1.00 97.75 397 ALA A N 1
ATOM 3002 C CA . ALA A 1 397 ? -13.120 9.666 -15.059 1.00 97.75 397 ALA A CA 1
ATOM 3003 C C . ALA A 1 397 ? -12.717 9.656 -13.586 1.00 97.75 397 ALA A C 1
ATOM 3005 O O . ALA A 1 397 ? -12.295 10.680 -13.048 1.00 97.75 397 ALA A O 1
ATOM 3006 N N . THR A 1 398 ? -12.814 8.504 -12.941 1.00 97.06 398 THR A N 1
ATOM 3007 C CA . THR A 1 398 ? -12.384 8.307 -11.557 1.00 97.06 398 THR A CA 1
ATOM 3008 C C . THR A 1 398 ? -11.557 7.045 -11.412 1.00 97.06 398 THR A C 1
ATOM 3010 O O . THR A 1 398 ? -11.748 6.062 -12.128 1.00 97.06 398 THR A O 1
ATOM 3013 N N . ARG A 1 399 ? -10.631 7.059 -10.457 1.00 96.88 399 ARG A N 1
ATOM 3014 C CA . ARG A 1 399 ? -9.862 5.881 -10.059 1.00 96.88 399 ARG A CA 1
ATOM 3015 C C . ARG A 1 399 ? -9.693 5.857 -8.555 1.00 96.88 399 ARG A C 1
ATOM 3017 O O . ARG A 1 399 ? -9.127 6.789 -7.984 1.00 96.88 399 ARG A O 1
ATOM 3024 N N . TYR A 1 400 ? -10.107 4.754 -7.952 1.00 97.56 400 TYR A N 1
ATOM 3025 C CA . TYR A 1 400 ? -9.754 4.419 -6.582 1.00 97.56 400 TYR A CA 1
ATOM 3026 C C . TYR A 1 400 ? -8.385 3.739 -6.569 1.00 97.56 400 TYR A C 1
ATOM 3028 O O . TYR A 1 400 ? -8.115 2.844 -7.374 1.00 97.56 400 TYR A O 1
ATOM 3036 N N . MET A 1 401 ? -7.507 4.184 -5.677 1.00 97.75 401 MET A N 1
ATOM 3037 C CA . MET A 1 401 ? -6.190 3.592 -5.452 1.00 97.75 401 MET A CA 1
ATOM 3038 C C . MET A 1 401 ? -6.032 3.354 -3.958 1.00 97.75 401 MET A C 1
ATOM 3040 O O . MET A 1 401 ? -6.193 4.288 -3.180 1.00 97.75 401 MET A O 1
ATOM 3044 N N . GLY A 1 402 ? -5.743 2.116 -3.564 1.00 97.44 402 GLY A N 1
ATOM 3045 C CA . GLY A 1 402 ? -5.453 1.797 -2.168 1.00 97.44 402 GLY A CA 1
ATOM 3046 C C . GLY A 1 402 ? -4.146 2.446 -1.723 1.00 97.44 402 GLY A C 1
ATOM 3047 O O . GLY A 1 402 ? -3.232 2.598 -2.538 1.00 97.44 402 GLY A O 1
ATOM 3048 N N . LEU A 1 403 ? -4.090 2.822 -0.451 1.00 98.44 403 LEU A N 1
ATOM 3049 C CA . LEU A 1 403 ? -2.889 3.311 0.217 1.00 98.44 403 LEU A CA 1
ATOM 3050 C C . LEU A 1 403 ? -2.367 2.172 1.096 1.00 98.44 403 LEU A C 1
ATOM 3052 O O . LEU A 1 403 ? -3.128 1.603 1.878 1.00 98.44 403 LEU A O 1
ATOM 3056 N N . PHE A 1 404 ? -1.101 1.805 0.924 1.00 97.75 404 PHE A N 1
ATOM 3057 C CA . PHE A 1 404 ? -0.485 0.658 1.608 1.00 97.75 404 PHE A CA 1
ATOM 3058 C C . PHE A 1 404 ? 0.876 0.987 2.227 1.00 97.75 404 PHE A C 1
ATOM 3060 O O . PHE A 1 404 ? 1.419 0.176 2.968 1.00 97.75 404 PHE A O 1
ATOM 3067 N N . HIS A 1 405 ? 1.404 2.170 1.930 1.00 98.12 405 HIS A N 1
ATOM 3068 C CA . HIS A 1 405 ? 2.617 2.727 2.511 1.00 98.12 405 HIS A CA 1
ATOM 3069 C C . HIS A 1 405 ? 2.286 4.075 3.152 1.00 98.12 405 HIS A C 1
ATOM 3071 O O . HIS A 1 405 ? 1.146 4.546 3.111 1.00 98.12 405 HIS A O 1
ATOM 3077 N N . GLY A 1 406 ? 3.290 4.716 3.730 1.00 97.69 406 GLY A N 1
ATOM 3078 C CA . GLY A 1 406 ? 3.092 5.949 4.468 1.00 97.69 406 GLY A CA 1
ATOM 3079 C C . GLY A 1 406 ? 2.430 5.702 5.819 1.00 97.69 406 GLY A C 1
ATOM 3080 O O . GLY A 1 406 ? 1.709 6.573 6.306 1.00 97.69 406 GLY A O 1
ATOM 3081 N N . VAL A 1 407 ? 2.628 4.509 6.393 1.00 98.50 407 VAL A N 1
ATOM 3082 C CA . VAL A 1 407 ? 2.039 4.118 7.679 1.00 98.50 407 VAL A CA 1
ATOM 3083 C C . VAL A 1 407 ? 2.538 5.077 8.756 1.00 98.50 407 VAL A C 1
ATOM 3085 O O . VAL A 1 407 ? 3.744 5.276 8.895 1.00 98.50 407 VAL A O 1
ATOM 3088 N N . SER A 1 408 ? 1.603 5.717 9.452 1.00 98.00 408 SER A N 1
ATOM 3089 C CA . SER A 1 408 ? 1.876 6.711 10.489 1.00 98.00 408 SER A CA 1
ATOM 3090 C C . SER A 1 408 ? 2.322 6.045 11.801 1.00 98.00 408 SER A C 1
ATOM 3092 O O . SER A 1 408 ? 2.001 4.870 12.019 1.00 98.00 408 SER A O 1
ATOM 3094 N N . PRO A 1 409 ? 3.020 6.785 12.685 1.00 97.31 409 PRO A N 1
ATOM 3095 C CA . PRO A 1 409 ? 3.247 6.375 14.069 1.00 97.31 409 PRO A CA 1
ATOM 3096 C C . PRO A 1 409 ? 1.955 5.898 14.740 1.00 97.31 409 PRO A C 1
ATOM 3098 O O . PRO A 1 409 ? 0.856 6.346 14.398 1.00 97.31 409 PRO A O 1
ATOM 3101 N N . LYS A 1 410 ? 2.064 4.978 15.703 1.00 91.19 410 LYS A N 1
ATOM 3102 C CA . LYS A 1 410 ? 0.883 4.417 16.384 1.00 91.19 410 LYS A CA 1
ATOM 3103 C C . LYS A 1 410 ? 0.098 5.488 17.150 1.00 91.19 410 LYS A C 1
ATOM 3105 O O . LYS A 1 410 ? -1.112 5.359 17.286 1.00 91.19 410 LYS A O 1
ATOM 3110 N N . GLU A 1 411 ? 0.779 6.534 17.605 1.00 91.94 411 GLU A N 1
ATOM 3111 C CA . GLU A 1 411 ? 0.229 7.695 18.309 1.00 91.94 411 GLU A CA 1
ATOM 3112 C C . GLU A 1 411 ? -0.678 8.539 17.404 1.00 91.94 411 GLU A C 1
ATOM 3114 O O . GLU A 1 411 ? -1.593 9.196 17.892 1.00 91.94 411 GLU A O 1
ATOM 3119 N N . ASP A 1 412 ? -0.458 8.477 16.089 1.00 94.06 412 ASP A N 1
ATOM 3120 C CA . ASP A 1 412 ? -1.251 9.184 15.084 1.00 94.06 412 ASP A CA 1
ATOM 3121 C C . ASP A 1 412 ? -2.371 8.316 14.497 1.00 94.06 412 ASP A C 1
ATOM 3123 O O . ASP A 1 412 ? -3.124 8.794 13.645 1.00 94.06 412 ASP A O 1
ATOM 3127 N N . ALA A 1 413 ? -2.460 7.036 14.873 1.00 94.00 413 ALA A N 1
ATOM 3128 C CA . ALA A 1 413 ? -3.478 6.131 14.352 1.00 94.00 413 ALA A CA 1
ATOM 3129 C C . ALA A 1 413 ? -4.886 6.599 14.749 1.00 94.00 413 ALA A C 1
ATOM 3131 O O . ALA A 1 413 ? -5.094 7.165 15.820 1.00 94.00 413 ALA A O 1
ATOM 3132 N N . LEU A 1 414 ? -5.874 6.341 13.885 1.00 91.19 414 LEU A N 1
ATOM 3133 C CA . LEU A 1 414 ? -7.253 6.730 14.179 1.00 91.19 414 LEU A CA 1
ATOM 3134 C C . LEU A 1 414 ? -7.763 6.035 15.447 1.00 91.19 414 LEU A C 1
ATOM 3136 O O . LEU A 1 414 ? -7.693 4.812 15.580 1.00 91.19 414 LEU A O 1
ATOM 3140 N N . THR A 1 415 ? -8.343 6.832 16.332 1.00 88.19 415 THR A N 1
ATOM 3141 C CA . THR A 1 415 ? -8.951 6.415 17.593 1.00 88.19 415 THR A CA 1
ATOM 3142 C C . THR A 1 415 ? -10.461 6.215 17.444 1.00 88.19 415 THR A C 1
ATOM 3144 O O . THR A 1 415 ? -11.067 6.483 16.401 1.00 88.19 415 THR A O 1
ATOM 3147 N N . CYS A 1 416 ? -11.119 5.792 18.524 1.00 80.50 416 CYS A N 1
ATOM 3148 C CA . CYS A 1 416 ? -12.578 5.731 18.593 1.00 80.50 416 CYS A CA 1
ATOM 3149 C C . CYS A 1 416 ? -13.237 7.073 18.218 1.00 80.50 416 CYS A C 1
ATOM 3151 O O . CYS A 1 416 ? -14.241 7.098 17.504 1.00 80.50 416 CYS A O 1
ATOM 3153 N N . ILE A 1 417 ? -12.676 8.189 18.696 1.00 82.62 417 ILE A N 1
ATOM 3154 C CA . ILE A 1 417 ? -13.250 9.532 18.535 1.00 82.62 417 ILE A CA 1
ATOM 3155 C C . ILE A 1 417 ? -13.244 9.950 17.064 1.00 82.62 417 ILE A C 1
ATOM 3157 O O . ILE A 1 417 ? -14.264 10.429 16.563 1.00 82.62 417 ILE A O 1
ATOM 3161 N N . ASP A 1 418 ? -12.153 9.672 16.355 1.00 85.75 418 ASP A N 1
ATOM 3162 C CA . ASP A 1 418 ? -11.993 9.992 14.937 1.00 85.75 418 ASP A CA 1
ATOM 3163 C C . ASP A 1 418 ? -13.135 9.440 14.071 1.00 85.75 418 ASP A C 1
ATOM 3165 O O . ASP A 1 418 ? -13.647 10.112 13.173 1.00 85.75 418 ASP A O 1
ATOM 3169 N N . CYS A 1 419 ? -13.556 8.205 14.344 1.00 85.12 419 CYS A N 1
ATOM 3170 C CA . CYS A 1 419 ? -14.571 7.516 13.554 1.00 85.12 419 CYS A CA 1
ATOM 3171 C C . CYS A 1 419 ? -15.987 7.762 14.090 1.00 85.12 419 CYS A C 1
ATOM 3173 O O . CYS A 1 419 ? -16.902 8.041 13.313 1.00 85.12 419 CYS A O 1
ATOM 3175 N N . HIS A 1 420 ? -16.188 7.652 15.405 1.00 79.94 420 HIS A N 1
ATOM 3176 C CA . HIS A 1 420 ? -17.525 7.644 16.012 1.00 79.94 420 HIS A CA 1
ATOM 3177 C C . HIS A 1 420 ? -18.058 9.031 16.375 1.00 79.94 420 HIS A C 1
ATOM 3179 O O . HIS A 1 420 ? -19.267 9.175 16.531 1.00 79.94 420 HIS A O 1
ATOM 3185 N N . LYS A 1 421 ? -17.190 10.041 16.511 1.00 77.75 421 LYS A N 1
ATOM 3186 C CA . LYS A 1 421 ? -17.582 11.418 16.851 1.00 77.75 421 LYS A CA 1
ATOM 3187 C C . LYS A 1 421 ? -17.224 12.404 15.745 1.00 77.75 421 LYS A C 1
ATOM 3189 O O . LYS A 1 421 ? -18.068 13.203 15.346 1.00 77.75 421 LYS A O 1
ATOM 3194 N N . ASP A 1 422 ? -15.997 12.328 15.239 1.00 82.81 422 ASP A N 1
ATOM 3195 C CA . ASP A 1 422 ? -15.512 13.239 14.198 1.00 82.81 422 ASP A CA 1
ATOM 3196 C C . ASP A 1 422 ? -15.883 12.759 12.790 1.00 82.81 422 ASP A C 1
ATOM 3198 O O . ASP A 1 422 ? -15.752 13.506 11.820 1.00 82.81 422 ASP A O 1
ATOM 3202 N N . HIS A 1 423 ? -16.399 11.529 12.687 1.00 85.69 423 HIS A N 1
ATOM 3203 C CA . HIS A 1 423 ? -16.929 10.936 11.464 1.00 85.69 423 HIS A CA 1
ATOM 3204 C C . HIS A 1 423 ? -15.946 11.014 10.286 1.00 85.69 423 HIS A C 1
ATOM 3206 O O . HIS A 1 423 ? -16.337 11.310 9.156 1.00 85.69 423 HIS A O 1
ATOM 3212 N N . LYS A 1 424 ? -14.659 10.718 10.532 1.00 89.31 424 LYS A N 1
ATOM 3213 C CA . LYS A 1 424 ? -13.642 10.619 9.468 1.00 89.31 424 LYS A CA 1
ATOM 3214 C C . LYS A 1 424 ? -13.983 9.559 8.415 1.00 89.31 424 LYS A C 1
ATOM 3216 O O . LYS A 1 424 ? -13.501 9.650 7.290 1.00 89.31 424 LYS A O 1
ATOM 3221 N N . LEU A 1 425 ? -14.825 8.583 8.761 1.00 91.06 425 LEU A N 1
ATOM 3222 C CA . LEU A 1 425 ? -15.410 7.637 7.815 1.00 91.06 425 LEU A CA 1
ATOM 3223 C C . LEU A 1 425 ? -16.720 8.204 7.266 1.00 91.06 425 LEU A C 1
ATOM 3225 O O . LEU A 1 425 ? -17.643 8.519 8.017 1.00 91.06 425 LEU A O 1
ATOM 3229 N N . ASP A 1 426 ? -16.837 8.243 5.942 1.00 92.25 426 ASP A N 1
ATOM 3230 C CA . ASP A 1 426 ? -18.094 8.575 5.277 1.00 92.25 426 ASP A CA 1
ATOM 3231 C C . ASP A 1 426 ? -19.049 7.370 5.323 1.00 92.25 426 ASP A C 1
ATOM 3233 O O . ASP A 1 426 ? -19.064 6.512 4.436 1.00 92.25 426 ASP A O 1
ATOM 3237 N N . TYR A 1 427 ? -19.829 7.282 6.402 1.00 91.44 427 TYR A N 1
ATOM 3238 C CA . TYR A 1 427 ? -20.789 6.199 6.630 1.00 91.44 427 TYR A CA 1
ATOM 3239 C C . TYR A 1 427 ? -21.816 6.060 5.499 1.00 91.44 427 TYR A C 1
ATOM 3241 O O . TYR A 1 427 ? -22.169 4.940 5.130 1.00 91.44 427 TYR A O 1
ATOM 3249 N N . GLU A 1 428 ? -22.265 7.175 4.919 1.00 90.38 428 GLU A N 1
ATOM 3250 C CA . GLU A 1 428 ? -23.240 7.170 3.826 1.00 90.38 428 GLU A CA 1
ATOM 3251 C C . GLU A 1 428 ? -22.611 6.568 2.561 1.00 90.38 428 GLU A C 1
ATOM 3253 O O . GLU A 1 428 ? -23.177 5.651 1.961 1.00 90.38 428 GLU A O 1
ATOM 3258 N N . ALA A 1 429 ? -21.386 6.980 2.213 1.00 91.38 429 ALA A N 1
ATOM 3259 C CA . ALA A 1 429 ? -20.636 6.385 1.104 1.00 91.38 429 ALA A CA 1
ATOM 3260 C C . ALA A 1 429 ? -20.284 4.902 1.335 1.00 91.38 429 ALA A C 1
ATOM 3262 O O . ALA A 1 429 ? -20.172 4.132 0.378 1.00 91.38 429 ALA A O 1
ATOM 3263 N N . LEU A 1 430 ? -20.138 4.481 2.595 1.00 94.12 430 LEU A N 1
ATOM 3264 C CA . LEU A 1 430 ? -19.914 3.086 2.986 1.00 94.12 430 LEU A CA 1
ATOM 3265 C C . LEU A 1 430 ? -21.201 2.239 3.018 1.00 94.12 430 LEU A C 1
ATOM 3267 O O . LEU A 1 430 ? -21.114 1.027 3.243 1.00 94.12 430 LEU A O 1
ATOM 3271 N N . GLY A 1 431 ? -22.367 2.838 2.758 1.00 90.12 431 GLY A N 1
ATOM 3272 C CA . GLY A 1 431 ? -23.654 2.146 2.661 1.00 90.12 431 GLY A CA 1
ATOM 3273 C C . GLY A 1 431 ? -24.363 1.911 3.997 1.00 90.12 431 GLY A C 1
ATOM 3274 O O . GLY A 1 431 ? -25.196 1.007 4.082 1.00 90.12 431 GLY A O 1
ATOM 3275 N N . TYR A 1 432 ? -24.025 2.679 5.035 1.00 88.88 432 TYR A N 1
ATOM 3276 C CA . TYR A 1 432 ? -24.808 2.738 6.268 1.00 88.88 432 TYR A CA 1
ATOM 3277 C C . TYR A 1 432 ? -26.021 3.659 6.083 1.00 88.88 432 TYR A C 1
ATOM 3279 O O . TYR A 1 432 ? -25.956 4.661 5.370 1.00 88.88 432 TYR A O 1
ATOM 3287 N N . ASP A 1 433 ? -27.120 3.337 6.760 1.00 85.62 433 ASP A N 1
ATOM 3288 C CA . ASP A 1 433 ? -28.283 4.209 6.868 1.00 85.62 433 ASP A CA 1
ATOM 3289 C C . ASP A 1 433 ? -27.932 5.354 7.827 1.00 85.62 433 ASP A C 1
ATOM 3291 O O . ASP A 1 433 ? -27.737 5.140 9.026 1.00 85.62 433 ASP A O 1
ATOM 3295 N N . VAL A 1 434 ? -27.801 6.566 7.286 1.00 86.81 434 VAL A N 1
ATOM 3296 C CA . VAL A 1 434 ? -27.361 7.747 8.034 1.00 86.81 434 VAL A CA 1
ATOM 3297 C C . VAL A 1 434 ? -28.513 8.728 8.221 1.00 86.81 434 VAL A C 1
ATOM 3299 O O . VAL A 1 434 ? -29.119 9.176 7.247 1.00 86.81 434 VAL A O 1
ATOM 3302 N N . GLU A 1 435 ? -28.775 9.135 9.462 1.00 83.88 435 GLU A N 1
ATOM 3303 C CA . GLU A 1 435 ? -29.615 10.300 9.748 1.00 83.88 435 GLU A CA 1
ATOM 3304 C C . GLU A 1 435 ? -28.730 11.492 10.115 1.00 83.88 435 GLU A C 1
ATOM 3306 O O . GLU A 1 435 ? -27.720 11.353 10.812 1.00 83.88 435 GLU A O 1
ATOM 3311 N N . LYS A 1 436 ? -29.124 12.683 9.656 1.00 84.56 436 LYS A N 1
ATOM 3312 C CA . LYS A 1 436 ? -28.427 13.947 9.922 1.00 84.56 436 LYS A CA 1
ATOM 3313 C C . LYS A 1 436 ? -29.355 14.935 10.625 1.00 84.56 436 LYS A C 1
ATOM 3315 O O . LYS A 1 436 ? -30.560 14.954 10.364 1.00 84.56 436 LYS A O 1
ATOM 3320 N N . ASP A 1 437 ? -28.803 15.763 11.508 1.00 78.12 437 ASP A N 1
ATOM 3321 C CA . ASP A 1 437 ? -29.530 16.896 12.081 1.00 78.12 437 ASP A CA 1
ATOM 3322 C C . ASP A 1 437 ? -29.786 17.994 11.026 1.00 78.12 437 ASP A C 1
ATOM 3324 O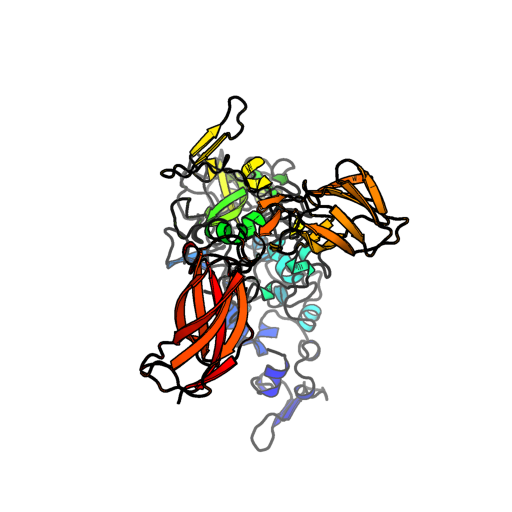 O . ASP A 1 437 ? -29.329 17.933 9.883 1.00 78.12 437 ASP A O 1
ATOM 3328 N N . ALA A 1 438 ? -30.514 19.045 11.413 1.00 74.75 438 ALA A N 1
ATOM 3329 C CA . ALA A 1 438 ? -30.812 20.172 10.525 1.00 74.75 438 ALA A CA 1
ATOM 3330 C C . ALA A 1 438 ? -29.566 20.964 10.068 1.00 74.75 438 ALA A C 1
ATOM 3332 O O . ALA A 1 438 ? -29.668 21.759 9.133 1.00 74.75 438 ALA A O 1
ATOM 3333 N N . SER A 1 439 ? -28.417 20.765 10.717 1.00 73.06 439 SER A N 1
ATOM 3334 C CA . SER A 1 439 ? -27.129 21.382 10.380 1.00 73.06 439 SER A CA 1
ATOM 3335 C C . SER A 1 439 ? -26.276 20.489 9.468 1.00 73.06 439 SER A C 1
ATOM 3337 O O . SER A 1 439 ? -25.237 20.937 8.990 1.00 73.06 439 SER A O 1
ATOM 3339 N N . GLY A 1 440 ? -26.718 19.256 9.199 1.00 74.31 440 GLY A N 1
ATOM 3340 C CA . GLY A 1 440 ? -26.014 18.272 8.381 1.00 74.31 440 GLY A CA 1
ATOM 3341 C C . GLY A 1 440 ? -25.072 17.348 9.159 1.00 74.31 440 GLY A C 1
ATOM 3342 O O . GLY A 1 440 ? -24.390 16.543 8.525 1.00 74.31 440 GLY A O 1
ATOM 3343 N N . ASN A 1 441 ? -25.037 17.421 10.494 1.00 75.12 441 ASN A N 1
ATOM 3344 C CA . ASN A 1 441 ? -24.201 16.540 11.313 1.00 75.12 441 ASN A CA 1
ATOM 3345 C C . ASN A 1 441 ? -24.842 15.158 11.431 1.00 75.12 441 ASN A C 1
ATOM 3347 O O . ASN A 1 441 ? -26.050 15.063 11.640 1.00 75.12 441 ASN A O 1
ATOM 3351 N N . VAL A 1 442 ? -24.040 14.097 11.345 1.00 76.12 442 VAL A N 1
ATOM 3352 C CA . VAL A 1 442 ? -24.510 12.718 11.540 1.00 76.12 442 VAL A CA 1
ATOM 3353 C C . VAL A 1 442 ? -25.004 12.541 12.980 1.00 76.12 442 VAL A C 1
ATOM 3355 O O . VAL A 1 442 ? -24.278 12.831 13.927 1.00 76.12 442 VAL A O 1
ATOM 3358 N N . ILE A 1 443 ? -26.249 12.084 13.130 1.00 73.69 443 ILE A N 1
ATOM 3359 C CA . ILE A 1 443 ? -26.888 11.748 14.416 1.00 73.69 443 ILE A CA 1
ATOM 3360 C C . ILE A 1 443 ? -27.118 10.241 14.567 1.00 73.69 443 ILE A C 1
ATOM 3362 O O . ILE A 1 443 ? -27.232 9.738 15.685 1.00 73.69 443 ILE A O 1
ATOM 3366 N N . SER A 1 444 ? -27.191 9.505 13.457 1.00 72.50 444 SER A N 1
ATOM 3367 C CA . SER A 1 444 ? -27.214 8.048 13.466 1.00 72.50 444 SER A CA 1
ATOM 3368 C C . SER A 1 444 ? -26.524 7.474 12.234 1.00 72.50 444 SER A C 1
ATOM 3370 O O . SER A 1 444 ? -26.558 8.078 11.166 1.00 72.50 444 SER A O 1
ATOM 3372 N N . ALA A 1 445 ? -25.882 6.321 12.403 1.00 77.25 445 ALA A N 1
ATOM 3373 C CA . ALA A 1 445 ? -25.345 5.501 11.325 1.00 77.25 445 ALA A CA 1
ATOM 3374 C C . ALA A 1 445 ? -25.633 4.036 11.669 1.00 77.25 445 ALA A C 1
ATOM 3376 O O . ALA A 1 445 ? -25.028 3.474 12.582 1.00 77.25 445 ALA A O 1
ATOM 3377 N N . THR A 1 446 ? -26.596 3.411 11.001 1.00 77.62 446 THR A N 1
ATOM 3378 C CA . THR A 1 446 ? -26.992 2.021 11.261 1.00 77.62 446 THR A CA 1
ATOM 3379 C C . THR A 1 446 ? -26.684 1.162 10.046 1.00 77.62 446 THR A C 1
ATOM 3381 O O . THR A 1 446 ? -26.778 1.592 8.899 1.00 77.62 446 THR A O 1
ATOM 3384 N N . LYS A 1 447 ? -26.262 -0.084 10.270 1.00 75.00 447 LYS A N 1
ATOM 3385 C CA . LYS A 1 447 ? -26.140 -1.025 9.156 1.00 75.00 447 LYS A CA 1
ATOM 3386 C C . LYS A 1 447 ? -27.554 -1.440 8.721 1.00 75.00 447 LYS A C 1
ATOM 3388 O O . LYS A 1 447 ? -28.317 -1.867 9.594 1.00 75.00 447 LYS A O 1
ATOM 3393 N N . PRO A 1 448 ? -27.890 -1.417 7.417 1.00 69.50 448 PRO A N 1
ATOM 3394 C CA . PRO A 1 448 ? -29.204 -1.843 6.949 1.00 69.50 448 PRO A CA 1
ATOM 3395 C C . PRO A 1 448 ? -29.588 -3.227 7.488 1.00 69.50 448 PRO A C 1
ATOM 3397 O O . PRO A 1 448 ? -28.859 -4.207 7.321 1.00 69.50 448 PRO A O 1
ATOM 3400 N N . GLY A 1 449 ? -30.738 -3.308 8.163 1.00 58.22 449 GLY A N 1
ATOM 3401 C CA . GLY A 1 449 ? -31.240 -4.541 8.784 1.00 58.22 449 GLY A CA 1
ATOM 3402 C C . GLY A 1 449 ? -30.744 -4.827 10.211 1.00 58.22 449 GLY A C 1
ATOM 3403 O O . GLY A 1 449 ? -31.123 -5.855 10.772 1.00 58.22 449 GLY A O 1
ATOM 3404 N N . ILE A 1 450 ? -29.952 -3.938 10.821 1.00 59.00 450 ILE A N 1
ATOM 3405 C CA . ILE A 1 450 ? -29.479 -4.026 12.214 1.00 59.00 450 ILE A CA 1
ATOM 3406 C C . ILE A 1 450 ? -29.885 -2.748 12.965 1.00 59.00 450 ILE A C 1
ATOM 3408 O O . ILE A 1 450 ? -29.752 -1.646 12.450 1.00 59.00 450 ILE A O 1
ATOM 3412 N N . ALA A 1 451 ? -30.368 -2.877 14.206 1.00 45.91 451 ALA A N 1
ATOM 3413 C CA . ALA A 1 451 ? -30.863 -1.746 15.006 1.00 45.91 451 ALA A CA 1
ATOM 3414 C C . ALA A 1 451 ? -29.782 -0.992 15.820 1.00 45.91 451 ALA A C 1
ATOM 3416 O O . ALA A 1 451 ? -30.123 -0.145 16.641 1.00 45.91 451 ALA A O 1
ATOM 3417 N N . TRP A 1 452 ? -28.494 -1.320 15.661 1.00 53.16 452 TRP A N 1
ATOM 3418 C CA . TRP A 1 452 ? -27.398 -0.720 16.436 1.00 53.16 452 TRP A CA 1
ATOM 3419 C C . TRP A 1 452 ? -26.904 0.559 15.755 1.00 53.16 452 TRP A C 1
ATOM 3421 O O . TRP A 1 452 ? -26.507 0.516 14.592 1.00 53.16 452 TRP A O 1
ATOM 3431 N N . ASN A 1 453 ? -26.927 1.681 16.479 1.00 57.66 453 ASN A N 1
ATOM 3432 C CA . ASN A 1 453 ? -26.505 2.986 15.971 1.00 57.66 453 ASN A CA 1
ATOM 3433 C C . ASN A 1 453 ? -25.022 3.247 16.268 1.00 57.66 453 ASN A C 1
ATOM 3435 O O . ASN A 1 453 ? -24.660 3.531 17.405 1.00 57.66 453 ASN A O 1
ATOM 3439 N N . LEU A 1 454 ? -24.179 3.203 15.239 1.00 60.31 454 LEU A N 1
ATOM 3440 C CA . LEU A 1 454 ? -22.728 3.398 15.330 1.00 60.31 454 LEU A CA 1
ATOM 3441 C C . LEU A 1 454 ? -22.316 4.836 15.668 1.00 60.31 454 LEU A C 1
ATOM 3443 O O . LEU A 1 454 ? -21.211 5.025 16.167 1.00 60.31 454 LEU A O 1
ATOM 3447 N N . ALA A 1 455 ? -23.186 5.826 15.439 1.00 53.09 455 ALA A N 1
ATOM 3448 C CA . ALA A 1 455 ? -22.925 7.227 15.784 1.00 53.09 455 ALA A CA 1
ATOM 3449 C C . ALA A 1 455 ? -23.326 7.579 17.231 1.00 53.09 455 ALA A C 1
ATOM 3451 O O . ALA A 1 455 ? -22.981 8.646 17.728 1.00 53.09 455 ALA A O 1
ATOM 3452 N N . THR A 1 456 ? -24.080 6.706 17.918 1.00 43.66 456 THR A N 1
ATOM 3453 C CA . THR A 1 456 ? -24.511 6.925 19.316 1.00 43.66 456 THR A CA 1
ATOM 3454 C C . THR A 1 456 ? -24.202 5.764 20.250 1.00 43.66 456 THR A C 1
ATOM 3456 O O . THR A 1 456 ? -24.554 5.841 21.429 1.00 43.66 456 THR A O 1
ATOM 3459 N N . LEU A 1 457 ? -23.587 4.677 19.769 1.00 46.41 457 LEU A N 1
ATOM 3460 C CA . LEU A 1 457 ? -22.844 3.801 20.665 1.00 46.41 457 LEU A CA 1
ATOM 3461 C C . LEU A 1 457 ? -21.851 4.724 21.362 1.00 46.41 457 LEU A C 1
ATOM 3463 O O . LEU A 1 457 ? -21.052 5.371 20.689 1.00 46.41 457 LEU A O 1
ATOM 3467 N N . ALA A 1 458 ? -21.955 4.842 22.687 1.00 36.84 458 ALA A N 1
ATOM 3468 C CA . ALA A 1 458 ? -20.908 5.478 23.456 1.00 36.84 458 ALA A CA 1
ATOM 3469 C C . ALA A 1 458 ? -19.614 4.781 23.039 1.00 36.84 458 ALA A C 1
ATOM 3471 O O . ALA A 1 458 ? -19.432 3.598 23.331 1.00 36.84 458 ALA A O 1
ATOM 3472 N N . ALA A 1 459 ? -18.763 5.488 22.292 1.00 36.47 459 ALA A N 1
ATOM 3473 C CA . ALA A 1 459 ? -17.356 5.174 22.278 1.00 36.47 459 ALA A CA 1
ATOM 3474 C C . ALA A 1 459 ? -17.007 5.072 23.762 1.00 36.47 459 ALA A C 1
ATOM 3476 O O . ALA A 1 459 ? -17.127 6.069 24.478 1.00 36.47 459 ALA A O 1
ATOM 3477 N N . GLY A 1 460 ? -16.719 3.859 24.250 1.00 32.78 460 GLY A N 1
ATOM 3478 C CA . GLY A 1 460 ? -16.022 3.731 25.521 1.00 32.78 460 GLY A CA 1
ATOM 3479 C C . GLY A 1 460 ? -14.865 4.711 25.418 1.00 32.78 460 GLY A C 1
ATOM 3480 O O . GLY A 1 460 ? -14.157 4.686 24.410 1.00 32.78 460 GLY A O 1
ATOM 3481 N N . SER A 1 461 ? -14.840 5.678 26.331 1.00 30.70 461 SER A N 1
ATOM 3482 C CA . SER A 1 461 ? -13.938 6.824 26.343 1.00 30.70 461 SER A CA 1
ATOM 3483 C C . SER A 1 461 ? -12.529 6.376 25.969 1.00 30.70 461 SER A C 1
ATOM 3485 O O . SER A 1 461 ? -11.854 5.751 26.774 1.00 30.70 461 SER A O 1
ATOM 3487 N N . GLY A 1 462 ? -12.131 6.624 24.718 1.00 31.77 462 GLY A N 1
ATOM 3488 C CA . GLY A 1 462 ? -10.765 6.402 24.267 1.00 31.77 462 GLY A CA 1
ATOM 3489 C C . GLY A 1 462 ? -9.924 7.525 24.845 1.00 31.77 462 GLY A C 1
ATOM 3490 O O . GLY A 1 462 ? -10.076 8.665 24.406 1.00 31.77 462 GLY A O 1
ATOM 3491 N N . GLU A 1 463 ? -9.153 7.190 25.874 1.00 32.47 463 GLU A N 1
ATOM 3492 C CA . GLU A 1 463 ? -8.275 8.073 26.639 1.00 32.47 463 GLU A CA 1
ATOM 3493 C C . GLU A 1 463 ? -7.264 8.804 25.743 1.00 32.47 463 GLU A C 1
ATOM 3495 O O . GLU A 1 463 ? -6.655 8.229 24.837 1.00 32.47 463 GLU A O 1
ATOM 3500 N N . GLU A 1 464 ? -7.122 10.107 26.010 1.00 37.06 464 GLU A N 1
ATOM 3501 C CA . GLU A 1 464 ? -5.984 10.936 25.612 1.00 37.06 464 GLU A CA 1
ATOM 3502 C C . GLU A 1 464 ? -4.684 10.243 26.048 1.00 37.06 464 GLU A C 1
ATOM 3504 O O . GLU A 1 464 ? -4.683 9.546 27.058 1.00 37.06 464 GLU A O 1
ATOM 3509 N N . ALA A 1 465 ? -3.583 10.411 25.305 1.00 40.16 465 ALA A N 1
ATOM 3510 C CA . ALA A 1 465 ? -2.295 9.813 25.657 1.00 40.16 465 ALA A CA 1
ATOM 3511 C C . ALA A 1 465 ? -1.963 10.073 27.139 1.00 40.16 465 ALA A C 1
ATOM 3513 O O . ALA A 1 465 ? -1.669 11.202 27.533 1.00 40.16 465 ALA A O 1
ATOM 3514 N N . GLU A 1 466 ? -2.061 9.026 27.958 1.00 50.94 466 GLU A N 1
ATOM 3515 C CA . GLU A 1 466 ? -1.961 9.137 29.407 1.00 50.94 466 GLU A CA 1
ATOM 3516 C C . GLU A 1 466 ? -0.533 9.528 29.800 1.00 50.94 466 GLU A C 1
ATOM 3518 O O . GLU A 1 466 ? 0.397 8.719 29.793 1.00 50.94 466 GLU A O 1
ATOM 3523 N N . VAL A 1 467 ? -0.348 10.796 30.166 1.00 66.38 467 VAL A N 1
ATOM 3524 C CA . VAL A 1 467 ? 0.917 11.327 30.705 1.00 66.38 467 VAL A CA 1
ATOM 3525 C C . VAL A 1 467 ? 1.251 10.659 32.055 1.00 66.38 467 VAL A C 1
ATOM 3527 O O . VAL A 1 467 ? 2.413 10.615 32.473 1.00 66.38 467 VAL A O 1
ATOM 3530 N N . ALA A 1 468 ? 0.242 10.085 32.722 1.00 81.12 468 ALA A N 1
ATOM 3531 C CA . ALA A 1 468 ? 0.376 9.269 33.919 1.00 81.12 468 ALA A CA 1
ATOM 3532 C C . ALA A 1 468 ? -0.621 8.098 33.927 1.00 81.12 468 ALA A C 1
ATOM 3534 O O . ALA A 1 468 ? -1.808 8.300 33.691 1.00 81.12 468 ALA A O 1
ATOM 3535 N N . ILE A 1 469 ? -0.132 6.907 34.273 1.00 85.56 469 ILE A N 1
ATOM 3536 C CA . ILE A 1 469 ? -0.888 5.651 34.342 1.00 85.56 469 ILE A CA 1
ATOM 3537 C C . ILE A 1 469 ? -0.916 5.173 35.795 1.00 85.56 469 ILE A C 1
ATOM 3539 O O . ILE A 1 469 ? 0.138 5.098 36.444 1.00 85.56 469 ILE A O 1
ATOM 3543 N N . ARG A 1 470 ? -2.104 4.833 36.299 1.00 94.81 470 ARG A N 1
ATOM 3544 C CA . ARG A 1 470 ? -2.326 4.227 37.616 1.00 94.81 470 ARG A CA 1
ATOM 3545 C C . ARG A 1 470 ? -2.390 2.706 37.511 1.00 94.81 470 ARG A C 1
ATOM 3547 O O . ARG A 1 470 ? -3.047 2.171 36.630 1.00 94.81 470 ARG A O 1
ATOM 3554 N N . ASP A 1 471 ? -1.741 2.031 38.449 1.00 90.06 471 ASP A N 1
ATOM 3555 C CA . ASP A 1 471 ? -1.817 0.582 38.652 1.00 90.06 471 ASP A CA 1
ATOM 3556 C C . ASP A 1 471 ? -2.351 0.311 40.067 1.00 90.06 471 ASP A C 1
ATOM 3558 O O . ASP A 1 471 ? -1.778 0.781 41.067 1.00 90.06 471 ASP A O 1
ATOM 3562 N N . LEU A 1 472 ? -3.485 -0.387 40.137 1.00 87.00 472 LEU A N 1
ATOM 3563 C CA . LEU A 1 472 ? -4.207 -0.756 41.351 1.00 87.00 472 LEU A CA 1
ATOM 3564 C C . LEU A 1 472 ? -4.341 -2.284 41.443 1.00 87.00 472 LEU A C 1
ATOM 3566 O O . LEU A 1 472 ? -4.509 -2.977 40.442 1.00 87.00 472 LEU A O 1
ATOM 3570 N N . PRO A 1 473 ? -4.395 -2.856 42.657 1.00 82.00 473 PRO A N 1
ATOM 3571 C CA . PRO A 1 473 ? -4.871 -4.222 42.812 1.00 82.00 473 PRO A CA 1
ATOM 3572 C C . PRO A 1 473 ? -6.303 -4.353 42.275 1.00 82.00 473 PRO A C 1
ATOM 3574 O O . PRO A 1 473 ? -7.164 -3.533 42.584 1.00 82.00 473 PRO A O 1
ATOM 3577 N N . THR A 1 474 ? -6.592 -5.433 41.546 1.00 67.69 474 THR A N 1
ATOM 3578 C CA . THR A 1 474 ? -7.924 -5.683 40.961 1.00 67.69 474 THR A CA 1
ATOM 3579 C C . THR A 1 474 ? -9.032 -5.770 42.022 1.00 67.69 474 THR A C 1
ATOM 3581 O O . THR A 1 474 ? -10.183 -5.402 41.778 1.00 67.69 474 THR A O 1
ATOM 3584 N N . ALA A 1 475 ? -8.692 -6.265 43.216 1.00 76.62 475 ALA A N 1
ATOM 3585 C CA . ALA A 1 475 ? -9.580 -6.294 44.368 1.00 76.62 475 ALA A CA 1
ATOM 3586 C C . ALA A 1 475 ? -8.793 -6.268 45.683 1.00 76.62 475 ALA A C 1
ATOM 3588 O O . ALA A 1 475 ? -7.677 -6.784 45.753 1.00 76.62 475 ALA A O 1
ATOM 3589 N N . VAL A 1 476 ? -9.416 -5.716 46.722 1.00 83.31 476 VAL A N 1
ATOM 3590 C CA . VAL A 1 476 ? -8.914 -5.689 48.105 1.00 83.31 476 VAL A CA 1
ATOM 3591 C C . VAL A 1 476 ? -10.045 -6.000 49.080 1.00 83.31 476 VAL A C 1
ATOM 3593 O O . VAL A 1 476 ? -11.223 -5.875 48.737 1.00 83.31 476 VAL A O 1
ATOM 3596 N N . SER A 1 477 ? -9.707 -6.412 50.295 1.00 81.06 477 SER A N 1
ATOM 3597 C CA . SER A 1 477 ? -10.676 -6.613 51.376 1.00 81.06 477 SER A CA 1
ATOM 3598 C C . SER A 1 477 ? -11.047 -5.285 52.044 1.00 81.06 477 SER A C 1
ATOM 3600 O O . SER A 1 477 ? -10.303 -4.304 51.981 1.00 81.06 477 SER A O 1
ATOM 3602 N N . GLU A 1 478 ? -12.188 -5.249 52.734 1.00 84.44 478 GLU A N 1
ATOM 3603 C CA . GLU A 1 478 ? -12.558 -4.114 53.590 1.00 84.44 478 GLU A CA 1
ATOM 3604 C C . GLU A 1 478 ? -11.412 -3.726 54.541 1.00 84.44 478 GLU A C 1
ATOM 3606 O O . GLU A 1 478 ? -10.841 -4.585 55.216 1.00 84.44 478 GLU A O 1
ATOM 3611 N N . THR A 1 479 ? -11.100 -2.429 54.639 1.00 86.12 479 THR A N 1
ATOM 3612 C CA . THR A 1 479 ? -10.022 -1.866 55.489 1.00 86.12 479 THR A CA 1
ATOM 3613 C C . THR A 1 479 ? -8.599 -2.364 55.194 1.00 86.12 479 THR A C 1
ATOM 3615 O O . THR A 1 479 ? -7.670 -2.060 55.941 1.00 86.12 479 THR A O 1
ATOM 3618 N N . GLU A 1 480 ? -8.388 -3.112 54.108 1.00 88.56 480 GLU A N 1
ATOM 3619 C CA . GLU A 1 480 ? -7.052 -3.547 53.704 1.00 88.56 480 GLU A CA 1
ATOM 3620 C C . GLU A 1 480 ? -6.181 -2.342 53.323 1.00 88.56 480 GLU A C 1
ATOM 3622 O O . GLU A 1 480 ? -6.618 -1.437 52.611 1.00 88.56 480 GLU A O 1
ATOM 3627 N N . ILE A 1 481 ? -4.930 -2.335 53.790 1.00 92.62 481 ILE A N 1
ATOM 3628 C CA . ILE A 1 481 ? -3.928 -1.361 53.354 1.00 92.62 481 ILE A CA 1
ATOM 3629 C C . ILE A 1 481 ? -3.198 -1.949 52.155 1.00 92.62 481 ILE A C 1
ATOM 3631 O O . ILE A 1 481 ? -2.514 -2.965 52.285 1.00 92.62 481 ILE A O 1
ATOM 3635 N N . PHE A 1 482 ? -3.293 -1.276 51.016 1.00 92.44 482 PHE A N 1
ATOM 3636 C CA . PHE A 1 482 ? -2.645 -1.695 49.780 1.00 92.44 482 PHE A CA 1
ATOM 3637 C C . PHE A 1 482 ? -1.811 -0.569 49.171 1.00 92.44 482 PHE A C 1
ATOM 3639 O O . PHE A 1 482 ? -1.889 0.593 49.581 1.00 92.44 482 PHE A O 1
ATOM 3646 N N . THR A 1 483 ? -0.986 -0.939 48.196 1.00 94.50 483 THR A N 1
ATOM 3647 C CA . THR A 1 483 ? -0.114 -0.024 47.458 1.00 94.50 483 THR A CA 1
ATOM 3648 C C . THR A 1 483 ? -0.673 0.199 46.059 1.00 94.50 483 THR A C 1
ATOM 3650 O O . THR A 1 483 ? -0.987 -0.764 45.367 1.00 94.50 483 THR A O 1
ATOM 3653 N N . ALA A 1 484 ? -0.747 1.459 45.652 1.00 94.12 484 ALA A N 1
ATOM 3654 C CA . ALA A 1 484 ? -1.021 1.913 44.299 1.00 94.12 484 ALA A CA 1
ATOM 3655 C C . ALA A 1 484 ? 0.256 2.509 43.690 1.00 94.12 484 ALA A C 1
ATOM 3657 O O . ALA A 1 484 ? 1.078 3.098 44.406 1.00 94.12 484 ALA A O 1
ATOM 3658 N N . THR A 1 485 ? 0.421 2.376 42.377 1.00 95.00 485 THR A N 1
ATOM 3659 C CA . THR A 1 485 ? 1.577 2.917 41.647 1.00 95.00 485 THR A CA 1
ATOM 3660 C C . THR A 1 485 ? 1.109 3.925 40.609 1.00 95.00 485 THR A C 1
ATOM 3662 O O . THR A 1 485 ? 0.151 3.663 39.893 1.00 95.00 485 THR A O 1
ATOM 3665 N N . ILE A 1 486 ? 1.804 5.058 40.502 1.00 95.88 486 ILE A N 1
ATOM 3666 C CA . ILE A 1 486 ? 1.686 5.971 39.362 1.00 95.88 486 ILE A CA 1
ATOM 3667 C C . ILE A 1 486 ? 2.982 5.897 38.566 1.00 95.88 486 ILE A C 1
ATOM 3669 O O . ILE A 1 486 ? 4.061 6.138 39.114 1.00 95.88 486 ILE A O 1
ATOM 3673 N N . SER A 1 487 ? 2.872 5.595 37.277 1.00 90.56 487 SER A N 1
ATOM 3674 C CA . SER A 1 487 ? 3.959 5.741 36.307 1.00 90.56 487 SER A CA 1
ATOM 3675 C C . SER A 1 487 ? 3.680 6.968 35.454 1.00 90.56 487 SER A C 1
ATOM 3677 O O . SER A 1 487 ? 2.608 7.061 34.872 1.00 90.56 487 SER A O 1
ATOM 3679 N N . ALA A 1 488 ? 4.615 7.911 35.380 1.00 86.38 488 ALA A N 1
ATOM 3680 C CA . ALA A 1 488 ? 4.432 9.159 34.647 1.00 86.38 488 ALA A CA 1
ATOM 3681 C C . ALA A 1 488 ? 5.599 9.396 33.688 1.00 86.38 488 ALA A C 1
ATOM 3683 O O . ALA A 1 488 ? 6.761 9.139 34.015 1.00 86.38 488 ALA A O 1
ATOM 3684 N N . SER A 1 489 ? 5.305 9.890 32.490 1.00 83.38 489 SER A N 1
ATOM 3685 C CA . SER A 1 489 ? 6.319 10.183 31.475 1.00 83.38 489 SER A CA 1
ATOM 3686 C C . SER A 1 489 ? 5.881 11.341 30.584 1.00 83.38 489 SER A C 1
ATOM 3688 O O . SER A 1 489 ? 4.716 11.709 30.576 1.00 83.38 489 SER A O 1
ATOM 3690 N N . GLY A 1 490 ? 6.819 11.962 29.867 1.00 74.69 490 GLY A N 1
ATOM 3691 C CA . GLY A 1 490 ? 6.491 13.038 28.923 1.00 74.69 490 GLY A CA 1
ATOM 3692 C C . GLY A 1 490 ? 6.085 14.379 29.552 1.00 74.69 490 GLY A C 1
ATOM 3693 O O . GLY A 1 490 ? 5.818 15.313 28.813 1.00 74.69 490 GLY A O 1
ATOM 3694 N N . TYR A 1 491 ? 6.106 14.514 30.883 1.00 75.94 491 TYR A N 1
ATOM 3695 C CA . TYR A 1 491 ? 5.676 15.727 31.599 1.00 75.94 491 TYR A CA 1
ATOM 3696 C C . TYR A 1 491 ? 6.763 16.816 31.761 1.00 75.94 491 TYR A C 1
ATOM 3698 O O . TYR A 1 491 ? 6.535 17.837 32.412 1.00 75.94 491 TYR A O 1
ATOM 3706 N N . GLY A 1 492 ? 7.965 16.596 31.215 1.00 80.44 492 GLY A N 1
ATOM 3707 C CA . GLY A 1 492 ? 9.083 17.541 31.300 1.00 80.44 492 GLY A CA 1
ATOM 3708 C C . GLY A 1 492 ? 9.923 17.433 32.582 1.00 80.44 492 GLY A C 1
ATOM 3709 O O . GLY A 1 492 ? 10.143 16.339 33.105 1.00 80.44 492 GLY A O 1
ATOM 3710 N N . ALA A 1 493 ? 10.457 18.556 33.075 1.00 82.81 493 ALA A N 1
ATOM 3711 C CA . ALA A 1 493 ? 11.341 18.603 34.246 1.00 82.81 493 ALA A CA 1
ATOM 3712 C C . ALA A 1 493 ? 10.607 18.451 35.591 1.00 82.81 493 ALA A C 1
ATOM 3714 O O . ALA A 1 493 ? 11.215 18.027 36.578 1.00 82.81 493 ALA A O 1
ATOM 3715 N N . SER A 1 494 ? 9.320 18.803 35.645 1.00 89.38 494 SER A N 1
ATOM 3716 C CA . SER A 1 494 ? 8.495 18.706 36.853 1.00 89.38 494 SER A CA 1
ATOM 3717 C C . SER A 1 494 ? 7.014 18.572 36.528 1.00 89.38 494 SER A C 1
ATOM 3719 O O . SER A 1 494 ? 6.570 19.135 35.534 1.00 89.38 494 SER A O 1
ATOM 3721 N N . ALA A 1 495 ? 6.251 17.906 37.394 1.00 92.19 495 ALA A N 1
ATOM 3722 C CA . ALA A 1 495 ? 4.802 17.766 37.256 1.00 92.19 495 ALA A CA 1
ATOM 3723 C C . ALA A 1 495 ? 4.084 17.724 38.607 1.00 92.19 495 ALA A C 1
ATOM 3725 O O . ALA A 1 495 ? 4.701 17.452 39.637 1.00 92.19 495 ALA A O 1
ATOM 3726 N N . GLN A 1 496 ? 2.773 17.961 38.597 1.00 96.12 496 GLN A N 1
ATOM 3727 C CA . GLN A 1 496 ? 1.901 17.823 39.765 1.00 96.12 496 GLN A CA 1
ATOM 3728 C C . GLN A 1 496 ? 0.839 16.760 39.506 1.00 96.12 496 GLN A C 1
ATOM 3730 O O . GLN A 1 496 ? -0.041 16.957 38.673 1.00 96.12 496 GLN A O 1
ATOM 3735 N N . VAL A 1 497 ? 0.882 15.659 40.248 1.00 96.00 497 VAL A N 1
ATOM 3736 C CA . VAL A 1 497 ? -0.134 14.601 40.202 1.00 96.00 497 VAL A CA 1
ATOM 3737 C C . VAL A 1 497 ? -1.133 14.843 41.330 1.00 96.00 497 VAL A C 1
ATOM 3739 O O . VAL A 1 497 ? -0.769 14.760 42.499 1.00 96.00 497 VAL A O 1
ATOM 3742 N N . ASN A 1 498 ? -2.386 15.159 41.005 1.00 96.25 498 ASN A N 1
ATOM 3743 C CA . ASN A 1 498 ? -3.486 15.270 41.964 1.00 96.25 498 ASN A CA 1
ATOM 3744 C C . ASN A 1 498 ? -4.324 13.991 41.921 1.00 96.25 498 ASN A C 1
ATOM 3746 O O . ASN A 1 498 ? -5.131 13.804 41.014 1.00 96.25 498 ASN A O 1
ATOM 3750 N N . GLU A 1 499 ? -4.159 13.139 42.921 1.00 96.00 499 GLU A N 1
ATOM 3751 C CA . GLU A 1 499 ? -4.877 11.878 43.060 1.00 96.00 499 GLU A CA 1
ATOM 3752 C C . GLU A 1 499 ? -6.114 12.066 43.944 1.00 96.00 499 GLU A C 1
ATOM 3754 O O . GLU A 1 499 ? -6.006 12.540 45.078 1.00 96.00 499 GLU A O 1
ATOM 3759 N N . THR A 1 500 ? -7.292 11.700 43.444 1.00 95.00 500 THR A N 1
ATOM 3760 C CA . THR A 1 500 ? -8.577 11.809 44.147 1.00 95.00 500 THR A CA 1
ATOM 3761 C C . THR A 1 500 ? -9.042 10.430 44.594 1.00 95.00 500 THR A C 1
ATOM 3763 O O . THR A 1 500 ? -9.485 9.608 43.791 1.00 95.00 500 THR A O 1
ATOM 3766 N N . LEU A 1 501 ? -8.976 10.191 45.902 1.00 94.75 501 LEU A N 1
ATOM 3767 C CA . LEU A 1 501 ? -9.369 8.919 46.495 1.00 94.75 501 LEU A CA 1
ATOM 3768 C C . LEU A 1 501 ? -10.897 8.827 46.659 1.00 94.75 501 LEU A C 1
ATOM 3770 O O . LEU A 1 501 ? -11.513 9.781 47.154 1.00 94.75 501 LEU A O 1
ATOM 3774 N N . PRO A 1 502 ? -11.521 7.676 46.348 1.00 93.38 502 PRO A N 1
ATOM 3775 C CA . PRO A 1 502 ? -12.947 7.477 46.569 1.00 93.38 502 PRO A CA 1
ATOM 3776 C C . PRO A 1 502 ? -13.348 7.668 48.038 1.00 93.38 502 PRO A C 1
ATOM 3778 O O . PRO A 1 502 ? -12.549 7.526 48.967 1.00 93.38 502 PRO A O 1
ATOM 3781 N N . SER A 1 503 ? -14.623 7.982 48.275 1.00 90.38 503 SER A N 1
ATOM 3782 C CA . SER A 1 503 ? -15.137 8.134 49.640 1.00 90.38 503 SER A CA 1
ATOM 3783 C C . SER A 1 503 ? -14.965 6.838 50.441 1.00 90.38 503 SER A C 1
ATOM 3785 O O . SER A 1 503 ? -15.321 5.762 49.967 1.00 90.38 503 SER A O 1
ATOM 3787 N N . GLY A 1 504 ? -14.431 6.948 51.660 1.00 90.06 504 GLY A N 1
ATOM 3788 C CA . GLY A 1 504 ? -14.131 5.803 52.526 1.00 90.06 504 GLY A CA 1
ATOM 3789 C C . GLY A 1 504 ? -12.684 5.313 52.446 1.00 90.06 504 GLY A C 1
ATOM 3790 O O . GLY A 1 504 ? -12.271 4.587 53.341 1.00 90.06 504 GLY A O 1
ATOM 3791 N N . PHE A 1 505 ? -11.908 5.747 51.448 1.00 95.56 505 PHE A N 1
ATOM 3792 C CA . PHE A 1 505 ? -10.476 5.453 51.355 1.00 95.56 505 PHE A CA 1
ATOM 3793 C C . PHE A 1 505 ? -9.651 6.516 52.076 1.00 95.56 505 PHE A C 1
ATOM 3795 O O . PHE A 1 505 ? -9.993 7.702 52.032 1.00 95.56 505 PHE A O 1
ATOM 3802 N N . THR A 1 506 ? -8.540 6.101 52.687 1.00 93.88 506 THR A N 1
ATOM 3803 C CA . THR A 1 506 ? -7.642 6.999 53.429 1.00 93.88 506 THR A CA 1
ATOM 3804 C C . THR A 1 506 ? -6.208 6.876 52.924 1.00 93.88 506 THR A C 1
ATOM 3806 O O . THR A 1 506 ? -5.634 5.792 52.934 1.00 93.88 506 THR A O 1
ATOM 3809 N N . TYR A 1 507 ? -5.599 7.993 52.513 1.00 96.19 507 TYR A N 1
ATOM 3810 C CA . TYR A 1 507 ? -4.166 8.047 52.197 1.00 96.19 507 TYR A CA 1
ATOM 3811 C C . TYR A 1 507 ? -3.308 7.826 53.449 1.00 96.19 507 TYR A C 1
ATOM 3813 O O . TYR A 1 507 ? -3.548 8.459 54.480 1.00 96.19 507 TYR A O 1
ATOM 3821 N N . ILE A 1 508 ? -2.273 6.987 53.337 1.00 94.75 508 ILE A N 1
ATOM 3822 C CA . ILE A 1 508 ? -1.368 6.642 54.442 1.00 94.75 508 ILE A CA 1
ATOM 3823 C C . ILE A 1 508 ? 0.027 7.246 54.235 1.00 94.75 508 ILE A C 1
ATOM 3825 O O . ILE A 1 508 ? 0.461 8.091 55.018 1.00 94.75 508 ILE A O 1
ATOM 3829 N N . THR A 1 509 ? 0.751 6.819 53.199 1.00 94.88 509 THR A N 1
ATOM 3830 C CA . THR A 1 509 ? 2.104 7.311 52.880 1.00 94.88 509 THR A CA 1
ATOM 3831 C C . THR A 1 509 ? 2.439 7.111 51.405 1.00 94.88 509 THR A C 1
ATOM 3833 O O . THR A 1 509 ? 1.744 6.378 50.710 1.00 94.88 509 THR A O 1
ATOM 3836 N N . SER A 1 510 ? 3.537 7.700 50.935 1.00 96.88 510 SER A N 1
ATOM 3837 C CA . SER A 1 510 ? 4.104 7.441 49.610 1.00 96.88 510 SER A CA 1
ATOM 3838 C C . SER A 1 510 ? 5.605 7.179 49.674 1.00 96.88 510 SER A C 1
ATOM 3840 O O . SER A 1 510 ? 6.222 7.315 50.733 1.00 96.88 510 SER A O 1
ATOM 3842 N N . SER A 1 511 ? 6.176 6.769 48.543 1.00 95.44 511 SER A N 1
ATOM 3843 C CA . SER A 1 511 ? 7.621 6.635 48.349 1.00 95.44 511 SER A CA 1
ATOM 3844 C C . SER A 1 511 ? 8.329 7.967 48.077 1.00 95.44 511 SER A C 1
ATOM 3846 O O . SER A 1 511 ? 9.558 7.985 48.042 1.00 95.44 511 SER A O 1
ATOM 3848 N N . LEU A 1 512 ? 7.588 9.058 47.855 1.00 93.94 512 LEU A N 1
ATOM 3849 C CA . LEU A 1 512 ? 8.153 10.396 47.674 1.00 93.94 512 LEU A CA 1
ATOM 3850 C C . LEU A 1 512 ? 8.529 11.019 49.023 1.00 93.94 512 LEU A C 1
ATOM 3852 O O . LEU A 1 512 ? 8.017 10.634 50.077 1.00 93.94 512 LEU A O 1
ATOM 3856 N N . ASP A 1 513 ? 9.425 12.008 48.989 1.00 92.56 513 ASP A N 1
ATOM 3857 C CA . ASP A 1 513 ? 9.734 12.803 50.177 1.00 92.56 513 ASP A CA 1
ATOM 3858 C C . ASP A 1 513 ? 8.463 13.509 50.674 1.00 92.56 513 ASP A C 1
ATOM 3860 O O . ASP A 1 513 ? 7.683 14.040 49.885 1.00 92.56 513 ASP A O 1
ATOM 3864 N N . VAL A 1 514 ? 8.256 13.544 51.992 1.00 91.44 514 VAL A N 1
ATOM 3865 C CA . VAL A 1 514 ? 7.072 14.160 52.613 1.00 91.44 514 VAL A CA 1
ATOM 3866 C C . VAL A 1 514 ? 6.894 15.633 52.230 1.00 91.44 514 VAL A C 1
ATOM 3868 O O . VAL A 1 514 ? 5.775 16.136 52.242 1.00 91.44 514 VAL A O 1
ATOM 3871 N N . SER A 1 515 ? 7.978 16.331 51.882 1.00 92.75 515 SER A N 1
ATOM 3872 C CA . SER A 1 515 ? 7.925 17.715 51.400 1.00 92.75 515 SER A CA 1
ATOM 3873 C C . SER A 1 515 ? 7.327 17.868 49.996 1.00 92.75 515 SER A C 1
ATOM 3875 O O . SER A 1 515 ? 6.856 18.957 49.677 1.00 92.75 515 SER A O 1
ATOM 3877 N N . ASN A 1 516 ? 7.267 16.785 49.216 1.00 94.31 516 ASN A N 1
ATOM 3878 C CA . ASN A 1 516 ? 6.665 16.715 47.880 1.00 94.31 516 ASN A CA 1
ATOM 3879 C C . ASN A 1 516 ? 5.234 16.145 47.904 1.00 94.31 516 ASN A C 1
ATOM 3881 O O . ASN A 1 516 ? 4.680 15.811 46.857 1.00 94.31 516 ASN A O 1
ATOM 3885 N N . VAL A 1 517 ? 4.630 15.997 49.090 1.00 96.31 517 VAL A N 1
ATOM 3886 C CA . VAL A 1 517 ? 3.265 15.484 49.245 1.00 96.31 517 VAL A CA 1
ATOM 3887 C C . VAL A 1 517 ? 2.405 16.489 49.995 1.00 96.31 517 VAL A C 1
ATOM 3889 O O . VAL A 1 517 ? 2.694 16.851 51.135 1.00 96.31 517 VAL A O 1
ATOM 3892 N N . THR A 1 518 ? 1.297 16.903 49.384 1.00 95.44 518 THR A N 1
ATOM 3893 C CA . THR A 1 518 ? 0.372 17.878 49.974 1.00 95.44 518 THR A CA 1
ATOM 3894 C C . THR A 1 518 ? -1.063 17.361 49.935 1.00 95.44 518 THR A C 1
ATOM 3896 O O . THR A 1 518 ? -1.590 17.050 48.874 1.00 95.44 518 THR A O 1
ATOM 3899 N N . SER A 1 519 ? -1.751 17.320 51.080 1.00 91.94 519 SER A N 1
ATOM 3900 C CA . SER A 1 519 ? -3.200 17.076 51.098 1.00 91.94 519 SER A CA 1
ATOM 3901 C C . SER A 1 519 ? -3.950 18.360 50.740 1.00 91.94 519 SER A C 1
ATOM 3903 O O . SER A 1 519 ? -3.769 19.386 51.398 1.00 91.94 519 SER A O 1
ATOM 3905 N N . LEU A 1 520 ? -4.799 18.310 49.712 1.00 89.56 520 LEU A N 1
ATOM 3906 C CA . LEU A 1 520 ? -5.563 19.470 49.229 1.00 89.56 520 LEU A CA 1
ATOM 3907 C C . LEU A 1 520 ? -6.975 19.563 49.836 1.00 89.56 520 LEU A C 1
ATOM 3909 O O . LEU A 1 520 ? -7.700 20.525 49.584 1.00 89.56 520 LEU A O 1
ATOM 3913 N N . GLY A 1 521 ? -7.363 18.589 50.665 1.00 80.88 521 GLY A N 1
ATOM 3914 C CA . GLY A 1 521 ? -8.737 18.423 51.143 1.00 80.88 521 GLY A CA 1
ATOM 3915 C C . GLY A 1 521 ? -9.621 17.687 50.128 1.00 80.88 521 GLY A C 1
ATOM 3916 O O . GLY A 1 521 ? -9.206 17.405 49.011 1.00 80.88 521 GLY A O 1
ATOM 3917 N N . GLY A 1 522 ? -10.838 17.306 50.534 1.00 80.56 522 GLY A N 1
ATOM 3918 C CA . GLY A 1 522 ? -11.774 16.591 49.649 1.00 80.56 522 GLY A CA 1
ATOM 3919 C C . GLY A 1 522 ? -11.321 15.187 49.222 1.00 80.56 522 GLY A C 1
ATOM 3920 O O . GLY A 1 522 ? -11.755 14.717 48.183 1.00 80.56 522 GLY A O 1
ATOM 3921 N N . ASN A 1 523 ? -10.461 14.535 50.015 1.00 91.00 523 ASN A N 1
ATOM 3922 C CA . ASN A 1 523 ? -9.805 13.259 49.693 1.00 91.00 523 ASN A CA 1
ATOM 3923 C C . ASN A 1 523 ? -8.843 13.308 48.490 1.00 91.00 523 ASN A C 1
ATOM 3925 O O . ASN A 1 523 ? -8.532 12.279 47.898 1.00 91.00 523 ASN A O 1
ATOM 3929 N N . VAL A 1 524 ? -8.338 14.504 48.168 1.00 95.50 524 VAL A N 1
ATOM 3930 C CA . VAL A 1 524 ? -7.329 14.716 47.127 1.00 95.50 524 VAL A CA 1
ATOM 3931 C C . VAL A 1 524 ? -5.935 14.852 47.744 1.00 95.50 524 VAL A C 1
ATOM 3933 O O . VAL A 1 524 ? -5.725 15.641 48.679 1.00 95.50 524 VAL A O 1
ATOM 3936 N N . VAL A 1 525 ? -4.972 14.112 47.200 1.00 96.62 525 VAL A N 1
ATOM 3937 C CA . VAL A 1 525 ? -3.551 14.159 47.564 1.00 96.62 525 VAL A CA 1
ATOM 3938 C C . VAL A 1 525 ? -2.740 14.577 46.346 1.00 96.62 525 VAL A C 1
ATOM 3940 O O . VAL A 1 525 ? -2.859 13.986 45.279 1.00 96.62 525 VAL A O 1
ATOM 3943 N N . ARG A 1 526 ? -1.916 15.611 46.504 1.00 97.38 526 ARG A N 1
ATOM 3944 C CA . ARG A 1 526 ? -0.980 16.074 45.485 1.00 97.38 526 ARG A CA 1
ATOM 3945 C C . ARG A 1 526 ? 0.402 15.485 45.718 1.00 97.38 526 ARG A C 1
ATOM 3947 O O . ARG A 1 526 ? 0.907 15.559 46.839 1.00 97.38 526 ARG A O 1
ATOM 3954 N N . PHE A 1 527 ? 1.014 15.015 44.642 1.00 97.56 527 PHE A N 1
ATOM 3955 C CA . PHE A 1 527 ? 2.396 14.570 44.559 1.00 97.56 527 PHE A CA 1
ATOM 3956 C C . PHE A 1 527 ? 3.147 15.452 43.557 1.00 97.56 527 PHE A C 1
ATOM 3958 O O . PHE A 1 527 ? 2.755 15.538 42.392 1.00 97.56 527 PHE A O 1
ATOM 3965 N N . ASP A 1 528 ? 4.201 16.126 44.006 1.00 95.75 528 ASP A N 1
ATOM 3966 C CA . ASP A 1 528 ? 5.059 16.944 43.147 1.00 95.75 528 ASP A CA 1
ATOM 3967 C C . ASP A 1 528 ? 6.246 16.098 42.650 1.00 95.75 528 ASP A C 1
ATOM 3969 O O . ASP A 1 528 ? 7.034 15.581 43.446 1.00 95.75 528 ASP A O 1
ATOM 3973 N N . LEU A 1 529 ? 6.364 15.948 41.329 1.00 94.50 529 LEU A N 1
ATOM 3974 C CA . LEU A 1 529 ? 7.430 15.205 40.657 1.00 94.50 529 LEU A CA 1
ATOM 3975 C C . LEU A 1 529 ? 8.511 16.165 40.153 1.00 94.50 529 LEU A C 1
ATOM 3977 O O . LEU A 1 529 ? 8.213 17.205 39.565 1.00 94.50 529 LEU A O 1
ATOM 3981 N N . THR A 1 530 ? 9.771 15.782 40.326 1.00 89.50 530 THR A N 1
ATOM 3982 C CA . THR A 1 530 ? 10.986 16.469 39.863 1.00 89.50 530 THR A CA 1
ATOM 3983 C C . THR A 1 530 ? 11.927 15.490 39.150 1.00 89.50 530 THR A C 1
ATOM 3985 O O . THR A 1 530 ? 13.109 15.371 39.472 1.00 89.50 530 THR A O 1
ATOM 3988 N N . GLY A 1 531 ? 11.379 14.772 38.165 1.00 80.00 531 GLY A N 1
ATOM 3989 C CA . GLY A 1 531 ? 12.100 13.797 37.336 1.00 80.00 531 GLY A CA 1
ATOM 3990 C C . GLY A 1 531 ? 11.841 12.323 37.677 1.00 80.00 531 GLY A C 1
ATOM 3991 O O . GLY A 1 531 ? 12.396 11.447 37.015 1.00 80.00 531 GLY A O 1
ATOM 3992 N N . GLU A 1 532 ? 11.002 12.026 38.671 1.00 90.56 532 GLU A N 1
ATOM 3993 C CA . GLU A 1 532 ? 10.559 10.667 38.992 1.00 90.56 532 GLU A CA 1
ATOM 3994 C C . GLU A 1 532 ? 9.607 10.106 37.929 1.00 90.56 532 GLU A C 1
ATOM 3996 O O . GLU A 1 532 ? 8.465 10.532 37.808 1.00 90.56 532 GLU A O 1
ATOM 4001 N N . THR A 1 533 ? 10.033 9.062 37.220 1.00 85.94 533 THR A N 1
ATOM 4002 C CA . THR A 1 533 ? 9.195 8.388 36.214 1.00 85.94 533 THR A CA 1
ATOM 4003 C C . THR A 1 533 ? 8.146 7.449 36.818 1.00 85.94 533 THR A C 1
ATOM 4005 O O . THR A 1 533 ? 7.285 6.935 36.109 1.00 85.94 533 THR A O 1
ATOM 4008 N N . SER A 1 534 ? 8.226 7.175 38.124 1.00 92.69 534 SER A N 1
ATOM 4009 C CA . SER A 1 534 ? 7.206 6.432 38.868 1.00 92.69 534 SER A CA 1
ATOM 4010 C C . SER A 1 534 ? 7.324 6.670 40.372 1.00 92.69 534 SER A C 1
ATOM 4012 O O . SER A 1 534 ? 8.414 6.944 40.883 1.00 92.69 534 SER A O 1
ATOM 4014 N N . PHE A 1 535 ? 6.214 6.519 41.089 1.00 95.88 535 PHE A N 1
ATOM 4015 C CA . PHE A 1 535 ? 6.190 6.457 42.548 1.00 95.88 535 PHE A CA 1
ATOM 4016 C C . PHE A 1 535 ? 5.021 5.595 43.031 1.00 95.88 535 PHE A C 1
ATOM 4018 O O . PHE A 1 535 ? 4.068 5.333 42.301 1.00 95.88 535 PHE A O 1
ATOM 4025 N N . THR A 1 536 ? 5.087 5.166 44.288 1.00 96.06 536 THR A N 1
ATOM 4026 C CA . THR A 1 536 ? 4.025 4.384 44.929 1.00 96.06 536 THR A CA 1
ATOM 4027 C C . THR A 1 536 ? 3.408 5.154 46.084 1.00 96.06 536 THR A C 1
ATOM 4029 O O . THR A 1 536 ? 4.119 5.867 46.799 1.00 96.06 536 THR A O 1
ATOM 4032 N N . TYR A 1 537 ? 2.120 4.956 46.326 1.00 96.88 537 TYR A N 1
ATOM 4033 C CA . TYR A 1 537 ? 1.427 5.424 47.519 1.00 96.88 537 TYR A CA 1
ATOM 4034 C C . TYR A 1 537 ? 0.574 4.317 48.123 1.00 96.88 537 TYR A C 1
ATOM 4036 O O . TYR A 1 537 ? 0.180 3.370 47.459 1.00 96.88 537 TYR A O 1
ATOM 4044 N N . THR A 1 538 ? 0.333 4.416 49.421 1.00 96.12 538 THR A N 1
ATOM 4045 C CA . THR A 1 538 ? -0.426 3.435 50.192 1.00 96.12 538 THR A CA 1
ATOM 4046 C C . THR A 1 538 ? -1.718 4.053 50.673 1.00 96.12 538 THR A C 1
ATOM 4048 O O . THR A 1 538 ? -1.759 5.215 51.097 1.00 96.12 538 THR A O 1
ATOM 4051 N N . VAL A 1 539 ? -2.770 3.256 50.597 1.00 95.88 539 VAL A N 1
ATOM 4052 C CA . VAL A 1 539 ? -4.140 3.647 50.897 1.00 95.88 539 VAL A CA 1
ATOM 4053 C C . VAL A 1 539 ? -4.806 2.546 51.704 1.00 95.88 539 VAL A C 1
ATOM 4055 O O . VAL A 1 539 ? -4.620 1.362 51.438 1.00 95.88 539 VAL A O 1
ATOM 4058 N N . GLU A 1 540 ? -5.564 2.947 52.714 1.00 95.62 540 GLU A N 1
ATOM 4059 C CA . GLU A 1 540 ? -6.481 2.071 53.437 1.00 95.62 540 GLU A CA 1
ATOM 4060 C C . GLU A 1 540 ? -7.822 2.055 52.693 1.00 95.62 540 GLU A C 1
ATOM 4062 O O . GLU A 1 540 ? -8.386 3.118 52.407 1.00 95.62 540 GLU A O 1
ATOM 4067 N N . ALA A 1 541 ? -8.297 0.859 52.341 1.00 92.56 541 ALA A N 1
ATOM 4068 C CA . ALA A 1 541 ? -9.530 0.649 51.594 1.00 92.56 541 ALA A CA 1
ATOM 4069 C C . ALA A 1 541 ? -10.787 0.990 52.409 1.00 92.56 541 ALA A C 1
ATOM 4071 O O . ALA A 1 541 ? -10.791 0.957 53.641 1.00 92.56 541 ALA A O 1
ATOM 4072 N N . SER A 1 542 ? -11.892 1.254 51.704 1.00 91.19 542 SER A N 1
ATOM 4073 C CA . SER A 1 542 ? -13.207 1.444 52.326 1.00 91.19 542 SER A CA 1
ATOM 4074 C C . SER A 1 542 ? -13.589 0.261 53.225 1.00 91.19 542 SER A C 1
ATOM 4076 O O . SER A 1 542 ? -13.383 -0.899 52.881 1.00 91.19 542 SER A O 1
ATOM 4078 N N . GLY A 1 543 ? -14.214 0.544 54.369 1.00 85.31 543 GLY A N 1
ATOM 4079 C CA . GLY A 1 543 ? -14.842 -0.472 55.225 1.00 85.31 543 GLY A CA 1
ATOM 4080 C C . GLY A 1 543 ? -16.236 -0.896 54.748 1.00 85.31 543 GLY A C 1
ATOM 4081 O O . GLY A 1 543 ? -17.064 -1.312 55.551 1.00 85.31 543 GLY A O 1
ATOM 4082 N N . THR A 1 544 ? -16.576 -0.667 53.481 1.00 84.12 544 THR A N 1
ATOM 4083 C CA . THR A 1 544 ? -17.871 -1.021 52.889 1.00 84.12 544 THR A CA 1
ATOM 4084 C C . THR A 1 544 ? -17.616 -1.726 51.557 1.00 84.12 544 THR A C 1
ATOM 4086 O O . THR A 1 544 ? -16.848 -1.194 50.756 1.00 84.12 544 THR A O 1
ATOM 4089 N N . PRO A 1 545 ? -18.237 -2.893 51.295 1.00 79.75 545 PRO A N 1
ATOM 4090 C CA . PRO A 1 545 ? -18.112 -3.567 50.012 1.00 79.75 545 PRO A CA 1
ATOM 4091 C C . PRO A 1 545 ? -18.669 -2.720 48.880 1.00 79.75 545 PRO A C 1
ATOM 4093 O O . PRO A 1 545 ? -19.730 -2.100 49.012 1.00 79.75 545 PRO A O 1
ATOM 4096 N N . GLY A 1 546 ? -18.007 -2.762 47.735 1.00 79.88 546 GLY A N 1
ATOM 4097 C CA . GLY A 1 546 ? -18.465 -2.048 46.557 1.00 79.88 546 GLY A CA 1
ATOM 4098 C C . GLY A 1 546 ? -17.386 -1.910 45.503 1.00 79.88 546 GLY A C 1
ATOM 4099 O O . GLY A 1 546 ? -16.239 -2.304 45.698 1.00 79.88 546 GLY A O 1
ATOM 4100 N N . ILE A 1 547 ? -17.782 -1.331 44.378 1.00 82.00 547 ILE A N 1
ATOM 4101 C CA . ILE A 1 547 ? -16.859 -0.879 43.342 1.00 82.00 547 ILE A CA 1
ATOM 4102 C C . ILE A 1 547 ? -16.662 0.616 43.568 1.00 82.00 547 ILE A C 1
ATOM 4104 O O . ILE A 1 547 ? -17.641 1.348 43.739 1.00 82.00 547 ILE A O 1
ATOM 4108 N N . TYR A 1 548 ? -15.406 1.037 43.635 1.00 89.75 548 TYR A N 1
ATOM 4109 C CA . TYR A 1 548 ? -15.018 2.404 43.945 1.00 89.75 548 TYR A CA 1
ATOM 4110 C C . TYR A 1 548 ? -14.148 2.966 42.836 1.00 89.75 548 TYR A C 1
ATOM 4112 O O . TYR A 1 548 ? -13.134 2.363 42.491 1.00 89.75 548 TYR A O 1
ATOM 4120 N N . ASP A 1 549 ? -14.526 4.139 42.340 1.00 90.62 549 ASP A N 1
ATOM 4121 C CA . ASP A 1 549 ? -13.820 4.794 41.247 1.00 90.62 549 ASP A CA 1
ATOM 4122 C C . ASP A 1 549 ? -12.689 5.674 41.788 1.00 90.62 549 ASP A C 1
ATOM 4124 O O . ASP A 1 549 ? -12.897 6.539 42.648 1.00 90.62 549 ASP A O 1
ATOM 4128 N N . PHE A 1 550 ? -11.488 5.439 41.277 1.00 91.81 550 PHE A N 1
ATOM 4129 C CA . PHE A 1 550 ? -10.326 6.295 41.450 1.00 91.81 550 PHE A CA 1
ATOM 4130 C C . PHE A 1 550 ? -10.263 7.280 40.288 1.00 91.81 550 PHE A C 1
ATOM 4132 O O . PHE A 1 550 ? -10.579 6.954 39.147 1.00 91.81 550 PHE A O 1
ATOM 4139 N N . SER A 1 551 ? -9.842 8.504 40.577 1.00 92.25 551 SER A N 1
ATOM 4140 C CA . SER A 1 551 ? -9.640 9.519 39.547 1.00 92.25 551 SER A CA 1
ATOM 4141 C C . SER A 1 551 ? -8.473 10.403 39.934 1.00 92.25 551 SER A C 1
ATOM 4143 O O . SER A 1 551 ? -8.127 10.520 41.108 1.00 92.25 551 SER A O 1
ATOM 4145 N N . GLY A 1 552 ? -7.867 11.063 38.965 1.00 92.81 552 GLY A N 1
ATOM 4146 C CA . GLY A 1 552 ? -6.836 12.042 39.247 1.00 92.81 552 GLY A CA 1
ATOM 4147 C C . GLY A 1 552 ? -6.367 12.713 37.978 1.00 92.81 552 GLY A C 1
ATOM 4148 O O . GLY A 1 552 ? -6.739 12.303 36.885 1.00 92.81 552 GLY A O 1
ATOM 4149 N N . THR A 1 553 ? -5.556 13.747 38.141 1.00 93.44 553 THR A N 1
ATOM 4150 C CA . THR A 1 553 ? -5.020 14.536 37.030 1.00 93.44 553 THR A CA 1
ATOM 4151 C C . THR A 1 553 ? -3.526 14.732 37.203 1.00 93.44 553 THR A C 1
ATOM 4153 O O . THR A 1 553 ? -3.082 14.975 38.327 1.00 93.44 553 THR A O 1
ATOM 4156 N N . ILE A 1 554 ? -2.768 14.755 36.117 1.00 92.56 554 ILE A N 1
ATOM 4157 C CA . ILE A 1 554 ? -1.391 15.246 36.094 1.00 92.56 554 ILE A CA 1
ATOM 4158 C C . ILE A 1 554 ? -1.339 16.611 35.402 1.00 92.56 554 ILE A C 1
ATOM 4160 O O . ILE A 1 554 ? -2.009 16.837 34.401 1.00 92.56 554 ILE A O 1
ATOM 4164 N N . THR A 1 555 ? -0.573 17.542 35.967 1.00 90.88 555 THR A N 1
ATOM 4165 C CA . THR A 1 555 ? -0.248 18.837 35.356 1.00 90.88 555 THR A CA 1
ATOM 4166 C C . THR A 1 555 ? 1.239 18.877 35.036 1.00 90.88 555 THR A C 1
ATOM 4168 O O . THR A 1 555 ? 2.047 18.705 35.951 1.00 90.88 555 THR A O 1
ATOM 4171 N N . ASP A 1 556 ? 1.602 19.068 33.771 1.00 85.69 556 ASP A N 1
ATOM 4172 C CA . ASP A 1 556 ? 2.994 19.049 33.304 1.00 85.69 556 ASP A CA 1
ATOM 4173 C C . ASP A 1 556 ? 3.746 20.380 33.538 1.00 85.69 556 ASP A C 1
ATOM 4175 O O . ASP A 1 556 ? 3.212 21.330 34.122 1.00 85.69 556 ASP A O 1
ATOM 4179 N N . GLU A 1 557 ? 5.006 20.466 33.091 1.00 79.81 557 GLU A N 1
ATOM 4180 C CA . GLU A 1 557 ? 5.813 21.691 33.219 1.00 79.81 557 GLU A CA 1
ATOM 4181 C C . GLU A 1 557 ? 5.285 22.882 32.398 1.00 79.81 557 GLU A C 1
ATOM 4183 O O . GLU A 1 557 ? 5.580 24.038 32.727 1.00 79.81 557 GLU A O 1
ATOM 4188 N N . SER A 1 558 ? 4.510 22.610 31.346 1.00 74.75 558 SER A N 1
ATOM 4189 C CA . SER A 1 558 ? 3.872 23.611 30.483 1.00 74.75 558 SER A CA 1
ATOM 4190 C C . SER A 1 558 ? 2.568 24.143 31.090 1.00 74.75 558 SER A C 1
ATOM 4192 O O . SER A 1 558 ? 2.100 25.218 30.701 1.00 74.75 558 SER A O 1
ATOM 4194 N N . GLY A 1 559 ? 2.026 23.443 32.091 1.00 76.25 559 GLY A N 1
ATOM 4195 C CA . GLY A 1 559 ? 0.751 23.731 32.738 1.00 76.25 559 GLY A CA 1
ATOM 4196 C C . GLY A 1 559 ? -0.440 23.020 32.094 1.00 76.25 559 GLY A C 1
ATOM 4197 O O . GLY A 1 559 ? -1.579 23.344 32.444 1.00 76.25 559 GLY A O 1
ATOM 4198 N N . ASP A 1 560 ? -0.196 22.079 31.181 1.00 75.06 560 ASP A N 1
ATOM 4199 C CA . ASP A 1 560 ? -1.227 21.263 30.550 1.00 75.06 560 ASP A CA 1
ATOM 4200 C C . ASP A 1 560 ? -1.708 20.194 31.535 1.00 75.06 560 ASP A C 1
ATOM 4202 O O . ASP A 1 560 ? -0.918 19.594 32.265 1.00 75.06 560 ASP A O 1
ATOM 4206 N N . VAL A 1 561 ? -3.027 19.999 31.599 1.00 81.56 561 VAL A N 1
ATOM 4207 C CA . VAL A 1 561 ? -3.681 19.091 32.549 1.00 81.56 561 VAL A CA 1
ATOM 4208 C C . VAL A 1 561 ? -4.268 17.913 31.784 1.00 81.56 561 VAL A C 1
ATOM 4210 O O . VAL A 1 561 ? -5.060 18.131 30.873 1.00 81.56 561 VAL A O 1
ATOM 4213 N N . ALA A 1 562 ? -3.921 16.695 32.194 1.00 78.25 562 ALA A N 1
ATOM 4214 C CA . ALA A 1 562 ? -4.457 15.445 31.660 1.00 78.25 562 ALA A CA 1
ATOM 4215 C C . ALA A 1 562 ? -4.998 14.566 32.794 1.00 78.25 562 ALA A C 1
ATOM 4217 O O . ALA A 1 562 ? -4.516 14.654 33.929 1.00 78.25 562 ALA A O 1
ATOM 4218 N N . ASP A 1 563 ? -5.977 13.715 32.497 1.00 87.06 563 ASP A N 1
ATOM 4219 C CA . ASP A 1 563 ? -6.447 12.702 33.443 1.00 87.06 563 ASP A CA 1
ATOM 4220 C C . ASP A 1 563 ? -5.393 11.589 33.608 1.00 87.06 563 ASP A C 1
ATOM 4222 O O . ASP A 1 563 ? -4.632 11.273 32.693 1.00 87.06 563 ASP A O 1
ATOM 4226 N N . ILE A 1 564 ? -5.315 11.021 34.811 1.00 88.12 564 ILE A N 1
ATOM 4227 C CA . ILE A 1 564 ? -4.518 9.822 35.088 1.00 88.12 564 ILE A CA 1
ATOM 4228 C C . ILE A 1 564 ? -5.366 8.620 34.688 1.00 88.12 564 ILE A C 1
ATOM 4230 O O . ILE A 1 564 ? -6.382 8.366 35.351 1.00 88.12 564 ILE A O 1
ATOM 4234 N N . GLY A 1 565 ? -4.941 7.879 33.671 1.00 80.56 565 GLY A N 1
ATOM 4235 C CA . GLY A 1 565 ? -5.632 6.655 33.275 1.00 80.56 565 GLY A CA 1
ATOM 4236 C C . GLY A 1 565 ? -5.011 5.399 33.885 1.00 80.56 565 GLY A C 1
ATOM 4237 O O . GLY A 1 565 ? -4.543 5.432 35.030 1.00 80.56 565 GLY A O 1
ATOM 4238 N N . GLY A 1 566 ? -5.062 4.274 33.177 1.00 86.50 566 GLY A N 1
ATOM 4239 C CA . GLY A 1 566 ? -4.806 2.948 33.740 1.00 86.50 566 GLY A CA 1
ATOM 4240 C C . GLY A 1 566 ? -5.988 2.454 34.580 1.00 86.50 566 GLY A C 1
ATOM 4241 O O . GLY A 1 566 ? -7.144 2.545 34.167 1.00 86.50 566 GLY A O 1
ATOM 4242 N N . ASP A 1 567 ? -5.731 1.917 35.771 1.00 83.06 567 ASP A N 1
ATOM 4243 C CA . ASP A 1 567 ? -6.801 1.431 36.641 1.00 83.06 567 ASP A CA 1
ATOM 4244 C C . ASP A 1 567 ? -7.613 2.594 37.237 1.00 83.06 567 ASP A C 1
ATOM 4246 O O . ASP A 1 567 ? -7.115 3.435 37.994 1.00 83.06 567 ASP A O 1
ATOM 4250 N N . THR A 1 568 ? -8.907 2.625 36.917 1.00 89.50 568 THR A N 1
ATOM 4251 C CA . THR A 1 568 ? -9.861 3.665 37.351 1.00 89.50 568 THR A CA 1
ATOM 4252 C C . THR A 1 568 ? -10.882 3.166 38.364 1.00 89.50 568 THR A C 1
ATOM 4254 O O . THR A 1 568 ? -11.653 3.956 38.901 1.00 89.50 568 THR A O 1
ATOM 4257 N N . SER A 1 569 ? -10.893 1.872 38.681 1.00 85.94 569 SER A N 1
ATOM 4258 C CA . SER A 1 569 ? -11.792 1.320 39.692 1.00 85.94 569 SER A CA 1
ATOM 4259 C C . SER A 1 569 ? -11.127 0.208 40.485 1.00 85.94 569 SER A C 1
ATOM 4261 O O . SER A 1 569 ? -10.259 -0.502 39.984 1.00 85.94 569 SER A O 1
ATOM 4263 N N . ILE A 1 570 ? -11.560 0.044 41.730 1.00 87.19 570 ILE A N 1
ATOM 4264 C CA . ILE A 1 570 ? -11.169 -1.075 42.578 1.00 87.19 570 ILE A CA 1
ATOM 4265 C C . ILE A 1 570 ? -12.408 -1.729 43.174 1.00 87.19 570 ILE A C 1
ATOM 4267 O O . ILE A 1 570 ? -13.344 -1.057 43.621 1.00 87.19 570 ILE A O 1
ATOM 4271 N N . THR A 1 571 ? -12.411 -3.060 43.203 1.00 82.62 571 THR A N 1
ATOM 4272 C CA . THR A 1 571 ? -13.436 -3.808 43.930 1.00 82.62 571 THR A CA 1
ATOM 4273 C C . THR A 1 571 ? -12.989 -3.994 45.373 1.00 82.62 571 THR A C 1
ATOM 4275 O O . THR A 1 571 ? -12.034 -4.719 45.648 1.00 82.62 571 THR A O 1
ATOM 4278 N N . VAL A 1 572 ? -13.708 -3.382 46.309 1.00 82.62 572 VAL A N 1
ATOM 4279 C CA . VAL A 1 572 ? -13.613 -3.743 47.723 1.00 82.62 572 VAL A CA 1
ATOM 4280 C C . VAL A 1 572 ? -14.547 -4.923 47.937 1.00 82.62 572 VAL A C 1
ATOM 4282 O O . VAL A 1 572 ? -15.774 -4.781 47.973 1.00 82.62 572 VAL A O 1
ATOM 4285 N N . GLY A 1 573 ? -13.955 -6.109 48.008 1.00 67.44 573 GLY A N 1
ATOM 4286 C CA . GLY A 1 573 ? -14.665 -7.317 48.382 1.00 67.44 573 GLY A CA 1
ATOM 4287 C C . GLY A 1 573 ? -15.109 -7.221 49.834 1.00 67.44 573 GLY A C 1
ATOM 4288 O O . GLY A 1 573 ? -14.392 -6.681 50.678 1.00 67.44 573 GLY A O 1
ATOM 4289 N N . ALA A 1 574 ? -16.280 -7.789 50.134 1.00 60.12 574 ALA A N 1
ATOM 4290 C CA . ALA A 1 574 ? -16.586 -8.127 51.517 1.00 60.12 574 ALA A CA 1
ATOM 4291 C C . ALA A 1 574 ? -15.412 -8.940 52.063 1.00 60.12 574 ALA A C 1
ATOM 4293 O O . ALA A 1 574 ? -14.913 -9.824 51.356 1.00 60.12 574 ALA A O 1
ATOM 4294 N N . ALA A 1 575 ? -14.968 -8.619 53.279 1.00 58.38 575 ALA A N 1
ATOM 4295 C CA . ALA A 1 575 ? -13.915 -9.385 53.932 1.00 58.38 575 ALA A CA 1
ATOM 4296 C C . ALA A 1 575 ? -14.221 -10.887 53.777 1.00 58.38 575 ALA A C 1
ATOM 4298 O O . ALA A 1 575 ? -15.394 -11.274 53.877 1.00 58.38 575 ALA A O 1
ATOM 4299 N N . PRO A 1 576 ? -13.219 -11.727 53.458 1.00 62.50 576 PRO A N 1
ATOM 4300 C CA . PRO A 1 576 ? -13.463 -13.131 53.190 1.00 62.50 576 PRO A CA 1
ATOM 4301 C C . PRO A 1 576 ? -14.226 -13.726 54.367 1.00 62.50 576 PRO A C 1
ATOM 4303 O O . PRO A 1 576 ? -13.781 -13.676 55.511 1.00 62.50 576 PRO A O 1
ATOM 4306 N N . ASN A 1 577 ? -15.402 -14.277 54.070 1.00 70.19 577 ASN A N 1
ATOM 4307 C CA . ASN A 1 577 ? -16.216 -14.966 55.064 1.00 70.19 577 ASN A CA 1
ATOM 4308 C C . ASN A 1 577 ? -15.755 -16.418 55.251 1.00 70.19 577 ASN A C 1
ATOM 4310 O O . ASN A 1 577 ? -16.426 -17.170 55.950 1.00 70.19 577 ASN A O 1
ATOM 4314 N N . ALA A 1 578 ? -14.674 -16.845 54.591 1.00 83.44 578 ALA A N 1
ATOM 4315 C CA . ALA A 1 578 ? -14.114 -18.174 54.763 1.00 83.44 578 ALA A CA 1
ATOM 4316 C C . ALA A 1 578 ? -12.581 -18.176 54.719 1.00 83.44 578 ALA A C 1
ATOM 4318 O O . ALA A 1 578 ? -11.991 -17.496 53.887 1.00 83.44 578 ALA A O 1
ATOM 4319 N N . GLU A 1 579 ? -11.958 -19.025 55.533 1.00 90.62 579 GLU A N 1
ATOM 4320 C CA . GLU A 1 579 ? -10.523 -19.335 55.505 1.00 90.62 579 GLU A CA 1
ATOM 4321 C C . GLU A 1 579 ? -10.291 -20.844 55.319 1.00 90.62 579 GLU A C 1
ATOM 4323 O O . GLU A 1 579 ? -11.113 -21.666 55.731 1.00 90.62 579 GLU A O 1
ATOM 4328 N N . ILE A 1 580 ? -9.164 -21.224 54.699 1.00 93.94 580 ILE A N 1
ATOM 4329 C CA . ILE A 1 580 ? -8.688 -22.618 54.646 1.00 93.94 580 ILE A CA 1
ATOM 4330 C C . ILE A 1 580 ? -7.578 -22.778 55.684 1.00 93.94 580 ILE A C 1
ATOM 4332 O O . ILE A 1 580 ? -6.463 -22.300 55.486 1.00 93.94 580 ILE A O 1
ATOM 4336 N N . ASN A 1 581 ? -7.878 -23.497 56.760 1.00 91.88 581 ASN A N 1
ATOM 4337 C CA . ASN A 1 581 ? -6.958 -23.711 57.876 1.00 91.88 581 ASN A CA 1
ATOM 4338 C C . ASN A 1 581 ? -5.916 -24.804 57.581 1.00 91.88 581 ASN A C 1
ATOM 4340 O O . ASN A 1 581 ? -4.748 -24.674 57.940 1.00 91.88 581 ASN A O 1
ATOM 4344 N N . ASP A 1 582 ? -6.331 -25.888 56.923 1.00 93.44 582 ASP A N 1
ATOM 4345 C CA . ASP A 1 582 ? -5.462 -26.978 56.465 1.00 93.44 582 ASP A CA 1
ATOM 4346 C C . ASP A 1 582 ? -6.180 -27.782 55.370 1.00 93.44 582 ASP A C 1
ATOM 4348 O O . ASP A 1 582 ? -7.382 -27.633 55.149 1.00 93.44 582 ASP A O 1
ATOM 4352 N N . TRP A 1 583 ? -5.463 -28.655 54.664 1.00 96.69 583 TRP A N 1
ATOM 4353 C CA . TRP A 1 583 ? -6.089 -29.654 53.804 1.00 96.69 583 TRP A CA 1
ATOM 4354 C C . TRP A 1 583 ? -5.201 -30.878 53.589 1.00 96.69 583 TRP A C 1
ATOM 4356 O O . TRP A 1 583 ? -3.983 -30.817 53.706 1.00 96.69 583 TRP A O 1
ATOM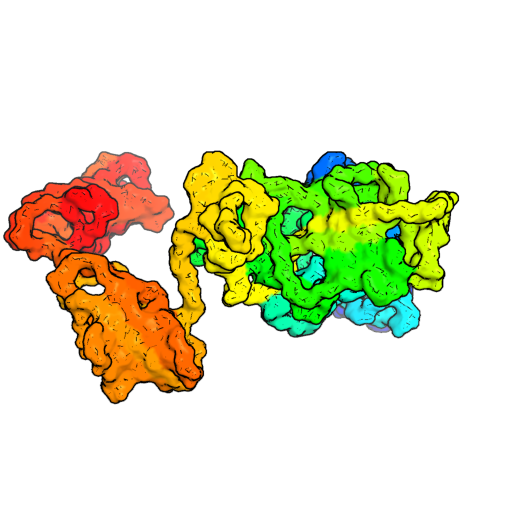 4366 N N . THR A 1 584 ? -5.771 -32.016 53.216 1.00 93.75 584 THR A N 1
ATOM 4367 C CA . THR A 1 584 ? -5.035 -33.262 52.969 1.00 93.75 584 THR A CA 1
ATOM 4368 C C . THR A 1 584 ? -5.352 -33.816 51.588 1.00 93.75 584 THR A C 1
ATOM 4370 O O . THR A 1 584 ? -6.492 -33.762 51.132 1.00 93.75 584 THR A O 1
ATOM 4373 N N . LEU A 1 585 ? -4.330 -34.366 50.926 1.00 95.12 585 LEU A N 1
ATOM 4374 C CA . LEU A 1 585 ? -4.437 -35.017 49.623 1.00 95.12 585 LEU A CA 1
ATOM 4375 C C . LEU A 1 585 ? -3.656 -36.340 49.651 1.00 95.12 585 LEU A C 1
ATOM 4377 O O . LEU A 1 585 ? -2.506 -36.346 50.102 1.00 95.12 585 LEU A O 1
ATOM 4381 N N . PRO A 1 586 ? -4.228 -37.460 49.173 1.00 93.12 586 PRO A N 1
ATOM 4382 C CA . PRO A 1 586 ? -3.483 -38.701 49.003 1.00 93.12 586 PRO A CA 1
ATOM 4383 C C . PRO A 1 586 ? -2.327 -38.529 48.014 1.00 93.12 586 PRO A C 1
ATOM 4385 O O . PRO A 1 586 ? -2.454 -37.850 47.002 1.00 93.12 586 PRO A O 1
ATOM 4388 N N . SER A 1 587 ? -1.207 -39.210 48.254 1.00 91.19 587 SER A N 1
ATOM 4389 C CA . SER A 1 587 ? -0.048 -39.149 47.353 1.00 91.19 587 SER A CA 1
ATOM 4390 C C . SER A 1 587 ? -0.213 -39.978 46.074 1.00 91.19 587 SER A C 1
ATOM 4392 O O . SER A 1 587 ? 0.558 -39.798 45.128 1.00 91.19 587 SER A O 1
ATOM 4394 N N . LYS A 1 588 ? -1.202 -40.885 46.026 1.00 92.50 588 LYS A N 1
ATOM 4395 C CA . LYS A 1 588 ? -1.468 -41.778 44.889 1.00 92.50 588 LYS A CA 1
ATOM 4396 C C . LYS A 1 588 ? -2.960 -41.919 44.589 1.00 92.50 588 LYS A C 1
ATOM 4398 O O . LYS A 1 588 ? -3.768 -41.957 45.515 1.00 92.50 588 LYS A O 1
ATOM 4403 N N . GLY A 1 589 ? -3.292 -42.081 43.312 1.00 91.75 589 GLY A N 1
ATOM 4404 C CA . GLY A 1 589 ? -4.622 -42.441 42.816 1.00 91.75 589 GLY A CA 1
ATOM 4405 C C . GLY A 1 589 ? -4.536 -43.382 41.615 1.00 91.75 589 GLY A C 1
ATOM 4406 O O . GLY A 1 589 ? -3.458 -43.576 41.057 1.00 91.75 589 GLY A O 1
ATOM 4407 N N . THR A 1 590 ? -5.667 -43.959 41.214 1.00 92.38 590 THR A N 1
ATOM 4408 C CA . THR A 1 590 ? -5.747 -44.893 40.080 1.00 92.38 590 THR A CA 1
ATOM 4409 C C . THR A 1 590 ? -6.864 -44.451 39.134 1.00 92.38 590 THR A C 1
ATOM 4411 O O . THR A 1 590 ? -7.950 -44.118 39.622 1.00 92.38 590 THR A O 1
ATOM 4414 N N . PRO A 1 591 ? -6.646 -44.453 37.803 1.00 91.75 591 PRO A N 1
ATOM 4415 C CA . PRO A 1 591 ? -7.692 -44.127 36.838 1.00 91.75 591 PRO A CA 1
ATOM 4416 C C . PRO A 1 591 ? -8.977 -44.927 37.073 1.00 91.75 591 PRO A C 1
ATOM 4418 O O . PRO A 1 591 ? -8.949 -46.134 37.322 1.00 91.75 591 PRO A O 1
ATOM 4421 N N . GLY A 1 592 ? -10.120 -44.246 37.023 1.00 89.38 592 GLY A N 1
ATOM 4422 C CA . GLY A 1 592 ? -11.438 -44.842 37.256 1.00 89.38 592 GLY A CA 1
ATOM 4423 C C . GLY A 1 592 ? -11.796 -45.068 38.727 1.00 89.38 592 GLY A C 1
ATOM 4424 O O . GLY A 1 592 ? -12.906 -45.521 39.003 1.00 89.38 592 GLY A O 1
ATOM 4425 N N . THR A 1 593 ? -10.905 -44.745 39.671 1.00 92.81 593 THR A N 1
ATOM 4426 C CA . THR A 1 593 ? -11.179 -44.813 41.114 1.00 92.81 593 THR A CA 1
ATOM 4427 C C . THR A 1 593 ? -11.149 -43.407 41.718 1.00 92.81 593 THR A C 1
ATOM 4429 O O . THR A 1 593 ? -10.159 -42.697 41.541 1.00 92.81 593 THR A O 1
ATOM 4432 N N . PRO A 1 594 ? -12.198 -42.972 42.438 1.00 92.06 594 PRO A N 1
ATOM 4433 C CA . PRO A 1 594 ? -12.198 -41.662 43.078 1.00 92.06 594 PRO A CA 1
ATOM 4434 C C . PRO A 1 594 ? -11.149 -41.585 44.194 1.00 92.06 594 PRO A C 1
ATOM 4436 O O . PRO A 1 594 ? -10.909 -42.566 44.902 1.00 92.06 594 PRO A O 1
ATOM 4439 N N . ILE A 1 595 ? -10.560 -40.404 44.375 1.00 93.69 595 ILE A N 1
ATOM 4440 C CA . ILE A 1 595 ? -9.670 -40.096 45.502 1.00 93.69 595 ILE A CA 1
ATOM 4441 C C . ILE A 1 595 ? -10.372 -39.121 46.449 1.00 93.69 595 ILE A C 1
ATOM 4443 O O . ILE A 1 595 ? -11.075 -38.215 46.006 1.00 93.69 595 ILE A O 1
ATOM 4447 N N . SER A 1 596 ? -10.187 -39.307 47.753 1.00 92.56 596 SER A N 1
ATOM 4448 C CA . SER A 1 596 ? -10.783 -38.438 48.771 1.00 92.56 596 SER A CA 1
ATOM 4449 C C . SER A 1 596 ? -9.725 -37.522 49.367 1.00 92.56 596 SER A C 1
ATOM 4451 O O . SER A 1 596 ? -8.681 -37.992 49.817 1.00 92.56 596 SER A O 1
ATOM 4453 N N . ALA A 1 597 ? -10.023 -36.232 49.391 1.00 95.19 597 ALA A N 1
ATOM 4454 C CA . ALA A 1 597 ? -9.273 -35.197 50.086 1.00 95.19 597 ALA A CA 1
ATOM 4455 C C . ALA A 1 597 ? -10.145 -34.602 51.199 1.00 95.19 597 ALA A C 1
ATOM 4457 O O . ALA A 1 597 ? -11.370 -34.720 51.159 1.00 95.19 597 ALA A O 1
ATOM 4458 N N . THR A 1 598 ? -9.524 -33.947 52.173 1.00 95.88 598 THR A N 1
ATOM 4459 C CA . THR A 1 598 ? -10.242 -33.218 53.228 1.00 95.88 598 THR A CA 1
ATOM 4460 C C . THR A 1 598 ? -9.707 -31.801 53.292 1.00 95.88 598 THR A C 1
ATOM 4462 O O . THR A 1 598 ? -8.492 -31.635 53.334 1.00 95.88 598 THR A O 1
ATOM 4465 N N . VAL A 1 599 ? -10.578 -30.796 53.307 1.00 97.00 599 VAL A N 1
ATOM 4466 C CA . VAL A 1 599 ? -10.205 -29.381 53.459 1.00 97.00 599 VAL A CA 1
ATOM 4467 C C . VAL A 1 599 ? -10.829 -28.857 54.745 1.00 97.00 599 VAL A C 1
ATOM 4469 O O . VAL A 1 599 ? -12.049 -28.895 54.885 1.00 97.00 599 VAL A O 1
ATOM 4472 N N . THR A 1 600 ? -10.010 -28.386 55.678 1.00 96.25 600 THR A N 1
ATOM 4473 C CA . THR A 1 600 ? -10.467 -27.731 56.903 1.00 96.25 600 THR A CA 1
ATOM 4474 C C . THR A 1 600 ? -10.766 -26.277 56.578 1.00 96.25 600 THR A C 1
ATOM 4476 O O . THR A 1 600 ? -9.851 -25.517 56.255 1.00 96.25 600 THR A O 1
ATOM 4479 N N . ILE A 1 601 ? -12.037 -25.894 56.647 1.00 95.12 601 ILE A N 1
ATOM 4480 C CA . ILE A 1 601 ? -12.475 -24.526 56.365 1.00 95.12 601 ILE A CA 1
ATOM 4481 C C . ILE A 1 601 ? -13.120 -23.910 57.602 1.00 95.12 601 ILE A C 1
ATOM 4483 O O . ILE A 1 601 ? -13.776 -24.615 58.369 1.00 95.12 601 ILE A O 1
ATOM 4487 N N . GLU A 1 602 ? -12.984 -22.601 57.762 1.00 93.81 602 GLU A N 1
ATOM 4488 C CA . GLU A 1 602 ? -13.640 -21.815 58.808 1.00 93.81 602 GLU A CA 1
ATOM 4489 C C . GLU A 1 602 ? -14.482 -20.712 58.195 1.00 93.81 602 GLU A C 1
ATOM 4491 O O . GLU A 1 602 ? -14.030 -20.058 57.266 1.00 93.81 602 GLU A O 1
ATOM 4496 N N . ASN A 1 603 ? -15.698 -20.505 58.704 1.00 92.12 603 ASN A N 1
ATOM 4497 C CA . ASN A 1 603 ? -16.523 -19.361 58.332 1.00 92.12 603 ASN A CA 1
ATOM 4498 C C . ASN A 1 603 ? -16.128 -18.146 59.177 1.00 92.12 603 ASN A C 1
ATOM 4500 O O . ASN A 1 603 ? -16.634 -17.966 60.282 1.00 92.12 603 ASN A O 1
ATOM 4504 N N . THR A 1 604 ? -15.244 -17.306 58.658 1.00 86.94 604 THR A N 1
ATOM 4505 C CA . THR A 1 604 ? -14.814 -16.047 59.285 1.00 86.94 604 THR A CA 1
ATOM 4506 C C . THR A 1 604 ? -15.859 -14.931 59.182 1.00 86.94 604 THR A C 1
ATOM 4508 O O . THR A 1 604 ? -15.690 -13.866 59.776 1.00 86.94 604 THR A O 1
ATOM 4511 N N . GLY A 1 605 ? -16.961 -15.168 58.462 1.00 79.69 605 GLY A N 1
ATOM 4512 C CA . GLY A 1 605 ? -18.081 -14.242 58.351 1.00 79.69 605 GLY A CA 1
ATOM 4513 C C . GLY A 1 605 ? -18.974 -14.199 59.594 1.00 79.69 605 GLY A C 1
ATOM 4514 O O . GLY A 1 605 ? -18.855 -14.988 60.530 1.00 79.69 605 GLY A O 1
ATOM 4515 N N . THR A 1 606 ? -19.932 -13.272 59.591 1.00 77.69 606 THR A N 1
ATOM 4516 C CA . THR A 1 606 ? -20.856 -13.028 60.717 1.00 77.69 606 THR A CA 1
ATOM 4517 C C . THR A 1 606 ? -22.184 -13.782 60.614 1.00 77.69 606 THR A C 1
ATOM 4519 O O . THR A 1 606 ? -22.967 -13.789 61.566 1.00 77.69 606 THR A O 1
ATOM 4522 N N . GLU A 1 607 ? -22.441 -14.458 59.491 1.00 80.38 607 GLU A N 1
ATOM 4523 C CA . GLU A 1 607 ? -23.698 -15.154 59.213 1.00 80.38 607 GLU A CA 1
ATOM 4524 C C . GLU A 1 607 ? -23.498 -16.642 58.921 1.00 80.38 607 GLU A C 1
ATOM 4526 O O . GLU A 1 607 ? -22.432 -17.097 58.515 1.00 80.38 607 GLU A O 1
ATOM 4531 N N . THR A 1 608 ? -24.564 -17.422 59.106 1.00 87.56 608 THR A N 1
ATOM 4532 C CA . THR A 1 608 ? -24.579 -18.836 58.713 1.00 87.56 608 THR A CA 1
ATOM 4533 C C . THR A 1 608 ? -24.803 -18.956 57.212 1.00 87.56 608 THR A C 1
ATOM 4535 O O . THR A 1 608 ? -25.881 -18.601 56.735 1.00 87.56 608 THR A O 1
ATOM 4538 N N . THR A 1 609 ? -23.853 -19.530 56.477 1.00 90.69 609 THR A N 1
ATOM 4539 C CA . THR A 1 609 ? -23.942 -19.641 55.014 1.00 90.69 609 THR A CA 1
ATOM 4540 C C . THR A 1 609 ? -23.470 -20.996 54.490 1.00 90.69 609 THR A C 1
ATOM 4542 O O . THR A 1 609 ? -22.974 -21.841 55.240 1.00 90.69 609 THR A O 1
ATOM 4545 N N . TRP A 1 610 ? -23.704 -21.230 53.202 1.00 94.38 610 TRP A N 1
ATOM 4546 C CA . TRP A 1 610 ? -23.218 -22.396 52.480 1.00 94.38 610 TRP A CA 1
ATOM 4547 C C . TRP A 1 610 ? -21.945 -22.067 51.705 1.00 94.38 610 TRP A C 1
ATOM 4549 O O . TRP A 1 610 ? -21.886 -21.070 50.986 1.00 94.38 610 TRP A O 1
ATOM 4559 N N . PHE A 1 611 ? -20.971 -22.967 51.781 1.00 94.81 611 PHE A N 1
ATOM 4560 C CA . PHE A 1 611 ? -19.734 -22.922 51.019 1.00 94.81 611 PHE A CA 1
ATOM 4561 C C . PHE A 1 611 ? -19.633 -24.112 50.065 1.00 94.81 611 PHE A C 1
ATOM 4563 O O . PHE A 1 611 ? -20.021 -25.234 50.405 1.00 94.81 611 PHE A O 1
ATOM 4570 N N . ALA A 1 612 ? -19.078 -23.867 48.882 1.00 95.56 612 ALA A N 1
ATOM 4571 C CA . ALA A 1 612 ? -18.599 -24.889 47.964 1.00 95.56 612 ALA A CA 1
ATOM 4572 C C . ALA A 1 612 ? -17.069 -24.948 48.042 1.00 95.56 612 ALA A C 1
ATOM 4574 O O . ALA A 1 612 ? -16.395 -23.930 47.915 1.00 95.56 612 ALA A O 1
ATOM 4575 N N . VAL A 1 613 ? -16.519 -26.140 48.252 1.00 96.19 613 VAL A N 1
ATOM 4576 C CA . VAL A 1 613 ? -15.079 -26.401 48.296 1.00 96.19 613 VAL A CA 1
ATOM 4577 C C . VAL A 1 613 ? -14.708 -27.193 47.054 1.00 96.19 613 VAL A C 1
ATOM 4579 O O . VAL A 1 613 ? -15.073 -28.361 46.925 1.00 96.19 613 VAL A O 1
ATOM 4582 N N . SER A 1 614 ? -13.995 -26.556 46.137 1.00 95.62 614 SER A N 1
ATOM 4583 C CA . SER A 1 614 ? -13.508 -27.168 44.905 1.00 95.62 614 SER A CA 1
ATOM 4584 C C . SER A 1 614 ? -12.041 -27.539 45.061 1.00 95.62 614 SER A C 1
ATOM 4586 O O . SER A 1 614 ? -11.257 -26.745 45.566 1.00 95.62 614 SER A O 1
ATOM 4588 N N . ILE A 1 615 ? -11.649 -28.723 44.603 1.00 95.94 615 ILE A N 1
ATOM 4589 C CA . ILE A 1 615 ? -10.249 -29.104 44.416 1.00 95.94 615 ILE A CA 1
ATOM 4590 C C . ILE A 1 615 ? -10.067 -29.427 42.945 1.00 95.94 615 ILE A C 1
ATOM 4592 O O . ILE A 1 615 ? -10.706 -30.347 42.434 1.00 95.94 615 ILE A O 1
ATOM 4596 N N . SER A 1 616 ? -9.188 -28.697 42.271 1.00 93.62 616 SER A N 1
ATOM 4597 C CA . SER A 1 616 ? -8.942 -28.877 40.841 1.00 93.62 616 SER A CA 1
ATOM 4598 C C . SER A 1 616 ? -7.465 -28.782 40.496 1.00 93.62 616 SER A C 1
ATOM 4600 O O . SER A 1 616 ? -6.689 -28.137 41.201 1.00 93.62 616 SER A O 1
ATOM 4602 N N . GLY A 1 617 ? -7.089 -29.404 39.384 1.00 90.50 617 GLY A N 1
ATOM 4603 C CA . GLY A 1 617 ? -5.776 -29.247 38.771 1.00 90.50 617 GLY A CA 1
ATOM 4604 C C . GLY A 1 617 ? -5.640 -30.078 37.502 1.00 90.50 617 GLY A C 1
ATOM 4605 O O . GLY A 1 617 ? -6.497 -30.911 37.198 1.00 90.50 617 GLY A O 1
ATOM 4606 N N . THR A 1 618 ? -4.573 -29.837 36.748 1.00 87.12 618 THR A N 1
ATOM 4607 C CA . THR A 1 618 ? -4.313 -30.485 35.458 1.00 87.12 618 THR A CA 1
ATOM 4608 C C . THR A 1 618 ? -3.097 -31.404 35.514 1.00 87.12 618 THR A C 1
ATOM 4610 O O . THR A 1 618 ? -2.210 -31.268 36.364 1.00 87.12 618 THR A O 1
ATOM 4613 N N . GLN A 1 619 ? -3.062 -32.372 34.599 1.00 86.81 619 GLN A N 1
ATOM 4614 C CA . GLN A 1 619 ? -1.889 -33.199 34.342 1.00 86.81 619 GLN A CA 1
ATOM 4615 C C . GLN A 1 619 ? -0.784 -32.325 33.729 1.00 86.81 619 GLN A C 1
ATOM 4617 O O . GLN A 1 619 ? -1.034 -31.576 32.785 1.00 86.81 619 GLN A O 1
ATOM 4622 N N . THR A 1 620 ? 0.438 -32.418 34.253 1.00 77.69 620 THR A N 1
ATOM 4623 C CA . THR A 1 620 ? 1.535 -31.470 33.962 1.00 77.69 620 THR A CA 1
ATOM 4624 C C . THR A 1 620 ? 2.058 -31.463 32.518 1.00 77.69 620 THR A C 1
ATOM 4626 O O . THR A 1 620 ? 2.790 -30.557 32.141 1.00 77.69 620 THR A O 1
ATOM 4629 N N . THR A 1 621 ? 1.726 -32.470 31.720 1.00 75.19 621 THR A N 1
ATOM 4630 C CA . THR A 1 621 ? 2.180 -32.700 30.338 1.00 75.19 621 THR A CA 1
ATOM 4631 C C . THR A 1 621 ? 1.032 -32.619 29.330 1.00 75.19 621 THR A C 1
ATOM 4633 O O . THR A 1 621 ? 1.208 -32.054 28.258 1.00 75.19 621 THR A O 1
ATOM 4636 N N . THR A 1 622 ? -0.133 -33.193 29.641 1.00 77.38 622 THR A N 1
ATOM 4637 C CA . THR A 1 622 ? -1.269 -33.297 28.708 1.00 77.38 622 THR A CA 1
ATOM 4638 C C . THR A 1 622 ? -2.341 -32.240 28.938 1.00 77.38 622 THR A C 1
ATOM 4640 O O . THR A 1 622 ? -3.180 -32.025 28.068 1.00 77.38 622 THR A O 1
ATOM 4643 N N . GLY A 1 623 ? -2.338 -31.576 30.098 1.00 79.00 623 GLY A N 1
ATOM 4644 C CA . GLY A 1 623 ? -3.335 -30.567 30.450 1.00 79.00 623 GLY A CA 1
ATOM 4645 C C . GLY A 1 623 ? -4.702 -31.135 30.845 1.00 79.00 623 GLY A C 1
ATOM 4646 O O . GLY A 1 623 ? -5.606 -30.360 31.150 1.00 79.00 623 GLY A O 1
ATOM 4647 N N . CYS A 1 624 ? -4.882 -32.462 30.891 1.00 80.62 624 CYS A N 1
ATOM 4648 C CA . CYS A 1 624 ? -6.158 -33.061 31.284 1.00 80.62 624 CYS A CA 1
ATOM 4649 C C . CYS A 1 624 ? -6.528 -32.699 32.738 1.00 80.62 624 CYS A C 1
ATOM 4651 O O . CYS A 1 624 ? -5.721 -32.947 33.639 1.00 80.62 624 CYS A O 1
ATOM 4653 N N . PRO A 1 625 ? -7.725 -32.137 32.999 1.00 89.25 625 PRO A N 1
ATOM 4654 C CA . PRO A 1 625 ? -8.125 -31.724 34.338 1.00 89.25 625 PRO A CA 1
ATOM 4655 C C . PRO A 1 625 ? -8.744 -32.868 35.148 1.00 89.25 625 PRO A C 1
ATOM 4657 O O . PRO A 1 625 ? -9.454 -33.722 34.613 1.00 89.25 625 PRO A O 1
ATOM 4660 N N . ILE A 1 626 ? -8.556 -32.820 36.466 1.00 89.62 626 ILE A N 1
ATOM 4661 C CA . ILE A 1 626 ? -9.398 -33.527 37.437 1.00 89.62 626 ILE A CA 1
ATOM 4662 C C . ILE A 1 626 ? -9.975 -32.525 38.435 1.00 89.62 626 ILE A C 1
ATOM 4664 O O . ILE A 1 626 ? -9.320 -31.547 38.802 1.00 89.62 626 ILE A O 1
ATOM 4668 N N . VAL A 1 627 ? -11.216 -32.764 38.859 1.00 92.69 627 VAL A N 1
ATOM 4669 C CA . VAL A 1 627 ? -11.944 -31.887 39.780 1.00 92.69 627 VAL A CA 1
ATOM 4670 C C . VAL A 1 627 ? -12.765 -32.701 40.779 1.00 92.69 627 VAL A C 1
ATOM 4672 O O . VAL A 1 627 ? -13.310 -33.763 40.459 1.00 92.69 627 VAL A O 1
ATOM 4675 N N . GLY A 1 628 ? -12.834 -32.207 42.008 1.00 93.44 628 GLY A N 1
ATOM 4676 C CA . GLY A 1 628 ? -13.742 -32.664 43.051 1.00 93.44 628 GLY A CA 1
ATOM 4677 C C . GLY A 1 628 ? -14.400 -31.472 43.721 1.00 93.44 628 GLY A C 1
ATOM 4678 O O . GLY A 1 628 ? -13.766 -30.434 43.885 1.00 93.44 628 GLY A O 1
ATOM 4679 N N . VAL A 1 629 ? -15.663 -31.622 44.114 1.00 94.50 629 VAL A N 1
ATOM 4680 C CA . VAL A 1 629 ? -16.412 -30.566 44.802 1.00 94.50 629 VAL A CA 1
ATOM 4681 C C . VAL A 1 629 ? -17.095 -31.155 46.028 1.00 94.50 629 VAL A C 1
ATOM 4683 O O . VAL A 1 629 ? -17.726 -32.210 45.951 1.00 94.50 629 VAL A O 1
ATOM 4686 N N . GLY A 1 630 ? -16.957 -30.476 47.161 1.00 93.06 630 GLY A N 1
ATOM 4687 C CA . GLY A 1 630 ? -17.744 -30.686 48.370 1.00 93.06 630 GLY A CA 1
ATOM 4688 C C . GLY A 1 630 ? -18.550 -29.432 48.692 1.00 93.06 630 GLY A C 1
ATOM 4689 O O . GLY A 1 630 ? -18.216 -28.338 48.249 1.00 93.06 630 GLY A O 1
ATOM 4690 N N . THR A 1 631 ? -19.614 -29.570 49.471 1.00 94.06 631 THR A N 1
ATOM 4691 C CA . THR A 1 631 ? -20.387 -28.424 49.970 1.00 94.06 631 THR A CA 1
ATOM 4692 C C . THR A 1 631 ? -20.625 -28.581 51.455 1.00 94.06 631 THR A C 1
ATOM 4694 O O . THR A 1 631 ? -20.911 -29.689 51.914 1.00 94.06 631 THR A O 1
ATOM 4697 N N . VAL A 1 632 ? -20.573 -27.483 52.198 1.00 95.50 632 VAL A N 1
ATOM 4698 C CA . VAL A 1 632 ? -20.820 -27.480 53.638 1.00 95.50 632 VAL A CA 1
ATOM 4699 C C . VAL A 1 632 ? -21.575 -26.225 54.043 1.00 95.50 632 VAL A C 1
ATOM 4701 O O . VAL A 1 632 ? -21.429 -25.176 53.423 1.00 95.50 632 VAL A O 1
ATOM 4704 N N . ARG A 1 633 ? -22.391 -26.330 55.087 1.00 95.56 633 ARG A N 1
ATOM 4705 C CA . ARG A 1 633 ? -23.040 -25.181 55.713 1.00 95.56 633 ARG A CA 1
ATOM 4706 C C . ARG A 1 633 ? -22.389 -24.930 57.060 1.00 95.56 633 ARG A C 1
ATOM 4708 O O . ARG A 1 633 ? -22.338 -25.861 57.859 1.00 95.56 633 ARG A O 1
ATOM 4715 N N . LEU A 1 634 ? -21.946 -23.703 57.307 1.00 93.31 634 LEU A N 1
ATOM 4716 C CA . LEU A 1 634 ? -21.243 -23.326 58.532 1.00 93.31 634 LEU A CA 1
ATOM 4717 C C . LEU A 1 634 ? -21.894 -22.117 59.181 1.00 93.31 634 LEU A C 1
ATOM 4719 O O . LEU A 1 634 ? -22.246 -21.152 58.498 1.00 93.31 634 LEU A O 1
ATOM 4723 N N . ASN A 1 635 ? -22.041 -22.160 60.502 1.00 92.06 635 ASN A N 1
ATOM 4724 C CA . ASN A 1 635 ? -22.372 -20.983 61.296 1.00 92.06 635 ASN A CA 1
ATOM 4725 C C . ASN A 1 635 ? -21.165 -20.030 61.358 1.00 92.06 635 ASN A C 1
ATOM 4727 O O . ASN A 1 635 ? -20.041 -20.428 61.069 1.00 92.06 635 ASN A O 1
ATOM 4731 N N . ALA A 1 636 ? -21.395 -18.773 61.731 1.00 87.50 636 ALA A N 1
ATOM 4732 C CA . ALA A 1 636 ? -20.327 -17.793 61.935 1.00 87.50 636 ALA A CA 1
ATOM 4733 C C . ALA A 1 636 ? -19.303 -18.288 62.975 1.00 87.50 636 ALA A C 1
ATOM 4735 O O . ALA A 1 636 ? -19.694 -18.733 64.058 1.00 87.50 636 ALA A O 1
ATOM 4736 N N . GLY A 1 637 ? -18.013 -18.221 62.645 1.00 86.75 637 GLY A N 1
ATOM 4737 C CA . GLY A 1 637 ? -16.892 -18.725 63.448 1.00 86.75 637 GLY A CA 1
ATOM 4738 C C . GLY A 1 637 ? -16.785 -20.254 63.533 1.00 86.75 637 GLY A C 1
ATOM 4739 O O . GLY A 1 637 ? -15.996 -20.770 64.324 1.00 86.75 637 GLY A O 1
ATOM 4740 N N . GLU A 1 638 ? -17.602 -21.007 62.791 1.00 92.94 638 GLU A N 1
ATOM 4741 C CA . GLU A 1 638 ? -17.541 -22.470 62.780 1.00 92.94 638 GLU A CA 1
ATOM 4742 C C . GLU A 1 638 ? -16.451 -22.957 61.821 1.00 92.94 638 GLU A C 1
ATOM 4744 O O . GLU A 1 638 ? -16.403 -22.546 60.662 1.00 92.94 638 GLU A O 1
ATOM 4749 N N . SER A 1 639 ? -15.610 -23.872 62.305 1.00 95.56 639 SER A N 1
ATOM 4750 C CA . SER A 1 639 ? -14.529 -24.511 61.552 1.00 95.56 639 SER A CA 1
ATOM 4751 C C . SER A 1 639 ? -14.781 -26.014 61.445 1.00 95.56 639 SER A C 1
ATOM 4753 O O . SER A 1 639 ? -15.147 -26.657 62.435 1.00 95.56 639 SER A O 1
ATOM 4755 N N . THR A 1 640 ? -14.645 -26.587 60.247 1.00 95.75 640 THR A N 1
ATOM 4756 C CA . THR A 1 640 ? -14.913 -28.011 60.010 1.00 95.75 640 THR A CA 1
ATOM 4757 C C . THR A 1 640 ? -14.101 -28.608 58.866 1.00 95.75 640 THR A C 1
ATOM 4759 O O . THR A 1 640 ? -13.676 -27.916 57.943 1.00 95.75 640 THR A O 1
ATOM 4762 N N . ASP A 1 641 ? -13.972 -29.932 58.898 1.00 95.94 641 ASP A N 1
ATOM 4763 C CA . ASP A 1 641 ? -13.357 -30.733 57.847 1.00 95.94 641 ASP A CA 1
ATOM 4764 C C . ASP A 1 641 ? -14.378 -31.101 56.766 1.00 95.94 641 ASP A C 1
ATOM 4766 O O . ASP A 1 641 ? -15.339 -31.838 57.007 1.00 95.94 641 ASP A O 1
ATOM 4770 N N . VAL A 1 642 ? -14.146 -30.629 55.543 1.00 95.50 642 VAL A N 1
ATOM 4771 C CA . VAL A 1 642 ? -14.995 -30.899 54.381 1.00 95.50 642 VAL A CA 1
ATOM 4772 C C . VAL A 1 642 ? -14.369 -32.004 53.532 1.00 95.50 642 VAL A C 1
ATOM 4774 O O . VAL A 1 642 ? -13.318 -31.782 52.922 1.00 95.50 642 VAL A O 1
ATOM 4777 N N . PRO A 1 643 ? -14.987 -33.196 53.443 1.00 94.19 643 PRO A N 1
ATOM 4778 C CA . PRO A 1 643 ? -14.523 -34.234 52.536 1.00 94.19 643 PRO A CA 1
ATOM 4779 C C . PRO A 1 643 ? -14.866 -33.858 51.089 1.00 94.19 643 PRO A C 1
ATOM 4781 O O . PRO A 1 643 ? -16.024 -33.608 50.751 1.00 94.19 643 PRO A O 1
ATOM 4784 N N . VAL A 1 644 ? -13.861 -33.870 50.219 1.00 96.50 644 VAL A N 1
ATOM 4785 C CA . VAL A 1 644 ? -13.991 -33.612 48.784 1.00 96.50 644 VAL A CA 1
ATOM 4786 C C . VAL A 1 644 ? -13.609 -34.875 48.024 1.00 96.50 644 VAL A C 1
ATOM 4788 O O . VAL A 1 644 ? -12.477 -35.357 48.103 1.00 96.50 644 VAL A O 1
ATOM 4791 N N . VAL A 1 645 ? -14.567 -35.424 47.278 1.00 94.88 645 VAL A N 1
ATOM 4792 C CA . VAL A 1 645 ? -14.340 -36.589 46.418 1.00 94.88 645 VAL A CA 1
ATOM 4793 C C . VAL A 1 645 ? -13.944 -36.091 45.033 1.00 94.88 645 VAL A C 1
ATOM 4795 O O . VAL A 1 645 ? -14.739 -35.458 44.340 1.00 94.88 645 VAL A O 1
ATOM 4798 N N . ILE A 1 646 ? -12.713 -36.380 44.629 1.00 94.69 646 ILE A N 1
ATOM 4799 C CA . ILE A 1 646 ? -12.170 -36.012 43.322 1.00 94.69 646 ILE A CA 1
ATOM 4800 C C . ILE A 1 646 ? -12.367 -37.200 42.390 1.00 94.69 646 ILE A C 1
ATOM 4802 O O . ILE A 1 646 ? -11.876 -38.308 42.636 1.00 94.69 646 ILE A O 1
ATOM 4806 N N . THR A 1 647 ? -13.110 -36.971 41.311 1.00 90.38 647 THR A N 1
ATOM 4807 C CA . THR A 1 647 ? -13.340 -38.007 40.305 1.00 90.38 647 THR A CA 1
ATOM 4808 C C . THR A 1 647 ? -12.106 -38.108 39.422 1.00 90.38 647 THR A C 1
ATOM 4810 O O . THR A 1 647 ? -11.727 -37.130 38.783 1.00 90.38 647 THR A O 1
ATOM 4813 N N . VAL A 1 648 ? -11.497 -39.294 39.367 1.00 90.56 648 VAL A N 1
ATOM 4814 C CA . VAL A 1 648 ? -10.423 -39.610 38.419 1.00 90.56 648 VAL A CA 1
ATOM 4815 C C . VAL A 1 648 ? -11.037 -40.437 37.286 1.00 90.56 648 VAL A C 1
ATOM 4817 O O . VAL A 1 648 ? -11.354 -41.611 37.504 1.00 90.56 648 VAL A O 1
ATOM 4820 N N . PRO A 1 649 ? -11.262 -39.863 36.089 1.00 87.25 649 PRO A N 1
ATOM 4821 C CA . PRO A 1 649 ? -11.830 -40.600 34.964 1.00 87.25 649 PRO A CA 1
ATOM 4822 C C . PRO A 1 649 ? -11.030 -41.866 34.634 1.00 87.25 649 PRO A C 1
ATOM 4824 O O . PRO A 1 649 ? -9.813 -41.907 34.802 1.00 87.25 649 PRO A O 1
ATOM 4827 N N . GLY A 1 650 ? -11.692 -42.905 34.113 1.00 86.38 650 GLY A N 1
ATOM 4828 C CA . GLY A 1 650 ? -10.998 -44.110 33.625 1.00 86.38 650 GLY A CA 1
ATOM 4829 C C . GLY A 1 650 ? -10.040 -43.829 32.461 1.00 86.38 650 GLY A C 1
ATOM 4830 O O . GLY A 1 650 ? -9.105 -44.587 32.236 1.00 86.38 650 GLY A O 1
ATOM 4831 N N . SER A 1 651 ? -10.266 -42.723 31.751 1.00 84.56 651 SER A N 1
ATOM 4832 C CA . SER A 1 651 ? -9.421 -42.197 30.679 1.00 84.56 651 SER A CA 1
ATOM 4833 C C . SER A 1 651 ? -8.379 -41.180 31.159 1.00 84.56 651 SER A C 1
ATOM 4835 O O . SER A 1 651 ? -7.775 -40.524 30.320 1.00 84.56 651 SER A O 1
ATOM 4837 N N . ALA A 1 652 ? -8.219 -40.968 32.470 1.00 84.38 652 ALA A N 1
ATOM 4838 C CA . ALA A 1 652 ? -7.242 -40.013 32.983 1.00 84.38 652 ALA A CA 1
ATOM 4839 C C . ALA A 1 652 ? -5.815 -40.479 32.669 1.00 84.38 652 ALA A C 1
ATOM 4841 O O . ALA A 1 652 ? -5.475 -41.644 32.889 1.00 84.38 652 ALA A O 1
ATOM 4842 N N . ASP A 1 653 ? -4.975 -39.557 32.205 1.00 89.19 653 ASP A N 1
ATOM 4843 C CA . ASP A 1 653 ? -3.576 -39.855 31.925 1.00 89.19 653 ASP A CA 1
ATOM 4844 C C . ASP A 1 653 ? -2.827 -40.199 33.214 1.00 89.19 653 ASP A C 1
ATOM 4846 O O . ASP A 1 653 ? -2.977 -39.528 34.241 1.00 89.19 653 ASP A O 1
ATOM 4850 N N . THR A 1 654 ? -1.967 -41.215 33.152 1.00 89.50 654 THR A N 1
ATOM 4851 C CA . THR A 1 654 ? -1.036 -41.521 34.244 1.00 89.50 654 THR A CA 1
ATOM 4852 C C . THR A 1 654 ? 0.013 -40.417 34.366 1.00 89.50 654 THR A C 1
ATOM 4854 O O . THR A 1 654 ? 0.507 -39.924 33.351 1.00 89.50 654 THR A O 1
ATOM 4857 N N . GLY A 1 655 ? 0.398 -40.046 35.586 1.00 88.62 655 GLY A N 1
ATOM 4858 C CA . GLY A 1 655 ? 1.372 -38.980 35.827 1.00 88.62 655 GLY A CA 1
ATOM 4859 C C . GLY A 1 655 ? 1.104 -38.187 37.102 1.00 88.62 655 GLY A C 1
ATOM 4860 O O . GLY A 1 655 ? 0.236 -38.535 37.901 1.00 88.62 655 GLY A O 1
ATOM 4861 N N . SER A 1 656 ? 1.877 -37.122 37.310 1.00 89.75 656 SER A N 1
ATOM 4862 C CA . SER A 1 656 ? 1.701 -36.219 38.451 1.00 89.75 656 SER A CA 1
ATOM 4863 C C . SER A 1 656 ? 0.685 -35.125 38.121 1.00 89.75 656 SER A C 1
ATOM 4865 O O . SER A 1 656 ? 0.769 -34.500 37.066 1.00 89.75 656 SER A O 1
ATOM 4867 N N . TYR A 1 657 ? -0.229 -34.864 39.051 1.00 93.00 657 TYR A N 1
ATOM 4868 C CA . TYR A 1 657 ? -1.184 -33.756 39.021 1.00 93.00 657 TYR A CA 1
ATOM 4869 C C . TYR A 1 657 ? -0.900 -32.853 40.218 1.00 93.00 657 TYR A C 1
ATOM 4871 O O . TYR A 1 657 ? -0.680 -33.360 41.321 1.00 93.00 657 TYR A O 1
ATOM 4879 N N . THR A 1 658 ? -0.920 -31.535 40.026 1.00 92.12 658 THR A N 1
ATOM 4880 C CA . THR A 1 658 ? -0.862 -30.562 41.130 1.00 92.12 658 THR A CA 1
ATOM 4881 C C . THR A 1 658 ? -2.259 -30.007 41.342 1.00 92.12 658 THR A C 1
ATOM 4883 O O . THR A 1 658 ? -2.796 -29.360 40.448 1.00 92.12 658 THR A O 1
ATOM 4886 N N . LEU A 1 659 ? -2.855 -30.297 42.499 1.00 94.06 659 LEU A N 1
ATOM 4887 C CA . LEU A 1 659 ? -4.221 -29.903 42.834 1.00 94.06 659 LEU A CA 1
ATOM 4888 C C . LEU A 1 659 ? -4.227 -28.790 43.876 1.00 94.06 659 LEU A C 1
ATOM 4890 O O . LEU A 1 659 ? -3.410 -28.807 44.799 1.00 94.06 659 LEU A O 1
ATOM 4894 N N . THR A 1 660 ? -5.190 -27.883 43.759 1.00 95.44 660 THR A N 1
ATOM 4895 C CA . THR A 1 660 ? -5.337 -26.719 44.640 1.00 95.44 660 THR A CA 1
ATOM 4896 C C . THR A 1 660 ? -6.782 -26.625 45.142 1.00 95.44 660 THR A C 1
ATOM 4898 O O . THR A 1 660 ? -7.698 -26.737 44.321 1.00 95.44 660 THR A O 1
ATOM 4901 N N . PRO A 1 661 ? -7.020 -26.446 46.459 1.00 96.25 661 PRO A N 1
ATOM 4902 C CA . PRO A 1 661 ? -8.352 -26.212 46.995 1.00 96.25 661 PRO A CA 1
ATOM 4903 C C . PRO A 1 661 ? -8.735 -24.729 46.884 1.00 96.25 661 PRO A C 1
ATOM 4905 O O . PRO A 1 661 ? -7.915 -23.848 47.143 1.00 96.25 661 PRO A O 1
ATOM 4908 N N . ALA A 1 662 ? -9.996 -24.461 46.567 1.00 94.31 662 ALA A N 1
ATOM 4909 C CA . ALA A 1 662 ? -10.605 -23.138 46.577 1.00 94.31 662 ALA A CA 1
ATOM 4910 C C . ALA A 1 662 ? -11.999 -23.207 47.219 1.00 94.31 662 ALA A C 1
ATOM 4912 O O . ALA A 1 662 ? -12.772 -24.131 46.947 1.00 94.31 662 ALA A O 1
ATOM 4913 N N . VAL A 1 663 ? -12.314 -22.244 48.084 1.00 93.31 663 VAL A N 1
ATOM 4914 C CA . VAL A 1 663 ? -13.600 -22.132 48.785 1.00 93.31 663 VAL A CA 1
ATOM 4915 C C . VAL A 1 663 ? -14.392 -20.987 48.183 1.00 93.31 663 VAL A C 1
ATOM 4917 O O . VAL A 1 663 ? -13.863 -19.898 48.025 1.00 93.31 663 VAL A O 1
ATOM 4920 N N . TYR A 1 664 ? -15.664 -21.212 47.892 1.00 92.44 664 TYR A N 1
ATOM 4921 C CA . TYR A 1 664 ? -16.604 -20.235 47.347 1.00 92.44 664 TYR A CA 1
ATOM 4922 C C . TYR A 1 664 ? -17.830 -20.185 48.249 1.00 92.44 664 TYR A C 1
ATOM 4924 O O . TYR A 1 664 ? -18.165 -21.193 48.877 1.00 92.44 664 TYR A O 1
ATOM 4932 N N . LYS A 1 665 ? -18.573 -19.076 48.261 1.00 87.56 665 LYS A N 1
ATOM 4933 C CA . LYS A 1 665 ? -19.983 -19.165 48.661 1.00 87.56 665 LYS A CA 1
ATOM 4934 C C . LYS A 1 665 ? -20.703 -20.065 47.659 1.00 87.56 665 LYS A C 1
ATOM 4936 O O . LYS A 1 665 ? -20.424 -20.016 46.463 1.00 87.56 665 LYS A O 1
ATOM 4941 N N . GLN A 1 666 ? -21.601 -20.922 48.138 1.00 88.38 666 GLN A N 1
ATOM 4942 C CA . GLN A 1 666 ? -22.232 -21.929 47.280 1.00 88.38 666 GLN A CA 1
ATOM 4943 C C . GLN A 1 666 ? -23.000 -21.301 46.108 1.00 88.38 666 GLN A C 1
ATOM 4945 O O . GLN A 1 666 ? -23.006 -21.865 45.019 1.00 88.38 666 GLN A O 1
ATOM 4950 N N . GLU A 1 667 ? -23.641 -20.156 46.332 1.00 84.75 667 GLU A N 1
ATOM 4951 C CA . GLU A 1 667 ? -24.420 -19.429 45.322 1.00 84.75 667 GLU A CA 1
ATOM 4952 C C . GLU A 1 667 ? -23.571 -18.833 44.193 1.00 84.75 667 GLU A C 1
ATOM 4954 O O . GLU A 1 667 ? -24.067 -18.674 43.080 1.00 84.75 667 GLU A O 1
ATOM 4959 N N . ASP A 1 668 ? -22.286 -18.598 44.456 1.00 82.06 668 ASP A N 1
ATOM 4960 C CA . ASP A 1 668 ? -21.353 -17.997 43.508 1.00 82.06 668 ASP A CA 1
ATOM 4961 C C . ASP A 1 668 ? -20.575 -19.057 42.704 1.00 82.06 668 ASP A C 1
ATOM 4963 O O . ASP A 1 668 ? -19.934 -18.746 41.704 1.00 82.06 668 ASP A O 1
ATOM 4967 N N . TYR A 1 669 ? -20.613 -20.336 43.090 1.00 85.44 669 TYR A N 1
ATOM 4968 C CA . TYR A 1 669 ? -19.854 -21.390 42.410 1.00 85.44 669 TYR A CA 1
ATOM 4969 C C . TYR A 1 669 ? -20.546 -21.878 41.115 1.00 85.44 669 TYR A C 1
ATOM 4971 O O . TYR A 1 669 ? -21.735 -22.205 41.157 1.00 85.44 669 TYR A O 1
ATOM 4979 N N . PRO A 1 670 ? -19.836 -22.036 39.973 1.00 73.50 670 PRO A N 1
ATOM 4980 C CA . PRO A 1 670 ? -18.385 -21.897 39.782 1.00 73.50 670 PRO A CA 1
ATOM 4981 C C . PRO A 1 670 ? -17.922 -20.536 39.225 1.00 73.50 670 PRO A C 1
ATOM 4983 O O . PRO A 1 670 ? -16.744 -20.397 38.915 1.00 73.50 670 PRO A O 1
ATOM 4986 N N . ALA A 1 671 ? -18.825 -19.573 39.024 1.00 70.75 671 ALA A N 1
ATOM 4987 C CA . ALA A 1 671 ? -18.558 -18.365 38.235 1.00 70.75 671 ALA A CA 1
ATOM 4988 C C . ALA A 1 671 ? -18.043 -17.151 39.039 1.00 70.75 671 ALA A C 1
ATOM 4990 O O . ALA A 1 671 ? -17.584 -16.188 38.434 1.00 70.75 671 ALA A O 1
ATOM 4991 N N . GLY A 1 672 ? -18.139 -17.167 40.369 1.00 72.69 672 GLY A N 1
ATOM 4992 C CA . GLY A 1 672 ? -17.721 -16.076 41.251 1.00 72.69 672 GLY A CA 1
ATOM 4993 C C . GLY A 1 672 ? -16.335 -16.265 41.871 1.00 72.69 672 GLY A C 1
ATOM 4994 O O . GLY A 1 672 ? -15.716 -17.323 41.758 1.00 72.69 672 GLY A O 1
ATOM 4995 N N . ASN A 1 673 ? -15.850 -15.225 42.556 1.00 77.25 673 ASN A N 1
ATOM 4996 C CA . ASN A 1 673 ? -14.515 -15.211 43.159 1.00 77.25 673 ASN A CA 1
ATOM 4997 C C . ASN A 1 673 ? -14.432 -16.125 44.402 1.00 77.25 673 ASN A C 1
ATOM 4999 O O . ASN A 1 673 ? -15.331 -16.099 45.255 1.00 77.25 673 ASN A O 1
ATOM 5003 N N . PRO A 1 674 ? -13.354 -16.917 44.554 1.00 84.38 674 PRO A N 1
ATOM 5004 C CA . PRO A 1 674 ? -13.151 -17.726 45.747 1.00 84.38 674 PRO A CA 1
ATOM 5005 C C . PRO A 1 674 ? -12.933 -16.840 46.981 1.00 84.38 674 PRO A C 1
ATOM 5007 O O . PRO A 1 674 ? -12.234 -15.835 46.932 1.00 84.38 674 PRO A O 1
ATOM 5010 N N . GLN A 1 675 ? -13.522 -17.248 48.101 1.00 85.88 675 GLN A N 1
ATOM 5011 C CA . GLN A 1 675 ? -13.351 -16.658 49.428 1.00 85.88 675 GLN A CA 1
ATOM 5012 C C . GLN A 1 675 ? -11.988 -17.016 50.045 1.00 85.88 675 GLN A C 1
ATOM 5014 O O . GLN A 1 675 ? -11.454 -16.241 50.825 1.00 85.88 675 GLN A O 1
ATOM 5019 N N . ALA A 1 676 ? -11.418 -18.174 49.686 1.00 86.62 676 ALA A N 1
ATOM 5020 C CA . ALA A 1 676 ? -10.072 -18.591 50.083 1.00 86.62 676 ALA A CA 1
ATOM 5021 C C . ALA A 1 676 ? -9.472 -19.577 49.068 1.00 86.62 676 ALA A C 1
ATOM 5023 O O . ALA A 1 676 ? -10.193 -20.399 48.498 1.00 86.62 676 ALA A O 1
ATOM 5024 N N . ILE A 1 677 ? -8.149 -19.532 48.872 1.00 89.88 677 ILE A N 1
ATOM 5025 C CA . ILE A 1 677 ? -7.387 -20.460 48.018 1.00 89.88 677 ILE A CA 1
ATOM 5026 C C . ILE A 1 677 ? -6.229 -21.040 48.835 1.00 89.88 677 ILE A C 1
ATOM 5028 O O . ILE A 1 677 ? -5.473 -20.301 49.461 1.00 89.88 677 ILE A O 1
ATOM 5032 N N . GLY A 1 678 ? -6.086 -22.365 48.842 1.00 88.31 678 GLY A N 1
ATOM 5033 C CA . GLY A 1 678 ? -5.002 -23.039 49.556 1.00 88.31 678 GLY A CA 1
ATOM 5034 C C . GLY A 1 678 ? -3.760 -23.227 48.689 1.00 88.31 678 GLY A C 1
ATOM 5035 O O . GLY A 1 678 ? -3.780 -23.039 47.478 1.00 88.31 678 GLY A O 1
ATOM 5036 N N . SER A 1 679 ? -2.658 -23.655 49.299 1.00 88.06 679 SER A N 1
ATOM 5037 C CA . SER A 1 679 ? -1.452 -24.038 48.557 1.00 88.06 679 SER A CA 1
ATOM 5038 C C . SER A 1 679 ? -1.651 -25.352 47.794 1.00 88.06 679 SER A C 1
ATOM 5040 O O . SER A 1 679 ? -2.352 -26.247 48.268 1.00 88.06 679 SER A O 1
ATOM 5042 N N . GLY A 1 680 ? -1.015 -25.491 46.626 1.00 90.56 680 GLY A N 1
ATOM 5043 C CA . GLY A 1 680 ? -1.109 -26.698 45.798 1.00 90.56 680 GLY A CA 1
ATOM 5044 C C . GLY A 1 680 ? -0.362 -27.908 46.381 1.00 90.56 680 GLY A C 1
ATOM 5045 O O . GLY A 1 680 ? 0.729 -27.766 46.937 1.00 90.56 680 GLY A O 1
ATOM 5046 N N . LYS A 1 681 ? -0.922 -29.117 46.228 1.00 93.00 681 LYS A N 1
ATOM 5047 C CA . LYS A 1 681 ? -0.295 -30.405 46.601 1.00 93.00 681 LYS A CA 1
ATOM 5048 C C . LYS A 1 681 ? -0.342 -31.382 45.429 1.00 93.00 681 LYS A C 1
ATOM 5050 O O . LYS A 1 681 ? -1.280 -31.369 44.636 1.00 93.00 681 LYS A O 1
ATOM 5055 N N . SER A 1 682 ? 0.668 -32.244 45.323 1.00 90.44 682 SER A N 1
ATOM 5056 C CA . SER A 1 682 ? 0.787 -33.188 44.207 1.00 90.44 682 SER A CA 1
ATOM 5057 C C . SER A 1 682 ? 0.235 -34.578 44.536 1.00 90.44 682 SER A C 1
ATOM 5059 O O . SER A 1 682 ? 0.464 -35.103 45.627 1.00 90.44 682 SER A O 1
ATOM 5061 N N . VAL A 1 683 ? -0.416 -35.204 43.555 1.00 93.38 683 VAL A N 1
ATOM 5062 C CA . VAL A 1 683 ? -0.855 -36.609 43.566 1.00 93.38 683 VAL A CA 1
ATOM 5063 C C . VAL A 1 683 ? -0.366 -37.311 42.301 1.00 93.38 683 VAL A C 1
ATOM 5065 O O . VAL A 1 683 ? -0.416 -36.749 41.209 1.00 93.38 683 VAL A O 1
ATOM 5068 N N . THR A 1 684 ? 0.123 -38.546 42.429 1.00 93.50 684 THR A N 1
ATOM 5069 C CA . THR A 1 684 ? 0.508 -39.371 41.272 1.00 93.50 684 THR A CA 1
ATOM 5070 C C . THR A 1 684 ? -0.621 -40.328 40.902 1.00 93.50 684 THR A C 1
ATOM 5072 O O . THR A 1 684 ? -1.020 -41.154 41.721 1.00 93.50 684 THR A O 1
ATOM 5075 N N . ILE A 1 685 ? -1.120 -40.244 39.670 1.00 93.06 685 ILE A N 1
ATOM 5076 C CA . ILE A 1 685 ? -2.104 -41.175 39.109 1.00 93.06 685 ILE A CA 1
ATOM 5077 C C . ILE A 1 685 ? -1.356 -42.288 38.371 1.00 93.06 685 ILE A C 1
ATOM 5079 O O . ILE A 1 685 ? -0.605 -42.010 37.433 1.00 93.06 685 ILE A O 1
ATOM 5083 N N . SER A 1 686 ? -1.524 -43.536 38.818 1.00 88.19 686 SER A N 1
ATOM 5084 C CA . SER A 1 686 ? -0.825 -44.719 38.287 1.00 88.19 686 SER A CA 1
ATOM 5085 C C . SER A 1 686 ? -1.692 -45.964 38.265 1.00 88.19 686 SER A C 1
ATOM 5087 O O . SER A 1 686 ? -2.437 -46.161 39.259 1.00 88.19 686 SER A O 1
#

pLDDT: mean 88.63, std 12.01, range [30.7, 98.62]

Secondary structure (DSSP, 8-state):
--HHHHHHTT-S-TTTTT-EEEE-TTS-EEEEE-TT---BGGGTT--HHHH-SS--SHHHHHHHHHHHHHHHHHSHHHHS-EE-SSBTT-TTSEESTTTB--SSS--STT-HHHHGGGSSBS-GGGT---GGGB-THHHHSTT--EETTEE-TTS-HHHHHHT--S--HHHHHHHHTTTTTSTTSSSSS--GGGGSSS--TTT-HHHHTT--HHHHS-EETTEE----TT----SSSPPP-TT-TTTT-S--SPTT-HHHHHTTTB-THHHH---S-SSSPEEEEEETTS-SSTTSEEEESSPPPEEEEE-S-EEE-BTTSPP-EETTEEEEEEE---TT-TT-EEEEEEEEEEEEEE-SSSBPP--HHHHHHH--HHHHHHHHHS---SSPEEEEEEEEEE--S-PPPGGGS--HHHHHTS--S-TTTTT-EEEE-TTS-EEEEE-TT---BTTTS---------SEEEE--SEEETT-EEEEEEEE-SSTT-EEEEEEPPTT-EEEEESS-GGGEEEEETTEEEEEESS-SEEEEEEEPPSS-EEEE-EEEEE-TT--EEE-EE--EEEEE---S-EEEEEE--SEE-TTS-EEEEEEEE--SSS-EEEEEEEEEEBTTT--EEEEEEEEEE-TT-EEEEEEEEE--TTPPSEEEEEEEEEEEGGGTTTSPPSEEPPPEEEEE-